Protein AF-A0A7C8J5P2-F1 (afdb_monomer)

Sequence (447 aa):
MARRIFTSLTFQLLVVLISLLCFYDTPVEAQADTDGYRSTVFDPKYIPYQELLITPKTHAGLFSFTGRWRRRRDTYTASRWPGTYLTVLVYGDTCILKLRPKPQGKIDDYSFYVSVDGSEDLLYTLPTFDSLDRDREVIFVPITIPGKGKNQKKGKQSTLDPHTIRIISIADHPFSFEGFLVANTLVRQGQLWTDGQDDRVYVEFIGEGVDAEVYGGLLGYDHDNSGGGVGDDGGAHAVRQVVKNGVSVINSTQFRAAEILGIRHAHADAGSCFLSKCDPRDPLPGLKDQYFNENPIPTQVRAEELGKLSKQFQDMLQKELQFFKEDPWLKQVGPQMLVVDVGERDFLRLEEPVDAEKFKRELMVFLGRLRESARPDAHIIVVGRDWENADPDAPKTTFRSVVPQTSEMKARRMKLFQVTKEAATKIHAEGKVPFPHLSLFSPRCPL

Structure (mmCIF, N/CA/C/O backbone):
data_AF-A0A7C8J5P2-F1
#
_entry.id   AF-A0A7C8J5P2-F1
#
loop_
_atom_site.group_PDB
_atom_site.id
_atom_site.type_symbol
_atom_site.label_atom_id
_atom_site.label_alt_id
_atom_site.label_comp_id
_atom_site.label_asym_id
_atom_site.label_entity_id
_atom_site.label_seq_id
_atom_site.pdbx_PDB_ins_code
_atom_site.Cartn_x
_atom_site.Cartn_y
_atom_site.Cartn_z
_atom_site.occupancy
_atom_site.B_iso_or_equiv
_atom_site.auth_seq_id
_atom_site.auth_comp_id
_atom_site.auth_asym_id
_atom_site.auth_atom_id
_atom_site.pdbx_PDB_model_num
ATOM 1 N N . MET A 1 1 ? 0.507 -21.505 95.811 1.00 39.16 1 MET A N 1
ATOM 2 C CA . MET A 1 1 ? 1.412 -21.012 94.748 1.00 39.16 1 MET A CA 1
ATOM 3 C C . MET A 1 1 ? 0.610 -20.836 93.468 1.00 39.16 1 MET A C 1
ATOM 5 O O . MET A 1 1 ? 0.323 -21.825 92.811 1.00 39.16 1 MET A O 1
ATOM 9 N N . ALA A 1 2 ? 0.195 -19.613 93.137 1.00 39.56 2 ALA A N 1
ATOM 10 C CA . ALA A 1 2 ? -0.482 -19.319 91.873 1.00 39.56 2 ALA A CA 1
ATOM 11 C C . ALA A 1 2 ? 0.518 -18.623 90.939 1.00 39.56 2 ALA A C 1
ATOM 13 O O . ALA A 1 2 ? 0.953 -17.506 91.217 1.00 39.56 2 ALA A O 1
ATOM 14 N N . ARG A 1 3 ? 0.934 -19.307 89.866 1.00 41.28 3 ARG A N 1
ATOM 15 C CA . ARG A 1 3 ? 1.783 -18.729 88.815 1.00 41.28 3 ARG A CA 1
ATOM 16 C C . ARG A 1 3 ? 0.954 -17.714 88.025 1.00 41.28 3 ARG A C 1
ATOM 18 O O . ARG A 1 3 ? 0.081 -18.099 87.255 1.00 41.28 3 ARG A O 1
ATOM 25 N N . ARG A 1 4 ? 1.233 -16.422 88.214 1.00 46.41 4 ARG A N 1
ATOM 26 C CA . ARG A 1 4 ? 0.773 -15.357 87.314 1.00 46.41 4 ARG A CA 1
ATOM 27 C C . ARG A 1 4 ? 1.583 -15.445 86.023 1.00 46.41 4 ARG A C 1
ATOM 29 O O . ARG A 1 4 ? 2.776 -15.158 86.023 1.00 46.41 4 ARG A O 1
ATOM 36 N N . ILE A 1 5 ? 0.937 -15.880 84.948 1.00 53.09 5 ILE A N 1
ATOM 37 C CA . ILE A 1 5 ? 1.493 -15.836 83.597 1.00 53.09 5 ILE A CA 1
ATOM 38 C C . ILE A 1 5 ? 1.316 -14.399 83.102 1.00 53.09 5 ILE A C 1
ATOM 40 O O . ILE A 1 5 ? 0.196 -13.949 82.874 1.00 53.09 5 ILE A O 1
ATOM 44 N N . PHE A 1 6 ? 2.421 -13.664 82.991 1.00 48.59 6 PHE A N 1
ATOM 45 C CA . PHE A 1 6 ? 2.461 -12.391 82.280 1.00 48.59 6 PHE A CA 1
ATOM 46 C C . PHE A 1 6 ? 2.384 -12.687 80.780 1.00 48.59 6 PHE A C 1
ATOM 48 O O . PHE A 1 6 ? 3.371 -13.095 80.173 1.00 48.59 6 PHE A O 1
ATOM 55 N N . THR A 1 7 ? 1.216 -12.498 80.171 1.00 56.31 7 THR A N 1
ATOM 56 C CA . THR A 1 7 ? 1.126 -12.381 78.713 1.00 56.31 7 THR A CA 1
ATOM 57 C C . THR A 1 7 ? 1.736 -11.037 78.331 1.00 56.31 7 THR A C 1
ATOM 59 O O . THR A 1 7 ? 1.194 -9.994 78.700 1.00 56.31 7 THR A O 1
ATOM 62 N N . SER A 1 8 ? 2.889 -11.041 77.661 1.00 72.12 8 SER A N 1
ATOM 63 C CA . SER A 1 8 ? 3.525 -9.805 77.203 1.00 72.12 8 SER A CA 1
ATOM 64 C C . SER A 1 8 ? 2.635 -9.095 76.178 1.00 72.12 8 SER A C 1
ATOM 66 O O . SER A 1 8 ? 1.876 -9.733 75.446 1.00 72.12 8 SER A O 1
ATOM 68 N N . LEU A 1 9 ? 2.758 -7.768 76.093 1.00 70.12 9 LEU A N 1
ATOM 69 C CA . LEU A 1 9 ? 2.051 -6.933 75.114 1.00 70.12 9 LEU A CA 1
ATOM 70 C C . LEU A 1 9 ? 2.223 -7.462 73.677 1.00 70.12 9 LEU A C 1
ATOM 72 O O . LEU A 1 9 ? 1.294 -7.431 72.879 1.00 70.12 9 LEU A O 1
ATOM 76 N N . THR A 1 10 ? 3.396 -8.024 73.374 1.00 70.19 10 THR A N 1
ATOM 77 C CA . THR A 1 10 ? 3.704 -8.684 72.101 1.00 70.19 10 THR A CA 1
ATOM 78 C C . THR A 1 10 ? 2.859 -9.929 71.842 1.00 70.19 10 THR A C 1
ATOM 80 O O . THR A 1 10 ? 2.451 -10.142 70.707 1.00 70.19 10 THR A O 1
ATOM 83 N N . PHE A 1 11 ? 2.534 -10.721 72.867 1.00 76.31 11 PHE A N 1
ATOM 84 C CA . PHE A 1 11 ? 1.635 -11.868 72.724 1.00 76.31 11 PHE A CA 1
ATOM 85 C C . PHE A 1 11 ? 0.192 -11.417 72.467 1.00 76.31 11 PHE A C 1
ATOM 87 O O . PHE A 1 11 ? -0.483 -11.968 71.607 1.00 76.31 11 PHE A O 1
ATOM 94 N N . GLN A 1 12 ? -0.266 -10.365 73.151 1.00 77.00 12 GLN A N 1
ATOM 95 C CA . GLN A 1 12 ? -1.598 -9.797 72.918 1.00 77.00 12 GLN A CA 1
ATOM 96 C C . GLN A 1 12 ? -1.720 -9.185 71.514 1.00 77.00 12 GLN A C 1
ATOM 98 O O . GLN A 1 12 ? -2.710 -9.426 70.830 1.00 77.00 12 GLN A O 1
ATOM 103 N N . LEU A 1 13 ? -0.690 -8.473 71.046 1.00 74.75 13 LEU A N 1
ATOM 104 C CA . LEU A 1 13 ? -0.615 -7.947 69.679 1.00 74.75 13 LEU A CA 1
ATOM 105 C C . LEU A 1 13 ? -0.594 -9.059 68.628 1.00 74.75 13 LEU A C 1
ATOM 107 O O . LEU A 1 13 ? -1.275 -8.934 67.617 1.00 74.75 13 LEU A O 1
ATOM 111 N N . LEU A 1 14 ? 0.126 -10.157 68.877 1.00 77.44 14 LEU A N 1
ATOM 112 C CA . LEU A 1 14 ? 0.149 -11.311 67.979 1.00 77.44 14 LEU A CA 1
ATOM 113 C C . LEU A 1 14 ? -1.237 -11.963 67.874 1.00 77.44 14 LEU A C 1
ATOM 115 O O . LEU A 1 14 ? -1.689 -12.266 66.777 1.00 77.44 14 LEU A O 1
ATOM 119 N N . VAL A 1 15 ? -1.942 -12.128 68.998 1.00 79.19 15 VAL A N 1
ATOM 120 C CA . VAL A 1 15 ? -3.304 -12.688 69.019 1.00 79.19 15 VAL A CA 1
ATOM 121 C C . VAL A 1 15 ? -4.293 -11.769 68.298 1.00 79.19 15 VAL A C 1
ATOM 123 O O . VAL A 1 15 ? -5.126 -12.259 67.539 1.00 79.19 15 VAL A O 1
ATOM 126 N N . VAL A 1 16 ? -4.183 -10.447 68.464 1.00 77.00 16 VAL A N 1
ATOM 127 C CA . VAL A 1 16 ? -5.018 -9.472 67.739 1.00 77.00 16 VAL A CA 1
ATOM 128 C C . VAL A 1 16 ? -4.718 -9.484 66.239 1.00 77.00 16 VAL A C 1
ATOM 130 O O . VAL A 1 16 ? -5.651 -9.466 65.441 1.00 77.00 16 VAL A O 1
ATOM 133 N N . LEU A 1 17 ? -3.446 -9.575 65.841 1.00 73.38 17 LEU A N 1
ATOM 134 C CA . LEU A 1 17 ? -3.048 -9.633 64.434 1.00 73.38 17 LEU A CA 1
ATOM 135 C C . LEU A 1 17 ? -3.509 -10.936 63.766 1.00 73.38 17 LEU A C 1
ATOM 137 O O . LEU A 1 17 ? -4.023 -10.892 62.655 1.00 73.38 17 LEU A O 1
ATOM 141 N N . ILE A 1 18 ? -3.387 -12.078 64.452 1.00 75.06 18 ILE A N 1
ATOM 142 C CA . ILE A 1 18 ? -3.901 -13.372 63.974 1.00 75.06 18 ILE A CA 1
ATOM 143 C C . ILE A 1 18 ? -5.429 -13.331 63.885 1.00 75.06 18 ILE A C 1
ATOM 145 O O . ILE A 1 18 ? -5.986 -13.792 62.898 1.00 75.06 18 ILE A O 1
ATOM 149 N N . SER A 1 19 ? -6.108 -12.717 64.858 1.00 71.00 19 SER A N 1
ATOM 150 C CA . SER A 1 19 ? -7.565 -12.550 64.807 1.00 71.00 19 SER A CA 1
ATOM 151 C C . SER A 1 19 ? -7.975 -11.692 63.607 1.00 71.00 19 SER A C 1
ATOM 153 O O . SER A 1 19 ? -8.842 -12.098 62.847 1.00 71.00 19 SER A O 1
ATOM 155 N N . LEU A 1 20 ? -7.312 -10.553 63.371 1.00 64.06 20 LEU A N 1
ATOM 156 C CA . LEU A 1 20 ? -7.554 -9.706 62.199 1.00 64.06 20 LEU A CA 1
ATOM 157 C C . LEU A 1 20 ? -7.279 -10.452 60.887 1.00 64.06 20 LEU A C 1
ATOM 159 O O . LEU A 1 20 ? -8.113 -10.410 59.992 1.00 64.06 20 LEU A O 1
ATOM 163 N N . LEU A 1 21 ? -6.167 -11.180 60.782 1.00 61.56 21 LEU A N 1
ATOM 164 C CA . LEU A 1 21 ? -5.823 -11.948 59.581 1.00 61.56 21 LEU A CA 1
ATOM 165 C C . LEU A 1 21 ? -6.806 -13.103 59.322 1.00 61.56 21 LEU A C 1
ATOM 167 O O . LEU A 1 21 ? -7.153 -13.345 58.173 1.00 61.56 21 LEU A O 1
ATOM 171 N N . CYS A 1 22 ? -7.337 -13.749 60.365 1.00 59.56 22 CYS A N 1
ATOM 172 C CA . CYS A 1 22 ? -8.380 -14.771 60.234 1.00 59.56 22 CYS A CA 1
ATOM 173 C C . CYS A 1 22 ? -9.778 -14.201 59.918 1.00 59.56 22 CYS A C 1
ATOM 175 O O . CYS A 1 22 ? -10.630 -14.950 59.450 1.00 59.56 22 CYS A O 1
ATOM 177 N N . PHE A 1 23 ? -10.023 -12.901 60.138 1.00 53.94 23 PHE A N 1
ATOM 178 C CA . PHE A 1 23 ? -11.258 -12.209 59.732 1.00 53.94 23 PHE A CA 1
ATOM 179 C C . PHE A 1 23 ? -11.164 -11.528 58.353 1.00 53.94 23 PHE A C 1
ATOM 181 O O . PHE A 1 23 ? -12.185 -11.074 57.848 1.00 53.94 23 PHE A O 1
ATOM 188 N N . TYR A 1 24 ? -9.977 -11.462 57.735 1.00 49.25 24 TYR A N 1
ATOM 189 C CA . TYR A 1 24 ? -9.786 -10.950 56.366 1.00 49.25 24 TYR A CA 1
ATOM 190 C C . TYR A 1 24 ? -9.762 -12.047 55.289 1.00 49.25 24 TYR A C 1
ATOM 192 O O . TYR A 1 24 ? -9.758 -11.723 54.105 1.00 49.25 24 TYR A O 1
ATOM 200 N N . ASP A 1 25 ? -9.781 -13.320 55.694 1.00 42.59 25 ASP A N 1
ATOM 201 C CA . ASP A 1 25 ? -9.860 -14.487 54.802 1.00 42.59 25 ASP A CA 1
ATOM 202 C C . ASP A 1 25 ? -11.288 -15.052 54.689 1.00 42.59 25 ASP A C 1
ATOM 204 O O . ASP A 1 25 ? -11.512 -16.120 54.114 1.00 42.59 25 ASP A O 1
ATOM 208 N N . THR A 1 26 ? -12.292 -14.336 55.209 1.00 41.66 26 THR A N 1
ATOM 209 C CA . THR A 1 26 ? -13.648 -14.527 54.707 1.00 41.66 26 THR A CA 1
ATOM 210 C C . THR A 1 26 ? -13.660 -13.981 53.283 1.00 41.66 26 THR A C 1
ATOM 212 O O . THR A 1 26 ? -13.407 -12.786 53.099 1.00 41.66 26 THR A O 1
ATOM 215 N N . PRO A 1 27 ? -13.930 -14.803 52.248 1.00 37.44 27 PRO A N 1
ATOM 216 C CA . PRO A 1 27 ? -14.232 -14.241 50.947 1.00 37.44 27 PRO A CA 1
ATOM 217 C C . PRO A 1 27 ? -15.347 -13.232 51.192 1.00 37.44 27 PRO A C 1
ATOM 219 O O . PRO A 1 27 ? -16.368 -13.572 51.792 1.00 37.44 27 PRO A O 1
ATOM 222 N N . VAL A 1 28 ? -15.126 -11.976 50.803 1.00 38.88 28 VAL A N 1
ATOM 223 C CA . VAL A 1 28 ? -16.237 -11.054 50.607 1.00 38.88 28 VAL A CA 1
ATOM 224 C C . VAL A 1 28 ? -17.138 -11.805 49.646 1.00 38.88 28 VAL A C 1
ATOM 226 O O . VAL A 1 28 ? -16.765 -11.989 48.485 1.00 38.88 28 VAL A O 1
ATOM 229 N N . GLU A 1 29 ? -18.239 -12.363 50.155 1.00 38.91 29 GLU A N 1
ATOM 230 C CA . GLU A 1 29 ? -19.243 -12.975 49.306 1.00 38.91 29 GLU A CA 1
ATOM 231 C C . GLU A 1 29 ? -19.547 -11.915 48.262 1.00 38.91 29 GLU A C 1
ATOM 233 O O . GLU A 1 29 ? -19.947 -10.796 48.599 1.00 38.91 29 GLU A O 1
ATOM 238 N N . ALA A 1 30 ? -19.242 -12.229 47.000 1.00 39.31 30 ALA A N 1
ATOM 239 C CA . ALA A 1 30 ? -19.718 -11.427 45.899 1.00 39.31 30 ALA A CA 1
ATOM 240 C C . ALA A 1 30 ? -21.216 -11.293 46.147 1.00 39.31 30 ALA A C 1
ATOM 242 O O . ALA A 1 30 ? -21.922 -12.303 46.199 1.00 39.31 30 ALA A O 1
ATOM 243 N N . GLN A 1 31 ? -21.636 -10.060 46.427 1.00 39.81 31 GLN A N 1
ATOM 244 C CA . GLN A 1 31 ? -23.016 -9.681 46.670 1.00 39.81 31 GLN A CA 1
ATOM 245 C C . GLN A 1 31 ? -23.870 -10.479 45.690 1.00 39.81 31 GLN A C 1
ATOM 247 O O . GLN A 1 31 ? -23.605 -10.424 44.485 1.00 39.81 31 GLN A O 1
ATOM 252 N N . ALA A 1 32 ? -24.774 -11.315 46.216 1.00 41.31 32 ALA A N 1
ATOM 253 C CA . ALA A 1 32 ? -25.561 -12.229 45.400 1.00 41.31 32 ALA A CA 1
ATOM 254 C C . ALA A 1 32 ? -26.100 -11.467 44.185 1.00 41.31 32 ALA A C 1
ATOM 256 O O . ALA A 1 32 ? -26.472 -10.300 44.319 1.00 41.31 32 ALA A O 1
ATOM 257 N N . ASP A 1 33 ? -26.143 -12.112 43.014 1.00 44.53 33 ASP A N 1
ATOM 258 C CA . ASP A 1 33 ? -26.491 -11.496 41.721 1.00 44.53 33 ASP A CA 1
ATOM 259 C C . ASP A 1 33 ? -27.758 -10.610 41.775 1.00 44.53 33 ASP A C 1
ATOM 261 O O . ASP A 1 33 ? -27.978 -9.770 40.904 1.00 44.53 33 ASP A O 1
ATOM 265 N N . THR A 1 34 ? -28.610 -10.788 42.784 1.00 46.34 34 THR A N 1
ATOM 266 C CA . THR A 1 34 ? -29.867 -10.081 43.028 1.00 46.34 34 THR A CA 1
ATOM 267 C C . THR A 1 34 ? -29.800 -8.855 43.947 1.00 46.34 34 THR A C 1
ATOM 269 O O . THR A 1 34 ? -30.743 -8.073 43.901 1.00 46.34 34 THR A O 1
ATOM 272 N N . ASP A 1 35 ? -28.730 -8.643 44.722 1.00 41.44 35 ASP A N 1
ATOM 273 C CA . ASP A 1 35 ? -28.720 -7.704 45.865 1.00 41.44 35 ASP A CA 1
ATOM 274 C C . ASP A 1 35 ? -27.908 -6.414 45.656 1.00 41.44 35 ASP A C 1
ATOM 276 O O . ASP A 1 35 ? -27.686 -5.650 46.595 1.00 41.44 35 ASP A O 1
ATOM 280 N N . GLY A 1 36 ? -27.490 -6.117 44.424 1.00 41.16 36 GLY A N 1
ATOM 281 C CA . GLY A 1 36 ? -27.029 -4.775 44.049 1.00 41.16 36 GLY A CA 1
ATOM 282 C C . GLY A 1 36 ? -28.203 -3.828 43.765 1.00 41.16 36 GLY A C 1
ATOM 283 O O . GLY A 1 36 ? -29.280 -4.278 43.376 1.00 41.16 36 GLY A O 1
ATOM 284 N N . TYR A 1 37 ? -27.999 -2.509 43.890 1.00 38.38 37 TYR A N 1
ATOM 285 C CA . TYR A 1 37 ? -28.945 -1.489 43.411 1.00 38.38 37 TYR A CA 1
ATOM 286 C C . TYR A 1 37 ? -29.189 -1.656 41.897 1.00 38.38 37 TYR A C 1
ATOM 288 O O . TYR A 1 37 ? -28.519 -1.048 41.066 1.00 38.38 37 TYR A O 1
ATOM 296 N N . ARG A 1 38 ? -30.144 -2.507 41.515 1.00 39.19 38 ARG A N 1
ATOM 297 C CA . ARG A 1 38 ? -30.580 -2.682 40.130 1.00 39.19 38 ARG A CA 1
ATOM 298 C C . ARG A 1 38 ? -31.594 -1.594 39.815 1.00 39.19 38 ARG A C 1
ATOM 300 O O . ARG A 1 38 ? -32.760 -1.700 40.186 1.00 39.19 38 ARG A O 1
ATOM 307 N N . SER A 1 39 ? -31.166 -0.556 39.104 1.00 44.41 39 SER A N 1
ATOM 308 C CA . SER A 1 39 ? -32.132 0.280 38.397 1.00 44.41 39 SER A CA 1
ATOM 309 C C . SER A 1 39 ? -32.701 -0.538 37.237 1.00 44.41 39 SER A C 1
ATOM 311 O O . SER A 1 39 ? -31.976 -0.927 36.324 1.00 44.41 39 SER A O 1
ATOM 313 N N . THR A 1 40 ? -34.007 -0.802 37.261 1.00 44.44 40 THR A N 1
ATOM 314 C CA . THR A 1 40 ? -34.767 -1.322 36.107 1.00 44.44 40 THR A CA 1
ATOM 315 C C . THR A 1 40 ? -34.938 -0.268 35.007 1.00 44.44 40 THR A C 1
ATOM 317 O O . THR A 1 40 ? -35.491 -0.555 33.949 1.00 44.44 40 THR A O 1
ATOM 320 N N . VAL A 1 41 ? -34.446 0.946 35.264 1.00 44.28 41 VAL A N 1
ATOM 321 C CA . VAL A 1 41 ? -34.512 2.133 34.420 1.00 44.28 41 VAL A CA 1
ATOM 322 C C . VAL A 1 41 ? -33.095 2.699 34.298 1.00 44.28 41 VAL A C 1
ATOM 324 O O . VAL A 1 41 ? -32.809 3.814 34.728 1.00 44.28 41 VAL A O 1
ATOM 327 N N . PHE A 1 42 ? -32.148 1.911 33.790 1.00 42.12 42 PHE A N 1
ATOM 328 C CA . PHE A 1 42 ? -30.957 2.523 33.204 1.00 42.12 42 PHE A CA 1
ATOM 329 C C . PHE A 1 42 ? -31.342 2.948 31.791 1.00 42.12 42 PHE A C 1
ATOM 331 O O . PHE A 1 42 ? -31.448 2.121 30.889 1.00 42.12 42 PHE A O 1
ATOM 338 N N . ASP A 1 43 ? -31.657 4.233 31.637 1.00 41.38 43 ASP A N 1
ATOM 339 C CA . ASP A 1 43 ? -31.959 4.818 30.335 1.00 41.38 43 ASP A CA 1
ATOM 340 C C . ASP A 1 43 ? -30.676 4.756 29.477 1.00 41.38 43 ASP A C 1
ATOM 342 O O . ASP A 1 43 ? -29.653 5.316 29.893 1.00 41.38 43 ASP A O 1
ATOM 346 N N . PRO A 1 44 ? -30.687 4.068 28.317 1.00 44.62 44 PRO A N 1
ATOM 347 C CA . PRO A 1 44 ? -29.516 3.894 27.454 1.00 44.62 44 PRO A CA 1
ATOM 348 C C . PRO A 1 44 ? -28.813 5.204 27.077 1.00 44.62 44 PRO A C 1
ATOM 350 O O . PRO A 1 44 ? -27.632 5.182 26.739 1.00 44.62 44 PRO A O 1
ATOM 353 N N . LYS A 1 45 ? -29.499 6.353 27.185 1.00 46.47 45 LYS A N 1
ATOM 354 C CA . LYS A 1 45 ? -28.911 7.684 26.967 1.00 46.47 45 LYS A CA 1
ATOM 355 C C . LYS A 1 45 ? -27.807 8.068 27.965 1.00 46.47 45 LYS A C 1
ATOM 357 O O . LYS A 1 45 ? -27.098 9.038 27.714 1.00 46.47 45 LYS A O 1
ATOM 362 N N . TYR A 1 46 ? -27.684 7.363 29.095 1.00 40.44 46 TYR A N 1
ATOM 363 C CA . TYR A 1 46 ? -26.695 7.651 30.141 1.00 40.44 46 TYR A CA 1
ATOM 364 C C . TYR A 1 46 ? -25.433 6.793 30.073 1.00 40.44 46 TYR A C 1
ATOM 366 O O . TYR A 1 46 ? -24.554 7.004 30.903 1.00 40.44 46 TYR A O 1
ATOM 374 N N . ILE A 1 47 ? -25.305 5.865 29.116 1.00 51.38 47 ILE A N 1
ATOM 375 C CA . ILE A 1 47 ? -23.995 5.268 28.833 1.00 51.38 47 ILE A CA 1
ATOM 376 C C . ILE A 1 47 ? -23.232 6.299 28.000 1.00 51.38 47 ILE A C 1
ATOM 378 O O . ILE A 1 47 ? -23.620 6.555 26.855 1.00 51.38 47 ILE A O 1
ATOM 382 N N . PRO A 1 48 ? -22.172 6.935 28.527 1.00 53.94 48 PRO A N 1
ATOM 383 C CA . PRO A 1 48 ? -21.376 7.837 27.720 1.00 53.94 48 PRO A CA 1
ATOM 384 C C . PRO A 1 48 ? -20.795 7.010 26.574 1.00 53.94 48 PRO A C 1
ATOM 386 O O . PRO A 1 48 ? -20.089 6.036 26.815 1.00 53.94 48 PRO A O 1
ATOM 389 N N . TYR A 1 49 ? -21.047 7.391 25.321 1.00 58.06 49 TYR A N 1
ATOM 390 C CA . TYR A 1 49 ? -20.487 6.701 24.148 1.00 58.06 49 TYR A CA 1
ATOM 391 C C . TYR A 1 49 ? -18.957 6.517 24.225 1.00 58.06 49 TYR A C 1
ATOM 393 O O . TYR A 1 49 ? -18.402 5.629 23.587 1.00 58.06 49 TYR A O 1
ATOM 401 N N . GLN A 1 50 ? -18.268 7.341 25.021 1.00 59.94 50 GLN A N 1
ATOM 402 C CA . GLN A 1 50 ? -16.840 7.213 25.313 1.00 59.94 50 GLN A CA 1
ATOM 403 C C . GLN A 1 50 ? -16.482 5.976 26.154 1.00 59.94 50 GLN A C 1
ATOM 405 O O . GLN A 1 50 ? -15.401 5.433 25.962 1.00 59.94 50 GLN A O 1
ATOM 410 N N . GLU A 1 51 ? -17.360 5.502 27.041 1.00 68.44 51 GLU A N 1
ATOM 411 C CA . GLU A 1 51 ? -17.120 4.307 27.870 1.00 68.44 51 GLU A CA 1
ATOM 412 C C . GLU A 1 51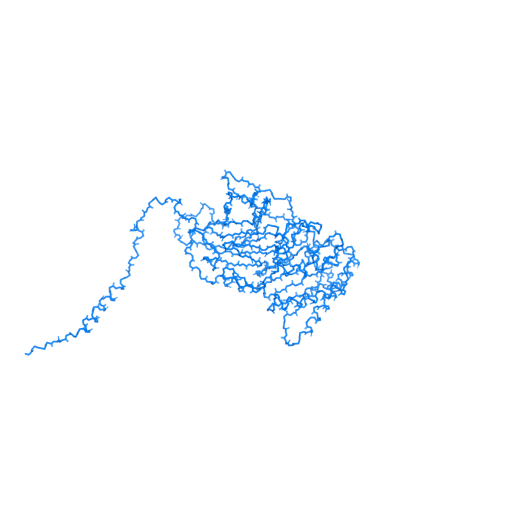 ? -17.209 3.003 27.065 1.00 68.44 51 GLU A C 1
ATOM 414 O O . GLU A 1 51 ? -16.638 1.991 27.468 1.00 68.44 51 GLU A O 1
ATOM 419 N N . LEU A 1 52 ? -17.881 3.041 25.908 1.00 81.25 52 LEU A N 1
ATOM 420 C CA . LEU A 1 52 ? -18.007 1.922 24.969 1.00 81.25 52 LEU A CA 1
ATOM 421 C C . LEU A 1 52 ? -16.955 1.944 23.848 1.00 81.25 52 LEU A C 1
ATOM 423 O O . LEU A 1 52 ? -16.930 1.044 23.010 1.00 81.25 52 LEU A O 1
ATOM 427 N N . LEU A 1 53 ? -16.100 2.969 23.803 1.00 88.38 53 LEU A N 1
ATOM 428 C CA . LEU A 1 53 ? -15.131 3.172 22.732 1.00 88.38 53 LEU A CA 1
ATOM 429 C C . LEU A 1 53 ? -13.797 2.487 23.052 1.00 88.38 53 LEU A C 1
ATOM 431 O O . LEU A 1 53 ? -13.048 2.938 23.919 1.00 88.38 53 LEU A O 1
ATOM 435 N N . ILE A 1 54 ? -13.442 1.465 22.276 1.00 90.81 54 ILE A N 1
ATOM 436 C CA . ILE A 1 54 ? -12.069 0.957 22.228 1.00 90.81 54 ILE A CA 1
ATOM 437 C C . ILE A 1 54 ? -11.264 1.733 21.186 1.00 90.81 54 ILE A C 1
ATOM 439 O O . ILE A 1 54 ? -11.700 1.948 20.053 1.00 90.81 54 ILE A O 1
ATOM 443 N N . THR A 1 55 ? -10.062 2.159 21.565 1.00 92.12 55 THR A N 1
ATOM 444 C CA . THR A 1 55 ? -9.116 2.856 20.685 1.00 92.12 55 THR A CA 1
ATOM 445 C C . THR A 1 55 ? -7.737 2.213 20.789 1.00 92.12 55 THR A C 1
ATOM 447 O O . THR A 1 55 ? -7.429 1.623 21.827 1.00 92.12 55 THR A O 1
ATOM 450 N N . PRO A 1 56 ? -6.848 2.392 19.797 1.00 91.50 56 PRO A N 1
ATOM 451 C CA . PRO A 1 56 ? -5.477 1.891 19.902 1.00 91.50 56 PRO A CA 1
ATOM 452 C C . PRO A 1 56 ? -4.704 2.483 21.093 1.00 91.50 56 PRO A C 1
ATOM 454 O O . PRO A 1 56 ? -3.762 1.879 21.589 1.00 91.50 56 PRO A O 1
ATOM 457 N N . LYS A 1 57 ? -5.120 3.652 21.597 1.00 90.69 57 LYS A N 1
ATOM 458 C CA . LYS A 1 57 ? -4.557 4.278 22.800 1.00 90.69 57 LYS A CA 1
ATOM 459 C C . LYS A 1 57 ? -5.007 3.601 24.097 1.00 90.69 57 LYS A C 1
ATOM 461 O O . LYS A 1 57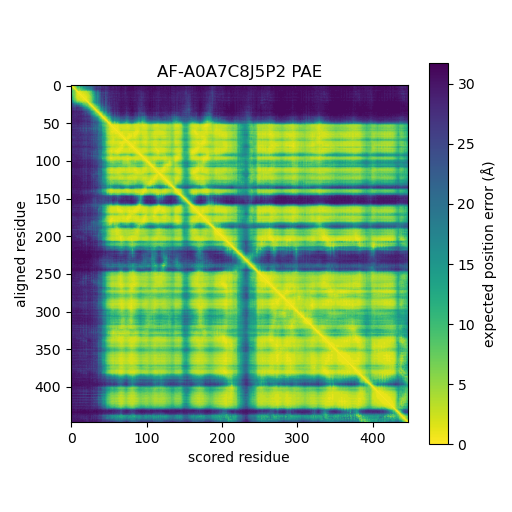 ? -4.215 3.488 25.024 1.00 90.69 57 LYS A O 1
ATOM 466 N N . THR A 1 58 ? -6.277 3.209 24.184 1.00 88.50 58 THR A N 1
ATOM 467 C CA . THR A 1 58 ? -6.880 2.638 25.404 1.00 88.50 58 THR A CA 1
ATOM 468 C C . THR A 1 58 ? -6.748 1.117 25.465 1.00 88.50 58 THR A C 1
ATOM 470 O O . THR A 1 58 ? -6.615 0.561 26.548 1.00 88.50 58 THR A O 1
ATOM 473 N N . HIS A 1 59 ? -6.736 0.458 24.305 1.00 90.44 59 HIS A N 1
ATOM 474 C CA . HIS A 1 59 ? -6.761 -0.994 24.156 1.00 90.44 59 HIS A CA 1
ATOM 475 C C . HIS A 1 59 ? -5.764 -1.443 23.080 1.00 90.44 59 HIS A C 1
ATOM 477 O O . HIS A 1 59 ? -6.127 -2.148 22.144 1.00 90.44 59 HIS A O 1
ATOM 483 N N . ALA A 1 60 ? -4.499 -1.021 23.182 1.00 88.25 60 ALA A N 1
ATOM 484 C CA . ALA A 1 60 ? -3.472 -1.289 22.166 1.00 88.25 60 ALA A CA 1
ATOM 485 C C . ALA A 1 60 ? -3.354 -2.778 21.774 1.00 88.25 60 ALA A C 1
ATOM 487 O O . ALA A 1 60 ? -3.157 -3.087 20.603 1.00 88.25 60 ALA A O 1
ATOM 488 N N . GLY A 1 61 ? -3.550 -3.693 22.732 1.00 88.62 61 GLY A N 1
ATOM 489 C CA . GLY A 1 61 ? -3.533 -5.150 22.521 1.00 88.62 61 GLY A CA 1
ATOM 490 C C . GLY A 1 61 ? -4.693 -5.716 21.688 1.00 88.62 61 GLY A C 1
ATOM 491 O O . GLY A 1 61 ? -4.768 -6.927 21.514 1.00 88.62 61 GLY A O 1
ATOM 492 N N . LEU A 1 62 ? -5.598 -4.864 21.194 1.00 91.38 62 LEU A N 1
ATOM 493 C CA . LEU A 1 62 ? -6.696 -5.237 20.298 1.00 91.38 62 LEU A CA 1
ATOM 494 C C . LEU A 1 62 ? -6.484 -4.762 18.860 1.00 91.38 62 LEU A C 1
ATOM 496 O O . LEU A 1 62 ? -7.305 -5.077 18.008 1.00 91.38 62 LEU A O 1
ATOM 500 N N . PHE A 1 63 ? -5.425 -3.998 18.569 1.00 93.12 63 PHE A N 1
ATOM 501 C CA . PHE A 1 63 ? -5.196 -3.404 17.250 1.00 93.12 63 PHE A CA 1
ATOM 502 C C . PHE A 1 63 ? -3.841 -3.835 16.688 1.00 93.12 63 PHE A C 1
ATOM 504 O O . PHE A 1 63 ? -2.814 -3.698 17.350 1.00 93.12 63 PHE A O 1
ATOM 511 N N . SER A 1 64 ? -3.832 -4.295 15.439 1.00 93.06 64 SER A N 1
ATOM 512 C CA . SER A 1 64 ? -2.615 -4.546 14.663 1.00 93.06 64 SER A CA 1
ATOM 513 C C . SER A 1 64 ? -2.672 -3.760 13.355 1.00 93.06 64 SER A C 1
ATOM 515 O O . SER A 1 64 ? -3.659 -3.819 12.621 1.00 93.06 64 SER A O 1
ATOM 517 N N . PHE A 1 65 ? -1.620 -2.994 13.068 1.00 94.25 65 PHE A N 1
ATOM 518 C CA . PHE A 1 65 ? -1.536 -2.108 11.906 1.00 94.25 65 PHE A CA 1
ATOM 519 C C . PHE A 1 65 ? -0.540 -2.653 10.889 1.00 94.25 65 PHE A C 1
ATOM 521 O O . PHE A 1 65 ? 0.608 -2.916 11.238 1.00 94.25 65 PHE A O 1
ATOM 528 N N . THR A 1 66 ? -0.946 -2.775 9.626 1.00 93.94 66 THR A N 1
ATOM 529 C CA . THR A 1 66 ? -0.069 -3.179 8.516 1.00 93.94 66 THR A CA 1
ATOM 530 C C . THR A 1 66 ? -0.034 -2.096 7.440 1.00 93.94 66 THR A C 1
ATOM 532 O O . THR A 1 66 ? -1.037 -1.434 7.167 1.00 93.94 66 THR A O 1
ATOM 535 N N . GLY A 1 67 ? 1.138 -1.881 6.844 1.00 92.44 67 GLY A N 1
ATOM 536 C CA . GLY A 1 67 ? 1.393 -0.752 5.953 1.00 92.44 67 GLY A CA 1
ATOM 537 C C . GLY A 1 67 ? 1.721 0.537 6.706 1.00 92.44 67 GLY A C 1
ATOM 538 O O . GLY A 1 67 ? 2.094 0.529 7.881 1.00 92.44 67 GLY A O 1
ATOM 539 N N . ARG A 1 68 ? 1.619 1.671 6.011 1.00 91.75 68 ARG A N 1
ATOM 540 C CA . ARG A 1 68 ? 2.063 2.969 6.536 1.00 91.75 68 ARG A CA 1
ATOM 541 C C . ARG A 1 68 ? 0.881 3.713 7.137 1.00 91.75 68 ARG A C 1
ATOM 543 O O . ARG A 1 68 ? -0.067 4.068 6.436 1.00 91.75 68 ARG A O 1
ATOM 550 N N . TRP A 1 69 ? 0.964 3.977 8.436 1.00 93.12 69 TRP A N 1
ATOM 551 C CA . TRP A 1 69 ? -0.061 4.693 9.187 1.00 93.12 69 TRP A CA 1
ATOM 552 C C . TRP A 1 69 ? 0.501 5.956 9.823 1.00 93.12 69 TRP A C 1
ATOM 554 O O . TRP A 1 69 ? 1.694 6.078 10.107 1.00 93.12 69 TRP A O 1
ATOM 564 N N . ARG A 1 70 ? -0.387 6.898 10.116 1.00 91.31 70 ARG A N 1
ATOM 565 C CA . ARG A 1 70 ? -0.057 8.079 10.901 1.00 91.31 70 ARG A CA 1
ATOM 566 C C . ARG A 1 70 ? -1.119 8.338 11.944 1.00 91.31 70 ARG A C 1
ATOM 568 O O . ARG A 1 70 ? -2.313 8.292 11.661 1.00 91.31 70 ARG A O 1
ATOM 575 N N . ARG A 1 71 ? -0.665 8.734 13.127 1.00 91.44 71 ARG A N 1
ATOM 576 C CA . ARG A 1 71 ? -1.525 9.254 14.181 1.00 91.44 71 ARG A CA 1
ATOM 577 C C . ARG A 1 71 ? -1.446 10.778 14.250 1.00 91.44 71 ARG A C 1
ATOM 579 O O . ARG A 1 71 ? -0.373 11.376 14.125 1.00 91.44 71 ARG A O 1
ATOM 586 N N . ARG A 1 72 ? -2.590 11.423 14.472 1.00 87.38 72 ARG A N 1
ATOM 587 C CA . ARG A 1 72 ? -2.694 12.834 14.867 1.00 87.38 72 ARG A CA 1
ATOM 588 C C . ARG A 1 72 ? -3.725 12.936 15.985 1.00 87.38 72 ARG A C 1
ATOM 590 O O . ARG A 1 72 ? -4.909 12.746 15.737 1.00 87.38 72 ARG A O 1
ATOM 597 N N . ARG A 1 73 ? -3.273 13.283 17.197 1.00 87.62 73 ARG A N 1
ATOM 598 C CA . ARG A 1 73 ? -4.102 13.241 18.418 1.00 87.62 73 ARG A CA 1
ATOM 599 C C . ARG A 1 73 ? -4.682 11.830 18.602 1.00 87.62 73 ARG A C 1
ATOM 601 O O . ARG A 1 73 ? -3.889 10.896 18.706 1.00 87.62 73 ARG A O 1
ATOM 608 N N . ASP A 1 74 ? -6.002 11.691 18.584 1.00 88.81 74 ASP A N 1
ATOM 609 C CA . ASP A 1 74 ? -6.719 10.423 18.754 1.00 88.81 74 ASP A CA 1
ATOM 610 C C . ASP A 1 74 ? -7.223 9.842 17.414 1.00 88.81 74 ASP A C 1
ATOM 612 O O . ASP A 1 74 ? -7.983 8.882 17.398 1.00 88.81 74 ASP A O 1
ATOM 616 N N . THR A 1 75 ? -6.802 10.409 16.276 1.00 90.88 75 THR A N 1
ATOM 617 C CA . THR A 1 75 ? -7.161 9.917 14.937 1.00 90.88 75 THR A CA 1
ATOM 618 C C . THR A 1 75 ? -5.995 9.182 14.288 1.00 90.88 75 THR A C 1
ATOM 620 O O . THR A 1 75 ? -4.866 9.686 14.244 1.00 90.88 75 THR A O 1
ATOM 623 N N . TYR A 1 76 ? -6.294 8.017 13.727 1.00 94.06 76 TYR A N 1
ATOM 624 C CA . TYR A 1 76 ? -5.376 7.121 13.038 1.00 94.06 76 TYR A CA 1
ATOM 625 C C . TYR A 1 76 ? -5.752 7.088 11.566 1.00 94.06 76 TYR A C 1
ATOM 627 O O . TYR A 1 76 ? -6.899 6.827 11.221 1.00 94.06 76 TYR A O 1
ATOM 635 N N . THR A 1 77 ? -4.806 7.414 10.693 1.00 92.94 77 THR A N 1
ATOM 636 C CA . THR A 1 77 ? -5.046 7.506 9.252 1.00 92.94 77 THR A CA 1
ATOM 637 C C . THR A 1 77 ? -4.081 6.613 8.499 1.00 92.94 77 THR A C 1
ATOM 639 O O . THR A 1 77 ? -2.869 6.697 8.717 1.00 92.94 77 THR A O 1
ATOM 642 N N . ALA A 1 78 ? -4.622 5.808 7.595 1.00 93.25 78 ALA A N 1
ATOM 643 C CA . ALA A 1 78 ? -3.855 5.106 6.588 1.00 93.25 78 ALA A CA 1
ATOM 644 C C . ALA A 1 78 ? -3.158 6.112 5.659 1.00 93.25 78 ALA A C 1
ATOM 646 O O . ALA A 1 78 ? -3.615 7.246 5.460 1.00 93.25 78 ALA A O 1
ATOM 647 N N . SER A 1 79 ? -2.025 5.707 5.105 1.00 91.44 79 SER A N 1
ATOM 648 C CA . SER A 1 79 ? -1.432 6.393 3.961 1.00 91.44 79 SER A CA 1
ATOM 649 C C . SER A 1 79 ? -2.203 6.086 2.671 1.00 91.44 79 SER A C 1
ATOM 651 O O . SER A 1 79 ? -3.081 5.224 2.648 1.00 91.44 79 SER A O 1
ATOM 653 N N . ARG A 1 80 ? -1.841 6.767 1.581 1.00 89.06 80 ARG A N 1
ATOM 654 C CA . ARG A 1 80 ? -2.313 6.435 0.227 1.00 89.06 80 ARG A CA 1
ATOM 655 C C . ARG A 1 80 ? -1.615 5.212 -0.382 1.00 89.06 80 ARG A C 1
ATOM 657 O O . ARG A 1 80 ? -1.923 4.855 -1.511 1.00 89.06 80 ARG A O 1
ATOM 664 N N . TRP A 1 81 ? -0.671 4.586 0.325 1.00 90.31 81 TRP A N 1
ATOM 665 C CA . TRP A 1 81 ? -0.021 3.381 -0.178 1.00 90.31 81 TRP A CA 1
ATOM 666 C C . TRP A 1 81 ? -1.004 2.200 -0.188 1.00 90.31 81 TRP A C 1
ATOM 668 O O . TRP A 1 81 ? -1.694 1.981 0.821 1.00 90.31 81 TRP A O 1
ATOM 678 N N . PRO A 1 82 ? -1.089 1.439 -1.291 1.00 86.44 82 PRO A N 1
ATOM 679 C CA . PRO A 1 82 ? -2.059 0.357 -1.424 1.00 86.44 82 PRO A CA 1
ATOM 680 C C . PRO A 1 82 ? -1.853 -0.761 -0.397 1.00 86.44 82 PRO A C 1
ATOM 682 O O . PRO A 1 82 ? -0.770 -0.962 0.151 1.00 86.44 82 PRO A O 1
ATOM 685 N N . GLY A 1 83 ? -2.926 -1.498 -0.103 1.00 83.12 83 GLY A N 1
ATOM 686 C CA . GLY A 1 83 ? -2.875 -2.610 0.849 1.00 83.12 83 GLY A CA 1
ATOM 687 C C . GLY A 1 83 ? -2.515 -2.190 2.278 1.00 83.12 83 GLY A C 1
ATOM 688 O O . GLY A 1 83 ? -2.088 -3.023 3.067 1.00 83.12 83 GLY A O 1
ATOM 689 N N . THR A 1 84 ? -2.683 -0.912 2.629 1.00 92.31 84 THR A N 1
ATOM 690 C CA . THR A 1 84 ? -2.627 -0.461 4.022 1.00 92.31 84 THR A CA 1
ATOM 691 C C . THR A 1 84 ? -3.905 -0.914 4.727 1.00 92.31 84 THR A C 1
ATOM 693 O O . THR A 1 84 ? -5.005 -0.534 4.323 1.00 92.31 84 THR A O 1
ATOM 696 N N . TYR A 1 85 ? -3.780 -1.716 5.782 1.00 94.00 85 TYR A N 1
ATOM 697 C CA . TYR A 1 85 ? -4.926 -2.248 6.517 1.00 94.00 85 TYR A CA 1
ATOM 698 C C . TYR A 1 85 ? -4.663 -2.315 8.018 1.00 94.00 85 TYR A C 1
ATOM 700 O O . TYR A 1 85 ? -3.526 -2.248 8.490 1.00 94.00 85 TYR A O 1
ATOM 708 N N . LEU A 1 86 ? -5.742 -2.433 8.778 1.00 94.94 86 LEU A N 1
ATOM 709 C CA . LEU A 1 86 ? -5.695 -2.701 10.206 1.00 94.94 86 LEU A CA 1
ATOM 710 C C . LEU A 1 86 ? -6.543 -3.932 10.508 1.00 94.94 86 LEU A C 1
ATOM 712 O O . LEU A 1 86 ? -7.551 -4.170 9.845 1.00 94.94 86 LEU A O 1
ATOM 716 N N . THR A 1 87 ? -6.152 -4.679 11.529 1.00 94.25 87 THR A N 1
ATOM 717 C CA . THR A 1 87 ? -6.948 -5.774 12.076 1.00 94.25 87 THR A CA 1
ATOM 718 C C . THR A 1 87 ? -7.262 -5.456 13.529 1.00 94.25 87 THR A C 1
ATOM 720 O O . THR A 1 87 ? -6.362 -5.092 14.289 1.00 94.25 87 THR A O 1
ATOM 723 N N . VAL A 1 88 ? -8.531 -5.581 13.911 1.00 93.62 88 VAL A N 1
ATOM 724 C CA . VAL A 1 88 ? -9.009 -5.379 15.283 1.00 93.62 88 VAL A CA 1
ATOM 725 C C . VAL A 1 88 ? -9.598 -6.663 15.817 1.00 93.62 88 VAL A C 1
ATOM 727 O O . VAL A 1 88 ? -10.313 -7.358 15.097 1.00 93.62 88 VAL A O 1
ATOM 730 N N . LEU A 1 89 ? -9.334 -6.946 17.085 1.00 91.75 89 LEU A N 1
ATOM 731 C CA . LEU A 1 89 ? -10.043 -7.970 17.826 1.00 91.75 89 LEU A CA 1
ATOM 732 C C . LEU A 1 89 ? -11.168 -7.342 18.647 1.00 91.75 89 LEU A C 1
ATOM 734 O O . LEU A 1 89 ? -10.943 -6.480 19.496 1.00 91.75 89 LEU A O 1
ATOM 738 N N . VAL A 1 90 ? -12.391 -7.773 18.367 1.00 89.44 90 VAL A N 1
ATOM 739 C CA . VAL A 1 90 ? -13.620 -7.278 18.984 1.00 89.44 90 VAL A CA 1
ATOM 740 C C . VAL A 1 90 ? -14.344 -8.435 19.663 1.00 89.44 90 VAL A C 1
ATOM 742 O O . VAL A 1 90 ? -14.251 -9.569 19.212 1.00 89.44 90 VAL A O 1
ATOM 745 N N . TYR A 1 91 ? -15.063 -8.158 20.750 1.00 84.88 91 TYR A N 1
ATOM 746 C CA . TYR A 1 91 ? -15.830 -9.159 21.490 1.00 84.88 91 TYR A CA 1
ATOM 747 C C . TYR A 1 91 ? -17.325 -8.834 21.439 1.00 84.88 91 TYR A C 1
ATOM 749 O O . TYR A 1 91 ? -17.737 -7.736 21.823 1.00 84.88 91 TYR A O 1
ATOM 757 N N . GLY A 1 92 ? -18.129 -9.811 21.022 1.00 79.38 92 GLY A N 1
ATOM 758 C CA . GLY A 1 92 ? -19.586 -9.723 20.928 1.00 79.38 92 GLY A CA 1
ATOM 759 C C . GLY A 1 92 ? -20.113 -9.552 19.504 1.00 79.38 92 GLY A C 1
ATOM 760 O O . GLY A 1 92 ? -19.357 -9.472 18.545 1.00 79.38 92 GLY A O 1
ATOM 761 N N . ASP A 1 93 ? -21.439 -9.463 19.388 1.00 75.38 93 ASP A N 1
ATOM 762 C CA . ASP A 1 93 ? -22.149 -9.618 18.108 1.00 75.38 93 ASP A CA 1
ATOM 763 C C . ASP A 1 93 ? -22.276 -8.316 17.292 1.00 75.38 93 ASP A C 1
ATOM 765 O O . ASP A 1 93 ? -22.752 -8.321 16.155 1.00 75.38 93 ASP A O 1
ATOM 769 N N . THR A 1 94 ? -21.904 -7.173 17.875 1.00 75.19 94 THR A N 1
ATOM 770 C CA . THR A 1 94 ? -22.076 -5.853 17.255 1.00 75.19 94 THR A CA 1
ATOM 771 C C . THR A 1 94 ? -20.886 -4.949 17.522 1.00 75.19 94 THR A C 1
ATOM 773 O O . THR A 1 94 ? -20.463 -4.800 18.671 1.00 75.19 94 THR A O 1
ATOM 776 N N . CYS A 1 95 ? -20.434 -4.241 16.489 1.00 85.81 95 CYS A N 1
ATOM 777 C CA . CYS A 1 95 ? -19.503 -3.133 16.646 1.00 85.81 95 CYS A CA 1
ATOM 778 C C . CYS A 1 95 ? -19.791 -2.005 15.659 1.00 85.81 95 CYS A C 1
ATOM 780 O O . CYS A 1 95 ? -20.240 -2.234 14.533 1.00 85.81 95 CYS A O 1
ATOM 782 N N . ILE A 1 96 ? -19.507 -0.779 16.085 1.00 87.81 96 ILE A N 1
ATOM 783 C CA . ILE A 1 96 ? -19.713 0.423 15.282 1.00 87.81 96 ILE A CA 1
ATOM 784 C C . ILE A 1 96 ? -18.373 1.124 15.129 1.00 87.81 96 ILE A C 1
ATOM 786 O O . ILE A 1 96 ? -17.755 1.552 16.101 1.00 87.81 96 ILE A O 1
ATOM 790 N N . LEU A 1 97 ? -17.921 1.257 13.894 1.00 90.25 97 LEU A N 1
ATOM 791 C CA . LEU A 1 97 ? -16.705 1.966 13.556 1.00 90.25 97 LEU A CA 1
ATOM 792 C C . LEU A 1 97 ? -16.921 3.479 13.656 1.00 90.25 97 LEU A C 1
ATOM 794 O O . LEU A 1 97 ? -17.851 4.025 13.063 1.00 90.25 97 LEU A O 1
ATOM 798 N N . LYS A 1 98 ? -16.024 4.160 14.371 1.00 90.62 98 LYS A N 1
ATOM 799 C CA . LYS A 1 98 ? -16.010 5.615 14.526 1.00 90.62 98 LYS A CA 1
ATOM 800 C C . LYS A 1 98 ? -15.017 6.243 13.546 1.00 90.62 98 LYS A C 1
ATOM 802 O O . LYS A 1 98 ? -13.816 6.308 13.822 1.00 90.62 98 LYS A O 1
ATOM 807 N N . LEU A 1 99 ? -15.516 6.711 12.407 1.00 89.00 99 LEU A N 1
ATOM 808 C CA . LEU A 1 99 ? -14.724 7.336 11.350 1.00 89.00 99 LEU A CA 1
ATOM 809 C C . LEU A 1 99 ? -14.482 8.824 11.611 1.00 89.00 99 LEU A C 1
ATOM 811 O O . LEU A 1 99 ? -15.357 9.549 12.091 1.00 89.00 99 LEU A O 1
ATOM 815 N N . ARG A 1 100 ? -13.297 9.287 11.206 1.00 86.69 100 ARG A N 1
ATOM 816 C CA . ARG A 1 100 ? -12.920 10.705 11.156 1.00 86.69 100 ARG A CA 1
ATOM 817 C C . ARG A 1 100 ? -12.176 11.017 9.855 1.00 86.69 100 ARG A C 1
ATOM 819 O O . ARG A 1 100 ? -10.956 11.174 9.887 1.00 86.69 100 ARG A O 1
ATOM 826 N N . PRO A 1 101 ? -12.881 11.098 8.712 1.00 80.56 101 PRO A N 1
ATOM 827 C CA . PRO A 1 101 ? -12.260 11.407 7.428 1.00 80.56 101 PRO A CA 1
ATOM 828 C C . PRO A 1 101 ? -11.421 12.688 7.493 1.00 80.56 101 PRO A C 1
ATOM 830 O O . PRO A 1 101 ? -11.749 13.633 8.214 1.00 80.56 101 PRO A O 1
ATOM 833 N N . LYS A 1 102 ? -10.320 12.732 6.734 1.00 77.69 102 LYS A N 1
ATOM 834 C CA . LYS A 1 102 ? -9.495 13.944 6.656 1.00 77.69 102 LYS A CA 1
ATOM 835 C C . LYS A 1 102 ? -10.307 15.092 6.031 1.00 77.69 102 LYS A C 1
ATOM 837 O O . LYS A 1 102 ? -11.017 14.843 5.061 1.00 77.69 102 LYS A O 1
ATOM 842 N N . PRO A 1 103 ? -10.141 16.343 6.501 1.00 72.94 103 PRO A N 1
ATOM 843 C CA . PRO A 1 103 ? -10.790 17.493 5.880 1.00 72.94 103 PRO A CA 1
ATOM 844 C C . PRO A 1 103 ? -10.220 17.724 4.471 1.00 72.94 103 PRO A C 1
ATOM 846 O O . PRO A 1 103 ? -9.031 18.018 4.324 1.00 72.94 103 PRO A O 1
ATOM 849 N N . GLN A 1 104 ? -11.050 17.537 3.449 1.00 71.06 104 GLN A N 1
ATOM 850 C CA . GLN A 1 104 ? -10.712 17.599 2.018 1.00 71.06 104 GLN A CA 1
ATOM 851 C C . GLN A 1 104 ? -11.776 18.324 1.168 1.00 71.06 104 GLN A C 1
ATOM 853 O O . GLN A 1 104 ? -11.575 18.502 -0.027 1.00 71.06 104 GLN A O 1
ATOM 858 N N . GLY A 1 105 ? -12.874 18.782 1.772 1.00 76.12 105 GLY A N 1
ATOM 859 C CA . GLY A 1 105 ? -14.040 19.329 1.075 1.00 76.12 105 GLY A CA 1
ATOM 860 C C . GLY A 1 105 ? -15.060 18.242 0.770 1.00 76.12 105 GLY A C 1
ATOM 861 O O . GLY A 1 105 ? -15.183 17.273 1.527 1.00 76.12 105 GLY A O 1
ATOM 862 N N . LYS A 1 106 ? -15.774 18.392 -0.343 1.00 79.94 106 LYS A N 1
ATOM 863 C CA . LYS A 1 106 ? -16.719 17.388 -0.824 1.00 79.94 106 LYS A CA 1
ATOM 864 C C . LYS A 1 106 ? -15.981 16.095 -1.191 1.00 79.94 106 LYS A C 1
ATOM 866 O O . LYS A 1 106 ? -15.056 16.117 -1.997 1.00 79.94 106 LYS A O 1
ATOM 871 N N . ILE A 1 107 ? -16.388 14.995 -0.572 1.00 74.56 107 ILE A N 1
ATOM 872 C CA . ILE A 1 107 ? -15.924 13.638 -0.830 1.00 74.56 107 ILE A CA 1
ATOM 873 C C . ILE A 1 107 ? -17.104 12.865 -1.399 1.00 74.56 107 ILE A C 1
ATOM 875 O O . ILE A 1 107 ? -18.138 12.723 -0.741 1.00 74.56 107 ILE A O 1
ATOM 879 N N . ASP A 1 108 ? -16.925 12.377 -2.615 1.00 73.00 108 ASP A N 1
ATOM 880 C CA . ASP A 1 108 ? -17.814 11.416 -3.247 1.00 73.00 108 ASP A CA 1
ATOM 881 C C . ASP A 1 108 ? -17.260 10.005 -2.958 1.00 73.00 108 ASP A C 1
ATOM 883 O O . ASP A 1 108 ? -16.046 9.812 -2.910 1.00 73.00 108 ASP A O 1
ATOM 887 N N . ASP A 1 109 ? -18.137 9.047 -2.655 1.00 72.75 109 ASP A N 1
ATOM 888 C CA . ASP A 1 109 ? -17.819 7.616 -2.514 1.00 72.75 109 ASP A CA 1
ATOM 889 C C . ASP A 1 109 ? -16.664 7.241 -1.560 1.00 72.75 109 ASP A C 1
ATOM 891 O O . ASP A 1 109 ? -15.809 6.403 -1.872 1.00 72.75 109 ASP A O 1
ATOM 895 N N . TYR A 1 110 ? -16.647 7.797 -0.339 1.00 79.75 110 TYR A N 1
ATOM 896 C CA . TYR A 1 110 ? -15.664 7.401 0.682 1.00 79.75 110 TYR A CA 1
ATOM 897 C C . TYR A 1 110 ? -15.798 5.912 1.012 1.00 79.75 110 TYR A C 1
ATOM 899 O O . TYR A 1 110 ? -16.767 5.497 1.657 1.00 79.75 110 TYR A O 1
ATOM 907 N N . SER A 1 111 ? -14.811 5.123 0.589 1.00 84.62 111 SER A N 1
ATOM 908 C CA . SER A 1 111 ? -14.917 3.668 0.585 1.00 84.62 111 SER A CA 1
ATOM 909 C C . SER A 1 111 ? -13.744 2.973 1.278 1.00 84.62 111 SER A C 1
ATOM 911 O O . SER A 1 111 ? -12.622 3.481 1.313 1.00 84.62 111 SER A O 1
ATOM 913 N N . PHE A 1 112 ? -13.996 1.781 1.814 1.00 88.31 112 PHE A N 1
ATOM 914 C CA . PHE A 1 112 ? -12.990 0.878 2.386 1.00 88.31 112 PHE A CA 1
ATOM 915 C C . PHE A 1 112 ? -13.509 -0.564 2.374 1.00 88.31 112 PHE A C 1
ATOM 917 O O . PHE A 1 112 ? -14.717 -0.782 2.316 1.00 88.31 112 PHE A O 1
ATOM 924 N N . TYR A 1 113 ? -12.617 -1.554 2.438 1.00 87.50 113 TYR A N 1
ATOM 925 C CA . TYR A 1 113 ? -13.038 -2.956 2.530 1.00 87.50 113 TYR A CA 1
ATOM 926 C C . TYR A 1 113 ? -13.073 -3.425 3.978 1.00 87.50 113 TYR A C 1
ATOM 928 O O . TYR A 1 113 ? -12.205 -3.053 4.768 1.00 87.50 113 TYR A O 1
ATOM 936 N N . VAL A 1 114 ? -14.044 -4.272 4.306 1.00 89.06 114 VAL A N 1
ATOM 937 C CA . VAL A 1 114 ? -14.175 -4.922 5.611 1.00 89.06 114 VAL A CA 1
ATOM 938 C C . VAL A 1 114 ? -14.278 -6.431 5.422 1.00 89.06 114 VAL A C 1
ATOM 940 O O . VAL A 1 114 ? -15.124 -6.904 4.667 1.00 89.06 114 VAL A O 1
ATOM 943 N N . SER A 1 115 ? -13.456 -7.179 6.150 1.00 88.62 115 SER A N 1
ATOM 944 C CA . SER A 1 115 ? -13.566 -8.632 6.300 1.00 88.62 115 SER A CA 1
ATOM 945 C C . SER A 1 115 ? -13.715 -8.974 7.780 1.00 88.62 115 SER A C 1
ATOM 947 O O . SER A 1 115 ? -13.042 -8.390 8.632 1.00 88.62 115 SER A O 1
ATOM 949 N N . VAL A 1 116 ? -14.620 -9.902 8.088 1.00 89.31 116 VAL A N 1
ATOM 950 C CA . VAL A 1 116 ? -14.849 -10.407 9.450 1.00 89.31 116 VAL A CA 1
ATOM 951 C C . VAL A 1 116 ? -14.489 -11.886 9.489 1.00 89.31 116 VAL A C 1
ATOM 953 O O . VAL A 1 116 ? -14.964 -12.645 8.646 1.00 89.31 116 VAL A O 1
ATOM 956 N N . ASP A 1 117 ? -13.642 -12.294 10.431 1.00 87.81 117 ASP A N 1
ATOM 957 C CA . ASP A 1 117 ? -13.192 -13.681 10.627 1.00 87.81 117 ASP A CA 1
ATOM 958 C C . ASP A 1 117 ? -12.633 -14.352 9.362 1.00 87.81 117 ASP A C 1
ATOM 960 O O . ASP A 1 117 ? -12.826 -15.543 9.125 1.00 87.81 117 ASP A O 1
ATOM 964 N N . GLY A 1 118 ? -11.942 -13.571 8.525 1.00 81.56 118 GLY A N 1
ATOM 965 C CA . GLY A 1 118 ? -11.353 -14.054 7.273 1.00 81.56 118 GLY A CA 1
ATOM 966 C C . GLY A 1 118 ? -12.372 -14.349 6.168 1.00 81.56 118 GLY A C 1
ATOM 967 O O . GLY A 1 118 ? -12.043 -15.037 5.204 1.00 81.56 118 GLY A O 1
ATOM 968 N N . SER A 1 119 ? -13.608 -13.854 6.293 1.00 83.88 119 SER A N 1
ATOM 969 C CA . SER A 1 119 ? -14.590 -13.880 5.202 1.00 83.88 119 SER A CA 1
ATOM 970 C C . SER A 1 119 ? -14.171 -12.994 4.020 1.00 83.88 119 SER A C 1
ATOM 972 O O . SER A 1 119 ? -13.194 -12.248 4.099 1.00 83.88 119 SER A O 1
ATOM 974 N N . GLU A 1 120 ? -14.911 -13.082 2.911 1.00 79.94 120 GLU A N 1
ATOM 975 C CA . GLU A 1 120 ? -14.682 -12.245 1.726 1.00 79.94 120 GLU A CA 1
ATOM 976 C C . GLU A 1 120 ? -14.635 -10.751 2.082 1.00 79.94 120 GLU A C 1
ATOM 978 O O . GLU A 1 120 ? -15.438 -10.270 2.884 1.00 79.94 120 GLU A O 1
ATOM 983 N N . ASP A 1 121 ? -13.715 -10.013 1.455 1.00 81.69 121 ASP A N 1
ATOM 984 C CA . ASP A 1 121 ? -13.601 -8.568 1.631 1.00 81.69 121 ASP A CA 1
ATOM 985 C C . ASP A 1 121 ? -14.821 -7.865 1.007 1.00 81.69 121 ASP A C 1
ATOM 987 O O . ASP A 1 121 ? -15.069 -7.930 -0.200 1.00 81.69 121 ASP A O 1
ATOM 991 N N . LEU A 1 122 ? -15.599 -7.176 1.839 1.00 80.88 122 LEU A N 1
ATOM 992 C CA . LEU A 1 122 ? -16.805 -6.457 1.438 1.00 80.88 122 LEU A CA 1
ATOM 993 C C . LEU A 1 122 ? -16.499 -4.975 1.289 1.00 80.88 122 LEU A C 1
ATOM 995 O O . LEU A 1 122 ? -15.944 -4.377 2.209 1.00 80.88 122 LEU A O 1
ATOM 999 N N . LEU A 1 123 ? -16.900 -4.362 0.177 1.00 81.56 123 LEU A N 1
ATOM 1000 C CA . LEU A 1 123 ? -16.769 -2.919 0.003 1.00 81.56 123 LEU A CA 1
ATOM 1001 C C . LEU A 1 123 ? -17.853 -2.201 0.811 1.00 81.56 123 LEU A C 1
ATOM 1003 O O . LEU A 1 123 ? -19.035 -2.530 0.701 1.00 81.56 123 LEU A O 1
ATOM 1007 N N . TYR A 1 124 ? -17.426 -1.239 1.622 1.00 83.50 124 TYR A N 1
ATOM 1008 C CA . TYR A 1 124 ? -18.264 -0.312 2.368 1.00 83.50 124 TYR A CA 1
ATOM 1009 C C . TYR A 1 124 ? -18.092 1.073 1.747 1.00 83.50 124 TYR A C 1
ATOM 1011 O O . TYR A 1 124 ? -17.000 1.629 1.831 1.00 83.50 124 TYR A O 1
ATOM 1019 N N . THR A 1 125 ? -19.154 1.630 1.161 1.00 81.19 125 THR A N 1
ATOM 1020 C CA . THR A 1 125 ? -19.149 2.967 0.538 1.00 81.19 125 THR A CA 1
ATOM 1021 C C . THR A 1 125 ? -20.120 3.891 1.257 1.00 81.19 125 THR A C 1
ATOM 1023 O O . THR A 1 125 ? -21.299 3.565 1.399 1.00 81.19 125 THR A O 1
ATOM 1026 N N . LEU A 1 126 ? -19.625 5.037 1.722 1.00 78.94 126 LEU A N 1
ATOM 1027 C CA . LEU A 1 126 ? -20.450 6.080 2.326 1.00 78.94 126 LEU A CA 1
ATOM 1028 C C . LEU A 1 126 ? -21.079 6.978 1.251 1.00 78.94 126 LEU A C 1
ATOM 1030 O O . LEU A 1 126 ? -20.431 7.239 0.238 1.00 78.94 126 LEU A O 1
ATOM 1034 N N . PRO A 1 127 ? -22.289 7.518 1.492 1.00 77.62 127 PRO A N 1
ATOM 1035 C CA . PRO A 1 127 ? -22.878 8.525 0.615 1.00 77.62 127 PRO A CA 1
ATOM 1036 C C . PRO A 1 127 ? -22.011 9.788 0.575 1.00 77.62 127 PRO A C 1
ATOM 1038 O O . PRO A 1 127 ? -21.326 10.092 1.552 1.00 77.62 127 PRO A O 1
ATOM 1041 N N . THR A 1 128 ? -22.088 10.550 -0.519 1.00 80.81 128 THR A N 1
ATOM 1042 C CA . THR A 1 128 ? -21.399 11.838 -0.684 1.00 80.81 128 THR A CA 1
ATOM 1043 C C . THR A 1 128 ? -21.548 12.742 0.534 1.00 80.81 128 THR A C 1
ATOM 1045 O O . THR A 1 128 ? -22.638 12.903 1.092 1.00 80.81 128 THR A O 1
ATOM 1048 N N . PHE A 1 129 ? -20.457 13.408 0.908 1.00 79.88 129 PHE A N 1
ATOM 1049 C CA . PHE A 1 129 ? -20.476 14.363 2.000 1.00 79.88 129 PHE A CA 1
ATOM 1050 C C . PHE A 1 129 ? -19.420 15.455 1.921 1.00 79.88 129 PHE A C 1
ATOM 1052 O O . PHE A 1 129 ? -18.376 15.269 1.313 1.00 79.88 129 PHE A O 1
ATOM 1059 N N . ASP A 1 130 ? -19.634 16.567 2.627 1.00 79.12 130 ASP A N 1
ATOM 1060 C CA . ASP A 1 130 ? -18.589 17.566 2.846 1.00 79.12 130 ASP A CA 1
ATOM 1061 C C . ASP A 1 130 ? -17.825 17.282 4.150 1.00 79.12 130 ASP A C 1
ATOM 1063 O O . ASP A 1 130 ? -18.394 17.182 5.236 1.00 79.12 130 ASP A O 1
ATOM 1067 N N . SER A 1 131 ? -16.513 17.093 4.037 1.00 74.75 131 SER A N 1
ATOM 1068 C CA . SER A 1 131 ? -15.595 16.879 5.162 1.00 74.75 131 SER A CA 1
ATOM 1069 C C . SER A 1 131 ? -15.115 18.180 5.821 1.00 74.75 131 SER A C 1
ATOM 1071 O O . SER A 1 131 ? -14.400 18.119 6.822 1.00 74.75 131 SER A O 1
ATOM 1073 N N . LEU A 1 132 ? -15.468 19.347 5.266 1.00 76.38 132 LEU A N 1
ATOM 1074 C CA . LEU A 1 132 ? -15.208 20.672 5.847 1.00 76.38 132 L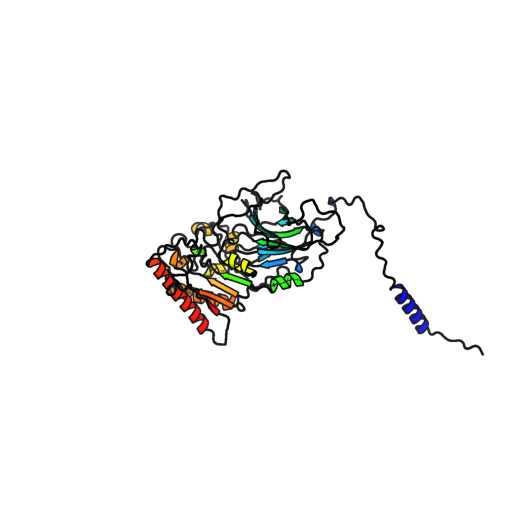EU A CA 1
ATOM 1075 C C . LEU A 1 132 ? -16.413 21.252 6.592 1.00 76.38 132 LEU A C 1
ATOM 1077 O O . LEU A 1 132 ? -16.280 22.308 7.216 1.00 76.38 132 LEU A O 1
ATOM 1081 N N . ASP A 1 133 ? -17.560 20.578 6.534 1.00 77.69 133 ASP A N 1
ATOM 1082 C CA . ASP A 1 133 ? -18.752 20.990 7.261 1.00 77.69 133 ASP A CA 1
ATOM 1083 C C . ASP A 1 133 ? -18.481 20.989 8.776 1.00 77.69 133 ASP A C 1
ATOM 1085 O O . ASP A 1 133 ? -18.027 19.995 9.353 1.00 77.69 133 ASP A O 1
ATOM 1089 N N . ARG A 1 134 ? -18.717 22.140 9.416 1.00 60.56 134 ARG A N 1
ATOM 1090 C CA . ARG A 1 134 ? -18.420 22.373 10.838 1.00 60.56 134 ARG A CA 1
ATOM 1091 C C . ARG A 1 134 ? -19.363 21.611 11.761 1.00 60.56 134 ARG A C 1
ATOM 1093 O O . ARG A 1 134 ? -18.970 21.338 12.892 1.00 60.56 134 ARG A O 1
ATOM 1100 N N . ASP A 1 135 ? -20.543 21.243 11.270 1.00 59.91 135 ASP A N 1
ATOM 1101 C CA . ASP A 1 135 ? -21.553 20.512 12.037 1.00 59.91 135 ASP A CA 1
ATOM 1102 C C . ASP A 1 135 ? -21.323 18.988 11.996 1.00 59.91 135 ASP A C 1
ATOM 1104 O O . ASP A 1 135 ? -22.043 18.205 12.620 1.00 59.91 135 ASP A O 1
ATOM 1108 N N . ARG A 1 136 ? -20.277 18.533 11.293 1.00 60.88 136 ARG A N 1
ATOM 1109 C CA . ARG A 1 136 ? -19.960 17.116 11.111 1.00 60.88 136 ARG A CA 1
ATOM 1110 C C . ARG A 1 136 ? -18.969 16.621 12.156 1.00 60.88 136 ARG A C 1
ATOM 1112 O O . ARG A 1 136 ? -17.759 16.580 11.939 1.00 60.88 136 ARG A O 1
ATOM 1119 N N . GLU A 1 137 ? -19.484 16.221 13.316 1.00 56.44 137 GLU A N 1
ATOM 1120 C CA . GLU A 1 137 ? -18.609 15.831 14.425 1.00 56.44 137 GLU A CA 1
ATOM 1121 C C . GLU A 1 137 ? -17.956 14.447 14.253 1.00 56.44 137 GLU A C 1
ATOM 1123 O O . GLU A 1 137 ? -16.775 14.310 14.586 1.00 56.44 137 GLU A O 1
ATOM 1128 N N . VAL A 1 138 ? -18.649 13.426 13.729 1.00 71.38 138 VAL A N 1
ATOM 1129 C CA . VAL A 1 138 ? -18.156 12.032 13.620 1.00 71.38 138 VAL A CA 1
ATOM 1130 C C . VAL A 1 138 ? -19.069 11.218 12.685 1.00 71.38 138 VAL A C 1
ATOM 1132 O O . VAL A 1 138 ? -20.283 11.394 12.742 1.00 71.38 138 VAL A O 1
ATOM 1135 N N . ILE A 1 139 ? -18.533 10.288 11.877 1.00 80.69 139 ILE A N 1
ATOM 1136 C CA . ILE A 1 139 ? -19.356 9.306 11.135 1.00 80.69 139 ILE A CA 1
ATOM 1137 C C . ILE A 1 139 ? -19.299 7.949 11.847 1.00 80.69 139 ILE A C 1
ATOM 1139 O O . ILE A 1 139 ? -18.215 7.454 12.159 1.00 80.69 139 ILE A O 1
ATOM 1143 N N . PHE A 1 140 ? -20.457 7.335 12.079 1.00 83.31 140 PHE A N 1
ATOM 1144 C CA . PHE A 1 140 ? -20.581 6.020 12.706 1.00 83.31 140 PHE A CA 1
ATOM 1145 C C . PHE A 1 140 ? -21.043 4.987 11.682 1.00 83.31 140 PHE A C 1
ATOM 1147 O O . PHE A 1 140 ? -22.067 5.185 11.035 1.00 83.31 140 PHE A O 1
ATOM 1154 N N . VAL A 1 141 ? -20.292 3.894 11.540 1.00 82.81 141 VAL A N 1
ATOM 1155 C CA . VAL A 1 141 ? -20.577 2.840 10.558 1.00 82.81 141 VAL A CA 1
ATOM 1156 C C . VAL A 1 141 ? -20.764 1.504 11.275 1.00 82.81 141 VAL A C 1
ATOM 1158 O O . VAL A 1 141 ? -19.798 0.987 11.841 1.00 82.81 141 VAL A O 1
ATOM 1161 N N . PRO A 1 142 ? -21.973 0.920 11.283 1.00 83.44 142 PRO A N 1
ATOM 1162 C CA . PRO A 1 142 ? -22.183 -0.400 11.863 1.00 83.44 142 PRO A CA 1
ATOM 1163 C C . PRO A 1 142 ? -21.506 -1.475 11.002 1.00 83.44 142 PRO A C 1
ATOM 1165 O O . PRO A 1 142 ? -21.706 -1.541 9.789 1.00 83.44 142 PRO A O 1
ATOM 1168 N N . ILE A 1 143 ? -20.718 -2.347 11.631 1.00 82.06 143 ILE A N 1
ATOM 1169 C CA . ILE A 1 143 ? -20.126 -3.517 10.974 1.00 82.06 143 ILE A CA 1
ATOM 1170 C C . ILE A 1 143 ? -20.933 -4.746 11.382 1.00 82.06 143 ILE A C 1
ATOM 1172 O O . ILE A 1 143 ? -21.184 -4.982 12.563 1.00 82.06 143 ILE A O 1
ATOM 1176 N N . THR A 1 144 ? -21.361 -5.521 10.386 1.00 72.50 144 THR A N 1
ATOM 1177 C CA . THR A 1 144 ? -22.156 -6.731 10.613 1.00 72.50 144 THR A CA 1
ATOM 1178 C C . THR A 1 144 ? -21.227 -7.915 10.839 1.00 72.50 144 THR A C 1
ATOM 1180 O O . THR A 1 144 ? -20.465 -8.270 9.943 1.00 72.50 144 THR A O 1
ATOM 1183 N N . ILE A 1 145 ? -21.324 -8.548 12.007 1.00 75.44 145 ILE A N 1
ATOM 1184 C CA . ILE A 1 145 ? -20.580 -9.767 12.330 1.00 75.44 145 ILE A CA 1
ATOM 1185 C C . ILE A 1 145 ? -21.408 -10.991 11.878 1.00 75.44 145 ILE A C 1
ATOM 1187 O O . ILE A 1 145 ? -22.588 -11.095 12.232 1.00 75.44 145 ILE A O 1
ATOM 1191 N N . PRO A 1 146 ? -20.865 -11.897 11.039 1.00 65.88 146 PRO A N 1
ATOM 1192 C CA . PRO A 1 146 ? -21.611 -13.052 10.541 1.00 65.88 146 PRO A CA 1
ATOM 1193 C C . PRO A 1 146 ? -21.915 -14.086 11.645 1.00 65.88 146 PRO A C 1
ATOM 1195 O O . PRO A 1 146 ? -21.013 -14.715 12.183 1.00 65.88 146 PRO A O 1
ATOM 1198 N N . GLY A 1 147 ? -23.207 -14.329 11.909 1.00 57.28 147 GLY A N 1
ATOM 1199 C CA . GLY A 1 147 ? -23.710 -15.333 12.867 1.00 57.28 147 GLY A CA 1
ATOM 1200 C C . GLY A 1 147 ? -24.173 -14.684 14.179 1.00 57.28 147 GLY A C 1
ATOM 1201 O O . GLY A 1 147 ? -23.400 -14.031 14.846 1.00 57.28 147 GLY A O 1
ATOM 1202 N N . LYS A 1 148 ? -25.426 -14.769 14.636 1.00 48.94 148 LYS A N 1
ATOM 1203 C CA . LYS A 1 148 ? -26.502 -15.742 14.408 1.00 48.94 148 LYS A CA 1
ATOM 1204 C C . LYS A 1 148 ? -27.808 -15.050 14.009 1.00 48.94 148 LYS A C 1
ATOM 1206 O O . LYS A 1 148 ? -28.331 -14.199 14.724 1.00 48.94 148 LYS A O 1
ATOM 1211 N N . GLY A 1 149 ? -28.422 -15.509 12.921 1.00 41.81 149 GLY A N 1
ATOM 1212 C CA . GLY A 1 149 ? -29.824 -15.207 12.647 1.00 41.81 149 GLY A CA 1
ATOM 1213 C C . GLY A 1 149 ? -30.729 -15.847 13.701 1.00 41.81 149 GLY A C 1
ATOM 1214 O O . GLY A 1 149 ? -30.705 -17.062 13.844 1.00 41.81 149 GLY A O 1
ATOM 1215 N N . LYS A 1 150 ? -31.497 -15.025 14.430 1.00 43.19 150 LYS A N 1
ATOM 1216 C CA . LYS A 1 150 ? -32.834 -15.230 15.049 1.00 43.19 150 LYS A CA 1
ATOM 1217 C C . LYS A 1 150 ? -33.231 -16.564 15.737 1.00 43.19 150 LYS A C 1
ATOM 1219 O O . LYS A 1 150 ? -34.331 -16.618 16.269 1.00 43.19 150 LYS A O 1
ATOM 1224 N N . ASN A 1 151 ? -32.391 -17.596 15.821 1.00 38.62 151 ASN A N 1
ATOM 1225 C CA . ASN A 1 151 ? -32.775 -18.957 16.227 1.00 38.62 151 ASN A CA 1
ATOM 1226 C C . ASN A 1 151 ? -31.779 -19.639 17.186 1.00 38.62 151 ASN A C 1
ATOM 1228 O O . ASN A 1 151 ? -31.653 -20.863 17.181 1.00 38.62 151 ASN A O 1
ATOM 1232 N N . GLN A 1 152 ? -31.098 -18.893 18.061 1.00 43.97 152 GLN A N 1
ATOM 1233 C CA . GLN A 1 152 ? -30.505 -19.516 19.246 1.00 43.97 152 GLN A CA 1
ATOM 1234 C C . GLN A 1 152 ? -31.439 -19.386 20.444 1.00 43.97 152 GLN A C 1
ATOM 1236 O O . GLN A 1 152 ? -31.742 -18.294 20.923 1.00 43.97 152 GLN A O 1
ATOM 1241 N N . LYS A 1 153 ? -31.902 -20.548 20.925 1.00 42.25 153 LYS A N 1
ATOM 1242 C CA . LYS A 1 153 ? -32.494 -20.703 22.254 1.00 42.25 153 LYS A CA 1
ATOM 1243 C C . LYS A 1 153 ? -31.576 -20.006 23.256 1.00 42.25 153 LYS A C 1
ATOM 1245 O O . LYS A 1 153 ? -30.388 -20.312 23.295 1.00 42.25 153 LYS A O 1
ATOM 1250 N N . LYS A 1 154 ? -32.147 -19.099 24.055 1.00 42.03 154 LYS A N 1
ATOM 1251 C CA . LYS A 1 154 ? -31.523 -18.443 25.213 1.00 42.03 154 LYS A CA 1
ATOM 1252 C C . LYS A 1 154 ? -31.062 -19.491 26.240 1.00 42.03 154 LYS A C 1
ATOM 1254 O O . LYS A 1 154 ? -31.706 -19.691 27.264 1.00 42.03 154 LYS A O 1
ATOM 1259 N N . GLY A 1 155 ? -29.970 -20.187 25.958 1.00 43.72 155 GLY A N 1
ATOM 1260 C CA . GLY A 1 155 ? -29.115 -20.790 26.966 1.00 43.72 155 GLY A CA 1
ATOM 1261 C C . GLY A 1 155 ? -28.122 -19.720 27.392 1.00 43.72 155 GLY A C 1
ATOM 1262 O O . GLY A 1 155 ? -27.474 -19.125 26.537 1.00 43.72 155 GLY A O 1
ATOM 1263 N N . LYS A 1 156 ? -28.055 -19.416 28.690 1.00 44.50 156 LYS A N 1
ATOM 1264 C CA . LYS A 1 156 ? -27.085 -18.476 29.263 1.00 44.50 156 LYS A CA 1
ATOM 1265 C C . LYS A 1 156 ? -25.659 -18.948 28.945 1.00 44.50 156 LYS A C 1
ATOM 1267 O O . LYS A 1 156 ? -25.107 -19.757 29.680 1.00 44.50 156 LYS A O 1
ATOM 1272 N N . GLN A 1 157 ? -25.058 -18.416 27.891 1.00 44.66 157 GLN A N 1
ATOM 1273 C CA . GLN A 1 157 ? -23.609 -18.300 27.784 1.00 44.66 157 GLN A CA 1
ATOM 1274 C C . GLN A 1 157 ? -23.307 -16.808 27.912 1.00 44.66 157 GLN A C 1
ATOM 1276 O O . GLN A 1 157 ? -23.718 -16.017 27.072 1.00 44.66 157 GLN A O 1
ATOM 1281 N N . SER A 1 158 ? -22.691 -16.410 29.031 1.00 53.59 158 SER A N 1
ATOM 1282 C CA . SER A 1 158 ? -22.332 -15.012 29.322 1.00 53.59 158 SER A CA 1
ATOM 1283 C C . SER A 1 158 ? -20.996 -14.602 28.692 1.00 53.59 158 SER A C 1
ATOM 1285 O O . SER A 1 158 ? -20.399 -13.606 29.096 1.00 53.59 158 SER A O 1
ATOM 1287 N N . THR A 1 159 ? -20.475 -15.411 27.774 1.00 61.97 159 THR A N 1
ATOM 1288 C CA . THR A 1 159 ? -19.193 -15.199 27.108 1.00 61.97 159 THR A CA 1
ATOM 1289 C C . THR A 1 159 ? -19.443 -14.485 25.790 1.00 61.97 159 THR A C 1
ATOM 1291 O O . THR A 1 159 ? -20.209 -14.975 24.966 1.00 61.97 159 THR A O 1
ATOM 1294 N N . LEU A 1 160 ? -18.820 -13.319 25.616 1.00 73.19 160 LEU A N 1
ATOM 1295 C CA . LEU A 1 160 ? -18.791 -12.620 24.335 1.00 73.19 160 LEU A CA 1
ATOM 1296 C C . LEU A 1 160 ? -17.800 -13.336 23.417 1.00 73.19 160 LEU A C 1
ATOM 1298 O O . LEU A 1 160 ? -16.642 -13.522 23.801 1.00 73.19 160 LEU A O 1
ATOM 1302 N N . ASP A 1 161 ? -18.255 -13.728 22.232 1.00 82.31 161 ASP A N 1
ATOM 1303 C CA . ASP A 1 161 ? -17.415 -14.411 21.253 1.00 82.31 161 ASP A CA 1
ATOM 1304 C C . ASP A 1 161 ? -16.406 -13.412 20.635 1.00 82.31 161 ASP A C 1
ATOM 1306 O O . ASP A 1 161 ? -16.770 -12.264 20.355 1.00 82.31 161 ASP A O 1
ATOM 1310 N N . PRO A 1 162 ? -15.121 -13.789 20.487 1.00 87.00 162 PRO A N 1
ATOM 1311 C CA . PRO A 1 162 ? -14.116 -12.955 19.839 1.00 87.00 162 PRO A CA 1
ATOM 1312 C C . PRO A 1 162 ? -14.240 -13.017 18.313 1.00 87.00 162 PRO A C 1
ATOM 1314 O O . PRO A 1 162 ? -14.319 -14.101 17.739 1.00 87.00 162 PRO A O 1
ATOM 1317 N N . HIS A 1 163 ? -14.146 -11.859 17.667 1.00 88.88 163 HIS A N 1
ATOM 1318 C CA . HIS A 1 163 ? -14.196 -11.682 16.221 1.00 88.88 163 HIS A CA 1
ATOM 1319 C C . HIS A 1 163 ? -13.038 -10.815 15.738 1.00 88.88 163 HIS A C 1
ATOM 1321 O O . HIS A 1 163 ? -12.713 -9.781 16.328 1.00 88.88 163 HIS A O 1
ATOM 1327 N N . THR A 1 164 ? -12.429 -11.213 14.629 1.00 91.81 164 THR A N 1
ATOM 1328 C CA . THR A 1 164 ? -11.391 -10.423 13.963 1.00 91.81 164 THR A CA 1
ATOM 1329 C C . THR A 1 164 ? -12.010 -9.596 12.850 1.00 91.81 164 THR A C 1
ATOM 1331 O O . THR A 1 164 ? -12.703 -10.119 11.985 1.00 91.81 164 THR A O 1
ATOM 1334 N N . ILE A 1 165 ? -11.757 -8.291 12.858 1.00 93.44 165 ILE A N 1
ATOM 1335 C CA . ILE A 1 165 ? -12.256 -7.361 11.847 1.00 93.44 165 ILE A CA 1
ATOM 1336 C C . ILE A 1 165 ? -11.058 -6.747 11.152 1.00 93.44 165 ILE A C 1
ATOM 1338 O O . ILE A 1 165 ? -10.284 -6.014 11.768 1.00 93.44 165 ILE A O 1
ATOM 1342 N N . ARG A 1 166 ? -10.904 -7.032 9.864 1.00 93.56 166 ARG A N 1
ATOM 1343 C CA . ARG A 1 166 ? -9.890 -6.418 9.015 1.00 93.56 166 ARG A CA 1
ATOM 1344 C C . ARG A 1 166 ? -10.518 -5.293 8.208 1.00 93.56 166 ARG A C 1
ATOM 1346 O O . ARG A 1 166 ? -11.518 -5.512 7.533 1.00 93.56 166 ARG A O 1
ATOM 1353 N N . ILE A 1 167 ? -9.905 -4.112 8.250 1.00 94.12 167 ILE A N 1
ATOM 1354 C CA . ILE A 1 167 ? -10.283 -2.969 7.417 1.00 94.12 167 ILE A CA 1
ATOM 1355 C C . ILE A 1 167 ? -9.129 -2.610 6.490 1.00 94.12 167 ILE A C 1
ATOM 1357 O O . ILE A 1 167 ? -8.055 -2.239 6.966 1.00 94.12 167 ILE A O 1
ATOM 1361 N N . ILE A 1 168 ? -9.363 -2.681 5.180 1.00 92.31 168 ILE A N 1
ATOM 1362 C CA . ILE A 1 168 ? -8.382 -2.342 4.143 1.00 92.31 168 ILE A CA 1
ATOM 1363 C C . ILE A 1 168 ? -8.720 -0.965 3.570 1.00 92.31 168 ILE A C 1
ATOM 1365 O O . ILE A 1 168 ? -9.833 -0.720 3.099 1.00 92.31 168 ILE A O 1
ATOM 1369 N N . SER A 1 169 ? -7.742 -0.063 3.614 1.00 91.31 169 SER A N 1
ATOM 1370 C CA . SER A 1 169 ? -7.861 1.296 3.092 1.00 91.31 169 SER A CA 1
ATOM 1371 C C . SER A 1 169 ? -7.826 1.321 1.567 1.00 91.31 169 SER A C 1
ATOM 1373 O O . SER A 1 169 ? -7.050 0.601 0.940 1.00 91.31 169 SER A O 1
ATOM 1375 N N . ILE A 1 170 ? -8.587 2.244 0.981 1.00 85.62 170 ILE A N 1
ATOM 1376 C CA . ILE A 1 170 ? -8.476 2.624 -0.431 1.00 85.62 170 ILE A CA 1
ATOM 1377 C C . ILE A 1 170 ? -7.542 3.839 -0.547 1.00 85.62 170 ILE A C 1
ATOM 1379 O O . ILE A 1 170 ? -7.516 4.696 0.337 1.00 85.62 170 ILE A O 1
ATOM 1383 N N . ALA A 1 171 ? -6.722 3.883 -1.601 1.00 80.88 171 ALA A N 1
ATOM 1384 C CA . ALA A 1 171 ? -5.646 4.866 -1.759 1.00 80.88 171 ALA A CA 1
ATOM 1385 C C . ALA A 1 171 ? -6.153 6.305 -1.966 1.00 80.88 171 ALA A C 1
ATOM 1387 O O . ALA A 1 171 ? -5.614 7.237 -1.368 1.00 80.88 171 ALA A O 1
ATOM 1388 N N . ASP A 1 172 ? -7.200 6.498 -2.771 1.00 74.88 172 ASP A N 1
ATOM 1389 C CA . ASP A 1 172 ? -7.712 7.834 -3.117 1.00 74.88 172 ASP A CA 1
ATOM 1390 C C . ASP A 1 172 ? -8.314 8.554 -1.903 1.00 74.88 172 ASP A C 1
ATOM 1392 O O . ASP A 1 172 ? -8.026 9.733 -1.646 1.00 74.88 172 ASP A O 1
ATOM 1396 N N . HIS A 1 173 ? -9.041 7.794 -1.081 1.00 77.50 173 HIS A N 1
ATOM 1397 C CA . HIS A 1 173 ? -9.654 8.243 0.163 1.00 77.50 173 HIS A CA 1
ATOM 1398 C C . HIS A 1 173 ? -9.125 7.436 1.356 1.00 77.50 173 HIS A C 1
ATOM 1400 O O . HIS A 1 173 ? -9.811 6.537 1.843 1.00 77.50 173 HIS A O 1
ATOM 1406 N N . PRO A 1 174 ? -7.915 7.750 1.866 1.00 86.19 174 PRO A N 1
ATOM 1407 C CA . PRO A 1 174 ? -7.314 6.971 2.935 1.00 86.19 174 PRO A CA 1
ATOM 1408 C C . PRO A 1 174 ? -8.214 6.855 4.155 1.00 86.19 174 PRO A C 1
ATOM 1410 O O . PRO A 1 174 ? -8.771 7.843 4.658 1.00 86.19 174 PRO A O 1
ATOM 1413 N N . PHE A 1 175 ? -8.304 5.629 4.650 1.00 91.75 175 PHE A N 1
ATOM 1414 C CA . PHE A 1 175 ? -9.086 5.279 5.812 1.00 91.75 175 PHE A CA 1
ATOM 1415 C C . PHE A 1 175 ? -8.626 6.069 7.038 1.00 91.75 175 PHE A C 1
ATOM 1417 O O . PHE A 1 175 ? -7.431 6.121 7.344 1.00 91.75 175 PHE A O 1
ATOM 1424 N N . SER A 1 176 ? -9.562 6.690 7.753 1.00 92.25 176 SER A N 1
ATOM 1425 C CA . SER A 1 176 ? -9.260 7.481 8.942 1.00 92.25 176 SER A CA 1
ATOM 1426 C C . SER A 1 176 ? -10.320 7.293 10.020 1.00 92.25 176 SER A C 1
ATOM 1428 O O . SER A 1 176 ? -11.512 7.502 9.787 1.00 92.25 176 SER A O 1
ATOM 1430 N N . PHE A 1 177 ? -9.882 6.889 11.211 1.00 94.06 177 PHE A N 1
ATOM 1431 C CA . PHE A 1 177 ? -10.764 6.476 12.298 1.00 94.06 177 PHE A CA 1
ATOM 1432 C C . PHE A 1 177 ? -10.215 6.864 13.673 1.00 94.06 177 PHE A C 1
ATOM 1434 O O . PHE A 1 177 ? -9.041 7.206 13.832 1.00 94.06 177 PHE A O 1
ATOM 1441 N N . GLU A 1 178 ? -11.091 6.818 14.671 1.00 92.75 178 GLU A N 1
ATOM 1442 C CA . GLU A 1 178 ? -10.755 7.031 16.082 1.00 92.75 178 GLU A CA 1
ATOM 1443 C C . GLU A 1 178 ? -10.755 5.712 16.870 1.00 92.75 178 GLU A C 1
ATOM 1445 O O . GLU A 1 178 ? -9.872 5.473 17.693 1.00 92.75 178 GLU A O 1
ATOM 1450 N N . GLY A 1 179 ? -11.728 4.838 16.605 1.00 93.31 179 GLY A N 1
ATOM 1451 C CA . GLY A 1 179 ? -11.887 3.575 17.318 1.00 93.31 179 GLY A CA 1
ATOM 1452 C C . GLY A 1 179 ? -13.175 2.846 16.951 1.00 93.31 179 GLY A C 1
ATOM 1453 O O . GLY A 1 179 ? -13.808 3.157 15.940 1.00 93.31 179 GLY A O 1
ATOM 1454 N N . PHE A 1 180 ? -13.561 1.891 17.792 1.00 92.19 180 PHE A N 1
ATOM 1455 C CA . PHE A 1 180 ? -14.772 1.087 17.637 1.00 92.19 180 PHE A CA 1
ATOM 1456 C C . PHE A 1 180 ? -15.619 1.196 18.899 1.00 92.19 180 PHE A C 1
ATOM 1458 O O . PHE A 1 180 ? -15.105 1.041 20.004 1.00 92.19 180 PHE A O 1
ATOM 1465 N N . LEU A 1 181 ? -16.912 1.458 18.741 1.00 88.75 181 LEU A N 1
ATOM 1466 C CA . LEU A 1 181 ? -17.881 1.273 19.811 1.00 88.75 181 LEU A CA 1
ATOM 1467 C C . LEU A 1 181 ? -18.240 -0.209 19.878 1.00 88.75 181 LEU A C 1
ATOM 1469 O O . LEU A 1 181 ? -18.612 -0.806 18.864 1.00 88.75 181 LEU A O 1
ATOM 1473 N N . VAL A 1 182 ? -18.127 -0.786 21.067 1.00 85.19 182 VAL A N 1
ATOM 1474 C CA . VAL A 1 182 ? -18.367 -2.207 21.334 1.00 85.19 182 VAL A CA 1
ATOM 1475 C C . VAL A 1 182 ? -19.317 -2.366 22.514 1.00 85.19 182 VAL A C 1
ATOM 1477 O O . VAL A 1 182 ? -19.468 -1.460 23.330 1.00 85.19 182 VAL A O 1
ATOM 1480 N N . ALA A 1 183 ? -19.959 -3.528 22.624 1.00 74.62 183 ALA A N 1
ATOM 1481 C CA . ALA A 1 183 ? -20.893 -3.797 23.718 1.00 74.62 183 ALA A CA 1
ATOM 1482 C C . ALA A 1 183 ? -20.206 -3.871 25.096 1.00 74.62 183 ALA A C 1
ATOM 1484 O O . ALA A 1 183 ? -20.850 -3.639 26.116 1.00 74.62 183 ALA A O 1
ATOM 1485 N N . ASN A 1 184 ? -18.912 -4.204 25.137 1.00 72.81 184 ASN A N 1
ATOM 1486 C CA . ASN A 1 184 ? -18.144 -4.313 26.371 1.00 72.81 184 ASN A CA 1
ATOM 1487 C C . ASN A 1 184 ? -16.680 -3.913 26.152 1.00 72.81 184 ASN A C 1
ATOM 1489 O O . ASN A 1 184 ? -15.999 -4.477 25.298 1.00 72.81 184 ASN A O 1
ATOM 1493 N N . THR A 1 185 ? -16.197 -2.969 26.957 1.00 71.38 185 THR A N 1
ATOM 1494 C CA . THR A 1 185 ? -14.812 -2.475 26.951 1.00 71.38 185 THR A CA 1
ATOM 1495 C C . THR A 1 185 ? -13.947 -3.095 28.045 1.00 71.38 185 THR A C 1
ATOM 1497 O O . THR A 1 185 ? -12.732 -2.936 28.024 1.00 71.38 185 THR A O 1
ATOM 1500 N N . LEU A 1 186 ? -14.519 -3.880 28.969 1.00 66.50 186 LEU A N 1
ATOM 1501 C CA . LEU A 1 186 ? -13.779 -4.638 29.988 1.00 66.50 186 LEU A CA 1
ATOM 1502 C C . LEU A 1 186 ? -13.113 -5.890 29.391 1.00 66.50 186 LEU A C 1
ATOM 1504 O O . LEU A 1 186 ? -13.217 -6.998 29.916 1.00 66.50 186 LEU A O 1
ATOM 1508 N N . VAL A 1 187 ? -12.412 -5.715 28.278 1.00 65.12 187 VAL A N 1
ATOM 1509 C CA . VAL A 1 187 ? -11.633 -6.755 27.619 1.00 65.12 187 VAL A CA 1
ATOM 1510 C C . VAL A 1 187 ? -10.217 -6.691 28.182 1.00 65.12 187 VAL A C 1
ATOM 1512 O O . VAL A 1 187 ? -9.391 -5.885 27.761 1.00 65.12 187 VAL A O 1
ATOM 1515 N N . ARG A 1 188 ? -9.910 -7.550 29.160 1.00 61.84 188 ARG A N 1
ATOM 1516 C CA . ARG A 1 188 ? -8.542 -7.720 29.686 1.00 61.84 188 ARG A CA 1
ATOM 1517 C C . ARG A 1 188 ? -7.721 -8.643 28.789 1.00 61.84 188 ARG A C 1
ATOM 1519 O O . ARG A 1 188 ? -7.191 -9.655 29.246 1.00 61.84 188 ARG A O 1
ATOM 1526 N N . GLN A 1 189 ? -7.636 -8.316 27.507 1.00 64.31 189 GLN A N 1
ATOM 1527 C CA . GLN A 1 189 ? -6.727 -9.021 26.622 1.00 64.31 189 GLN A CA 1
ATOM 1528 C C . GLN A 1 189 ? -5.330 -8.422 26.786 1.00 64.31 189 GLN A C 1
ATOM 1530 O O . GLN A 1 189 ? -5.126 -7.223 26.602 1.00 64.31 189 GLN A O 1
ATOM 1535 N N . GLY A 1 190 ? -4.374 -9.253 27.209 1.00 68.19 190 GLY A N 1
ATOM 1536 C CA . GLY A 1 190 ? -2.958 -8.891 27.179 1.00 68.19 190 GLY A CA 1
ATOM 1537 C C . GLY A 1 190 ? -2.461 -8.703 25.741 1.00 68.19 190 GLY A C 1
ATOM 1538 O O . GLY A 1 190 ? -3.232 -8.730 24.788 1.00 68.19 190 GLY A O 1
ATOM 1539 N N . GLN A 1 191 ? -1.152 -8.562 25.559 1.00 80.31 191 GLN A N 1
ATOM 1540 C CA . GLN A 1 191 ? -0.576 -8.329 24.227 1.00 80.31 191 GLN A CA 1
ATOM 1541 C C . GLN A 1 191 ? -0.517 -9.587 23.345 1.00 80.31 191 GLN A C 1
ATOM 1543 O O . GLN A 1 191 ? -0.320 -9.458 22.145 1.00 80.31 191 GLN A O 1
ATOM 1548 N N . LEU A 1 192 ? -0.801 -10.776 23.896 1.00 86.12 192 LEU A N 1
ATOM 1549 C CA . LEU A 1 192 ? -0.627 -12.076 23.233 1.00 86.12 192 LEU A CA 1
ATOM 1550 C C . LEU A 1 192 ? -1.213 -12.159 21.814 1.00 86.12 192 LEU A C 1
ATOM 1552 O O . LEU A 1 192 ? -0.586 -12.730 20.928 1.00 86.12 192 LEU A O 1
ATOM 1556 N N . TRP A 1 193 ? -2.416 -11.623 21.585 1.00 88.69 193 TRP A N 1
ATOM 1557 C CA . TRP A 1 193 ? -3.020 -11.663 20.249 1.00 88.69 193 TRP A CA 1
ATOM 1558 C C . TRP A 1 193 ? -2.331 -10.708 19.275 1.00 88.69 193 TRP A C 1
ATOM 1560 O O . TRP A 1 193 ? -2.010 -11.122 18.163 1.00 88.69 193 TRP A O 1
ATOM 1570 N N . THR A 1 194 ? -2.075 -9.460 19.685 1.00 87.44 194 THR A N 1
ATOM 1571 C CA . THR A 1 194 ? -1.343 -8.496 18.853 1.00 87.44 194 THR A CA 1
ATOM 1572 C C . THR A 1 194 ? 0.073 -8.985 18.575 1.00 87.44 194 THR A C 1
ATOM 1574 O O . THR A 1 194 ? 0.508 -8.908 17.434 1.00 87.44 194 THR A O 1
ATOM 1577 N N . ASP A 1 195 ? 0.758 -9.554 19.567 1.00 87.62 195 ASP A N 1
ATOM 1578 C CA . ASP A 1 195 ? 2.087 -10.143 19.400 1.00 87.62 195 ASP A CA 1
ATOM 1579 C C . ASP A 1 195 ? 2.038 -11.315 18.411 1.00 87.62 195 ASP A C 1
ATOM 1581 O O . ASP A 1 195 ? 2.824 -11.356 17.474 1.00 87.62 195 ASP A O 1
ATOM 1585 N N . GLY A 1 196 ? 1.022 -12.181 18.497 1.00 88.88 196 GLY A N 1
ATOM 1586 C CA . GLY A 1 196 ? 0.798 -13.229 17.498 1.00 88.88 196 GLY A CA 1
ATOM 1587 C C . GLY A 1 196 ? 0.512 -12.700 16.083 1.00 88.88 196 GLY A C 1
ATOM 1588 O O . GLY A 1 196 ? 0.873 -13.352 15.105 1.00 88.88 196 GLY A O 1
ATOM 1589 N N . GLN A 1 197 ? -0.112 -11.523 15.933 1.00 88.25 197 GLN A N 1
ATOM 1590 C CA . GLN A 1 197 ? -0.216 -10.851 14.628 1.00 88.25 197 GLN A CA 1
ATOM 1591 C C . GLN A 1 197 ? 1.127 -10.253 14.189 1.00 88.25 197 GLN A C 1
ATOM 1593 O O . GLN A 1 197 ? 1.433 -10.241 12.998 1.00 88.25 197 GLN A O 1
ATOM 1598 N N . ASP A 1 198 ? 1.924 -9.749 15.123 1.00 86.25 198 ASP A N 1
ATOM 1599 C CA . ASP A 1 198 ? 3.240 -9.152 14.886 1.00 86.25 198 ASP A CA 1
ATOM 1600 C C . ASP A 1 198 ? 4.318 -10.175 14.517 1.00 86.25 198 ASP A C 1
ATOM 1602 O O . ASP A 1 198 ? 5.184 -9.862 13.700 1.00 86.25 198 ASP A O 1
ATOM 1606 N N . ASP A 1 199 ? 4.186 -11.410 14.996 1.00 88.62 199 ASP A N 1
ATOM 1607 C CA . ASP A 1 199 ? 5.073 -12.533 14.681 1.00 88.62 199 ASP A CA 1
ATOM 1608 C C . ASP A 1 199 ? 4.816 -13.148 13.293 1.00 88.62 199 ASP A C 1
ATOM 1610 O O . ASP A 1 199 ? 5.621 -13.941 12.794 1.00 88.62 199 ASP A O 1
ATOM 1614 N N . ARG A 1 200 ? 3.702 -12.801 12.631 1.00 90.12 200 ARG A N 1
ATOM 1615 C CA . ARG A 1 200 ? 3.439 -13.244 11.252 1.00 90.12 200 ARG A CA 1
ATOM 1616 C C . ARG A 1 200 ? 4.481 -12.644 10.313 1.00 90.12 200 ARG A C 1
ATOM 1618 O O . ARG A 1 200 ? 4.780 -11.453 10.384 1.00 90.12 200 ARG A O 1
ATOM 1625 N N . VAL A 1 201 ? 4.953 -13.453 9.362 1.00 92.25 201 VAL A N 1
ATOM 1626 C CA . VAL A 1 201 ? 5.829 -12.980 8.279 1.00 92.25 201 VAL A CA 1
ATOM 1627 C C . VAL A 1 201 ? 5.165 -11.794 7.584 1.00 92.25 201 VAL A C 1
ATOM 1629 O O . VAL A 1 201 ? 4.013 -11.889 7.164 1.00 92.25 201 VAL A O 1
ATOM 1632 N N . TYR A 1 202 ? 5.894 -10.690 7.477 1.00 93.62 202 TYR A N 1
ATOM 1633 C CA . TYR A 1 202 ? 5.465 -9.435 6.886 1.00 93.62 202 TYR A CA 1
ATOM 1634 C C . TYR A 1 202 ? 6.358 -9.070 5.697 1.00 93.62 202 TYR A C 1
ATOM 1636 O O . TYR A 1 202 ? 7.570 -8.871 5.824 1.00 93.62 202 TYR A O 1
ATOM 1644 N N . VAL A 1 203 ? 5.723 -8.969 4.530 1.00 94.38 203 VAL A N 1
ATOM 1645 C CA . VAL A 1 203 ? 6.356 -8.643 3.252 1.00 94.38 203 VAL A CA 1
ATOM 1646 C C . VAL A 1 203 ? 5.868 -7.283 2.739 1.00 94.38 203 VAL A C 1
ATOM 1648 O O . VAL A 1 203 ? 4.667 -7.042 2.659 1.00 94.38 203 VAL A O 1
ATOM 1651 N N . GLU A 1 204 ? 6.771 -6.387 2.350 1.00 94.50 204 GLU A N 1
ATOM 1652 C CA . GLU A 1 204 ? 6.417 -5.182 1.579 1.00 94.50 204 GLU A CA 1
ATOM 1653 C C . GLU A 1 204 ? 6.741 -5.437 0.099 1.00 94.50 204 GLU A C 1
ATOM 1655 O O . GLU A 1 204 ? 7.901 -5.625 -0.272 1.00 94.50 204 GLU A O 1
ATOM 1660 N N . PHE A 1 205 ? 5.710 -5.485 -0.743 1.00 93.69 205 PHE A N 1
ATOM 1661 C CA . PHE A 1 205 ? 5.852 -5.558 -2.196 1.00 93.69 205 PHE A CA 1
ATOM 1662 C C . PHE A 1 205 ? 6.084 -4.150 -2.742 1.00 93.69 205 PHE A C 1
ATOM 1664 O O . PHE A 1 205 ? 5.355 -3.226 -2.395 1.00 93.69 205 PHE A O 1
ATOM 1671 N N . ILE A 1 206 ? 7.109 -3.965 -3.567 1.00 94.56 206 ILE A N 1
ATOM 1672 C CA . ILE A 1 206 ? 7.517 -2.675 -4.123 1.00 94.56 206 ILE A CA 1
ATOM 1673 C C . ILE A 1 206 ? 7.426 -2.763 -5.643 1.00 94.56 206 ILE A C 1
ATOM 1675 O O . ILE A 1 206 ? 8.222 -3.467 -6.267 1.00 94.56 206 ILE A O 1
ATOM 1679 N N . GLY A 1 207 ? 6.498 -1.994 -6.213 1.00 89.44 207 GLY A N 1
ATOM 1680 C CA . GLY A 1 207 ? 6.166 -2.009 -7.636 1.00 89.44 207 GLY A CA 1
ATOM 1681 C C . GLY A 1 207 ? 4.993 -2.922 -7.992 1.00 89.44 207 GLY A C 1
ATOM 1682 O O . GLY A 1 207 ? 4.605 -3.806 -7.234 1.00 89.44 207 GLY A O 1
ATOM 1683 N N . GLU A 1 208 ? 4.415 -2.674 -9.168 1.00 75.50 208 GLU A N 1
ATOM 1684 C CA . GLU A 1 208 ? 3.233 -3.381 -9.686 1.00 75.50 208 GLU A CA 1
ATOM 1685 C C . GLU A 1 208 ? 3.529 -4.824 -10.109 1.00 75.50 208 GLU A C 1
ATOM 1687 O O . GLU A 1 208 ? 2.613 -5.640 -10.222 1.00 75.50 208 GLU A O 1
ATOM 1692 N N . GLY A 1 209 ? 4.799 -5.144 -10.373 1.00 78.75 209 GLY A N 1
ATOM 1693 C CA . GLY A 1 209 ? 5.218 -6.448 -10.856 1.00 78.75 209 GLY A CA 1
ATOM 1694 C C . GLY A 1 209 ? 4.396 -6.938 -12.046 1.00 78.75 209 GLY A C 1
ATOM 1695 O O . GLY A 1 209 ? 4.227 -6.234 -13.039 1.00 78.75 209 GLY A O 1
ATOM 1696 N N . VAL A 1 210 ? 3.859 -8.158 -11.949 1.00 73.69 210 VAL A N 1
ATOM 1697 C CA . VAL A 1 210 ? 3.043 -8.744 -13.024 1.00 73.69 210 VAL A CA 1
ATOM 1698 C C . VAL A 1 210 ? 1.773 -7.933 -13.266 1.00 73.69 210 VAL A C 1
ATOM 1700 O O . VAL A 1 210 ? 1.345 -7.786 -14.404 1.00 73.69 210 VAL A O 1
ATOM 1703 N N . ASP A 1 211 ? 1.186 -7.338 -12.231 1.00 74.94 211 ASP A N 1
ATOM 1704 C CA . ASP A 1 211 ? -0.067 -6.604 -12.377 1.00 74.94 211 ASP A CA 1
ATOM 1705 C C . ASP A 1 211 ? 0.115 -5.334 -13.240 1.00 74.94 211 ASP A C 1
ATOM 1707 O O . ASP A 1 211 ? -0.855 -4.860 -13.827 1.00 74.94 211 ASP A O 1
ATOM 1711 N N . ALA A 1 212 ? 1.357 -4.867 -13.458 1.00 75.44 212 ALA A N 1
ATOM 1712 C CA . ALA A 1 212 ? 1.702 -3.769 -14.373 1.00 75.44 212 ALA A CA 1
ATOM 1713 C C . ALA A 1 212 ? 1.303 -4.014 -15.835 1.00 75.44 212 ALA A C 1
ATOM 1715 O O . ALA A 1 212 ? 1.173 -3.075 -16.629 1.00 75.44 212 ALA A O 1
ATOM 1716 N N . GLU A 1 213 ? 1.157 -5.281 -16.221 1.00 72.50 213 GLU A N 1
ATOM 1717 C CA . GLU A 1 213 ? 0.773 -5.656 -17.575 1.00 72.50 213 GLU A CA 1
ATOM 1718 C C . GLU A 1 213 ? -0.724 -5.925 -17.716 1.00 72.50 213 GLU A C 1
ATOM 1720 O O . GLU A 1 213 ? -1.156 -6.333 -18.787 1.00 72.50 213 GLU A O 1
ATOM 1725 N N . VAL A 1 214 ? -1.532 -5.710 -16.681 1.00 70.56 214 VAL A N 1
ATOM 1726 C CA . VAL A 1 214 ? -2.990 -5.869 -16.741 1.00 70.56 214 VAL A CA 1
ATOM 1727 C C . VAL A 1 214 ? -3.646 -4.504 -16.987 1.00 70.56 214 VAL A C 1
ATOM 1729 O O . VAL A 1 214 ? -3.112 -3.460 -16.605 1.00 70.56 214 VAL A O 1
ATOM 1732 N N . TYR A 1 215 ? -4.809 -4.471 -17.652 1.00 57.59 215 TYR A N 1
ATOM 1733 C CA . TYR A 1 215 ? -5.579 -3.229 -17.804 1.00 57.59 215 TYR A CA 1
ATOM 1734 C C . TYR A 1 215 ? -5.896 -2.650 -16.419 1.00 57.59 215 TYR A C 1
ATOM 1736 O O . TYR A 1 215 ? -6.516 -3.316 -15.597 1.00 57.59 215 TYR A O 1
ATOM 1744 N N . GLY A 1 216 ? -5.465 -1.408 -16.181 1.00 53.59 216 GLY A N 1
ATOM 1745 C CA . GLY A 1 216 ? -5.634 -0.709 -14.906 1.00 53.59 216 GLY A CA 1
ATOM 1746 C C . GLY A 1 216 ? -4.477 -0.876 -13.910 1.00 53.59 216 GLY A C 1
ATOM 1747 O O . GLY A 1 216 ? -4.381 -0.071 -12.992 1.00 53.59 216 GLY A O 1
ATOM 1748 N N . GLY A 1 217 ? -3.549 -1.819 -14.095 1.00 59.16 217 GLY A N 1
ATOM 1749 C CA . GLY A 1 217 ? -2.470 -2.050 -13.123 1.00 59.16 217 GLY A CA 1
ATOM 1750 C C . GLY A 1 217 ? -2.974 -2.574 -11.766 1.00 59.16 217 GLY A C 1
ATOM 1751 O O . GLY A 1 217 ? -4.110 -3.034 -11.649 1.00 59.16 217 GLY A O 1
ATOM 1752 N N . LEU A 1 218 ? -2.153 -2.437 -10.716 1.00 53.66 218 LEU A N 1
ATOM 1753 C CA . LEU A 1 218 ? -2.534 -2.727 -9.319 1.00 53.66 218 LEU A CA 1
ATOM 1754 C C . LEU A 1 218 ? -3.655 -1.797 -8.798 1.00 53.66 218 LEU A C 1
ATOM 1756 O O . LEU A 1 218 ? -4.396 -2.152 -7.880 1.00 53.66 218 LEU A O 1
ATOM 1760 N N . LEU A 1 219 ? -3.749 -0.588 -9.366 1.00 56.75 219 LEU A N 1
ATOM 1761 C CA . LEU A 1 219 ? -4.505 0.541 -8.812 1.00 56.75 219 LEU A CA 1
ATOM 1762 C C . LEU A 1 219 ? -5.708 1.000 -9.631 1.00 56.75 219 LEU A C 1
ATOM 1764 O O . LEU A 1 219 ? -6.388 1.935 -9.210 1.00 56.75 219 LEU A O 1
ATOM 1768 N N . GLY A 1 220 ? -5.964 0.394 -10.789 1.00 50.09 220 GLY A N 1
ATOM 1769 C CA . GLY A 1 220 ? -7.106 0.762 -11.619 1.00 50.09 220 GLY A CA 1
ATOM 1770 C C . GLY A 1 220 ? -8.375 0.668 -10.787 1.00 50.09 220 GLY A C 1
ATOM 1771 O O . GLY A 1 220 ? -8.491 -0.237 -9.977 1.00 50.09 220 GLY A O 1
ATOM 1772 N N . TYR A 1 221 ? -9.286 1.618 -10.942 1.00 46.94 221 TYR A N 1
ATOM 1773 C CA . TYR A 1 221 ? -10.587 1.599 -10.286 1.00 46.94 221 TYR A CA 1
ATOM 1774 C C . TYR A 1 221 ? -11.674 1.637 -11.350 1.00 46.94 221 TYR A C 1
ATOM 1776 O O . TYR A 1 221 ? -11.540 2.317 -12.368 1.00 46.94 221 TYR A O 1
ATOM 1784 N N . ASP A 1 222 ? -12.736 0.887 -11.083 1.00 39.47 222 ASP A N 1
ATOM 1785 C CA . ASP A 1 222 ? -13.987 0.897 -11.827 1.00 39.47 222 ASP A CA 1
ATOM 1786 C C . ASP A 1 222 ? -14.920 1.900 -11.127 1.00 39.47 222 ASP A C 1
ATOM 1788 O O . ASP A 1 222 ? -15.489 1.595 -10.079 1.00 39.47 222 ASP A O 1
ATOM 1792 N N . HIS A 1 223 ? -14.999 3.132 -11.642 1.00 37.47 223 HIS A N 1
ATOM 1793 C CA . HIS A 1 223 ? -15.878 4.190 -11.105 1.00 37.47 223 HIS A CA 1
ATOM 1794 C C . HIS A 1 223 ? -17.369 3.910 -11.361 1.00 37.47 223 HIS A C 1
ATOM 1796 O O . HIS A 1 223 ? -18.227 4.568 -10.783 1.00 37.47 223 HIS A O 1
ATOM 1802 N N . ASP A 1 224 ? -17.705 2.915 -12.184 1.00 35.09 224 ASP A N 1
ATOM 1803 C CA . ASP A 1 224 ? -19.069 2.748 -12.694 1.00 35.09 224 ASP A CA 1
ATOM 1804 C C . ASP A 1 224 ? -20.000 1.924 -11.776 1.00 35.09 224 ASP A C 1
ATOM 1806 O O . ASP A 1 224 ? -21.166 1.718 -12.113 1.00 35.09 224 ASP A O 1
ATOM 1810 N N . ASN A 1 225 ? -19.538 1.478 -10.595 1.00 34.78 225 ASN A N 1
ATOM 1811 C CA . ASN A 1 225 ? -20.330 0.642 -9.671 1.00 34.78 225 ASN A CA 1
ATOM 1812 C C . ASN A 1 225 ? -20.595 1.250 -8.271 1.00 34.78 225 ASN A C 1
ATOM 1814 O O . ASN A 1 225 ? -21.269 0.618 -7.450 1.00 34.78 225 ASN A O 1
ATOM 1818 N N . SER A 1 226 ? -20.153 2.477 -7.973 1.00 39.59 226 SER A N 1
ATOM 1819 C CA . SER A 1 226 ? -20.246 3.101 -6.636 1.00 39.59 226 SER A CA 1
ATOM 1820 C C . SER A 1 226 ? -21.603 3.757 -6.312 1.00 39.59 226 SER A C 1
ATOM 1822 O O . SER A 1 226 ? -21.686 4.847 -5.758 1.00 39.59 226 SER A O 1
ATOM 1824 N N . GLY A 1 227 ? -22.718 3.080 -6.595 1.00 34.19 227 GLY A N 1
ATOM 1825 C CA . GLY A 1 227 ? -24.035 3.533 -6.133 1.00 34.19 227 GLY A CA 1
ATOM 1826 C C . GLY A 1 227 ? -24.202 3.384 -4.612 1.00 34.19 227 GLY A C 1
ATOM 1827 O O . GLY A 1 227 ? -24.619 2.324 -4.142 1.00 34.19 227 GLY A O 1
ATOM 1828 N N . GLY A 1 228 ? -23.891 4.429 -3.837 1.00 37.94 228 GLY A N 1
ATOM 1829 C CA . GLY A 1 228 ? -24.220 4.533 -2.409 1.00 37.94 228 GLY A CA 1
ATOM 1830 C C . GLY A 1 228 ? -25.696 4.895 -2.176 1.00 37.94 228 GLY A C 1
ATOM 1831 O O . GLY A 1 228 ? -26.249 5.747 -2.867 1.00 37.94 228 GLY A O 1
ATOM 1832 N N . GLY A 1 229 ? -26.351 4.261 -1.198 1.00 36.72 229 GLY A N 1
ATOM 1833 C CA . GLY A 1 229 ? -27.741 4.533 -0.810 1.00 36.72 229 GLY A CA 1
ATOM 1834 C C . GLY A 1 229 ? -27.848 4.989 0.646 1.00 36.72 229 GLY A C 1
ATOM 1835 O O . GLY A 1 229 ? -27.140 4.479 1.510 1.00 36.72 229 GLY A O 1
ATOM 1836 N N . VAL A 1 230 ? -28.738 5.945 0.922 1.00 34.25 230 VAL A N 1
ATOM 1837 C CA . VAL A 1 230 ? -29.103 6.371 2.285 1.00 34.25 230 VAL A CA 1
ATOM 1838 C C . VAL A 1 230 ? -30.247 5.475 2.762 1.00 34.25 230 VAL A C 1
ATOM 1840 O O . VAL A 1 230 ? -31.239 5.333 2.052 1.00 34.25 230 VAL A O 1
ATOM 1843 N N . GLY A 1 231 ? -30.104 4.842 3.927 1.00 36.62 231 GLY A N 1
ATOM 1844 C CA . GLY A 1 231 ? -31.196 4.074 4.538 1.00 36.62 231 GLY A CA 1
ATOM 1845 C C . GLY A 1 231 ? -32.226 4.984 5.212 1.00 36.62 231 GLY A C 1
ATOM 1846 O O . GLY A 1 231 ? -31.925 6.121 5.574 1.00 36.62 231 GLY A O 1
ATOM 1847 N N . ASP A 1 232 ? -33.441 4.469 5.403 1.00 31.64 232 ASP A N 1
ATOM 1848 C CA . ASP A 1 232 ? -34.617 5.217 5.887 1.00 31.64 232 ASP A CA 1
ATOM 1849 C C . ASP A 1 232 ? -34.480 5.824 7.305 1.00 31.64 232 ASP A C 1
ATOM 1851 O O . ASP A 1 232 ? -35.346 6.581 7.741 1.00 31.64 232 ASP A O 1
ATOM 1855 N N . ASP A 1 233 ? -33.410 5.520 8.043 1.00 35.75 233 ASP A N 1
ATOM 1856 C CA . ASP A 1 233 ? -33.125 6.037 9.391 1.00 35.75 233 ASP A CA 1
ATOM 1857 C C . ASP A 1 233 ? -32.215 7.285 9.403 1.00 35.75 233 ASP A C 1
ATOM 1859 O O . ASP A 1 233 ? -31.866 7.785 10.473 1.00 35.75 233 ASP A O 1
ATOM 1863 N N . GLY A 1 234 ? -31.816 7.795 8.231 1.00 32.22 234 GLY A N 1
ATOM 1864 C CA . GLY A 1 234 ? -30.908 8.940 8.109 1.00 32.22 234 GLY A CA 1
ATOM 1865 C C . GLY A 1 234 ? -29.444 8.628 8.450 1.00 32.22 234 GLY A C 1
ATOM 1866 O O . GLY A 1 234 ? -28.616 9.541 8.487 1.00 32.22 234 GLY A O 1
ATOM 1867 N N . GLY A 1 235 ? -29.103 7.356 8.685 1.00 36.44 235 GLY A N 1
ATOM 1868 C CA . GLY A 1 235 ? -27.735 6.886 8.865 1.00 36.44 235 GLY A CA 1
ATOM 1869 C C . GLY A 1 235 ? -27.002 6.719 7.531 1.00 36.44 235 GLY A C 1
ATOM 1870 O O . GLY A 1 235 ? -27.579 6.329 6.514 1.00 36.44 235 GLY A O 1
ATOM 1871 N N . ALA A 1 236 ? -25.694 6.987 7.528 1.00 39.34 236 ALA A N 1
ATOM 1872 C CA . ALA A 1 236 ? -24.817 6.618 6.420 1.00 39.34 236 ALA A CA 1
ATOM 1873 C C . ALA A 1 236 ? -24.649 5.089 6.404 1.00 39.34 236 ALA A C 1
ATOM 1875 O O . ALA A 1 236 ? -23.730 4.545 7.016 1.00 39.34 236 ALA A O 1
ATOM 1876 N N . HIS A 1 237 ? -25.567 4.383 5.746 1.00 40.59 237 HIS A N 1
ATOM 1877 C CA . HIS A 1 237 ? -25.453 2.942 5.556 1.00 40.59 237 HIS A CA 1
ATOM 1878 C C . HIS A 1 237 ? -24.425 2.666 4.474 1.00 40.59 237 HIS A C 1
ATOM 1880 O O . HIS A 1 237 ? -24.600 3.042 3.319 1.00 40.59 237 HIS A O 1
ATOM 1886 N N . ALA A 1 238 ? -23.339 2.004 4.854 1.00 43.16 238 ALA A N 1
ATOM 1887 C CA . ALA A 1 238 ? -22.416 1.468 3.879 1.00 43.16 238 ALA A CA 1
ATOM 1888 C C . ALA A 1 238 ? -23.132 0.396 3.049 1.00 43.16 238 ALA A C 1
ATOM 1890 O O . ALA A 1 238 ? -23.606 -0.607 3.590 1.00 43.16 238 ALA A O 1
ATOM 1891 N N . VAL A 1 239 ? -23.228 0.603 1.737 1.00 47.69 239 VAL A N 1
ATOM 1892 C CA . VAL A 1 239 ? -23.783 -0.419 0.845 1.00 47.69 239 VAL A CA 1
ATOM 1893 C C . VAL A 1 239 ? -22.767 -1.547 0.743 1.00 47.69 239 VAL A C 1
ATOM 1895 O O . VAL A 1 239 ? -21.678 -1.350 0.215 1.00 47.69 239 VAL A O 1
ATOM 1898 N N . ARG A 1 240 ? -23.126 -2.731 1.248 1.00 48.31 240 ARG A N 1
ATOM 1899 C CA . ARG A 1 240 ? -22.323 -3.949 1.103 1.00 48.31 240 ARG A CA 1
ATOM 1900 C C . ARG A 1 240 ? -22.310 -4.359 -0.367 1.00 48.31 240 ARG A C 1
ATOM 1902 O O . ARG A 1 240 ? -23.285 -4.935 -0.849 1.00 48.31 240 ARG A O 1
ATOM 1909 N N . GLN A 1 241 ? -21.204 -4.119 -1.058 1.00 49.72 241 GLN A N 1
ATOM 1910 C CA . GLN A 1 241 ? -21.004 -4.615 -2.418 1.00 49.72 241 GLN A CA 1
ATOM 1911 C C . GLN A 1 241 ? -19.934 -5.713 -2.433 1.00 49.72 241 GLN A C 1
ATOM 1913 O O . GLN A 1 241 ? -18.848 -5.559 -1.874 1.00 49.72 241 GLN A O 1
ATOM 1918 N N . VAL A 1 242 ? -20.248 -6.840 -3.079 1.00 48.38 242 VAL A N 1
ATOM 1919 C CA . VAL A 1 242 ? -19.243 -7.848 -3.440 1.00 48.38 242 VAL A CA 1
ATOM 1920 C C . VAL A 1 242 ? -18.631 -7.384 -4.753 1.00 48.38 242 VAL A C 1
ATOM 1922 O O . VAL A 1 242 ? -19.300 -7.429 -5.787 1.00 48.38 242 VAL A O 1
ATOM 1925 N N . VAL A 1 243 ? -17.381 -6.921 -4.726 1.00 48.69 243 VAL A N 1
ATOM 1926 C CA . VAL A 1 243 ? -16.689 -6.451 -5.933 1.00 48.69 243 VAL A CA 1
ATOM 1927 C C . VAL A 1 243 ? -16.315 -7.659 -6.792 1.00 48.69 243 VAL A C 1
ATOM 1929 O O . VAL A 1 243 ? -15.216 -8.203 -6.716 1.00 48.69 243 VAL A O 1
ATOM 1932 N N . LYS A 1 244 ? -17.256 -8.109 -7.625 1.00 37.88 244 LYS A N 1
ATOM 1933 C CA . LYS A 1 244 ? -16.980 -9.049 -8.711 1.00 37.88 244 LYS A CA 1
ATOM 1934 C C . LYS A 1 244 ? -16.508 -8.237 -9.913 1.00 37.88 244 LYS A C 1
ATOM 1936 O O . LYS A 1 244 ? -17.323 -7.617 -10.581 1.00 37.88 244 LYS A O 1
ATOM 1941 N N . ASN A 1 245 ? -15.206 -8.304 -10.196 1.00 39.50 245 ASN A N 1
ATOM 1942 C CA . ASN A 1 245 ? -14.545 -7.826 -11.425 1.00 39.50 245 ASN A CA 1
ATOM 1943 C C . ASN A 1 245 ? -14.038 -6.370 -11.469 1.00 39.50 245 ASN A C 1
ATOM 1945 O O . ASN A 1 245 ? -13.628 -5.931 -12.539 1.00 39.50 245 ASN A O 1
ATOM 1949 N N . GLY A 1 246 ? -13.974 -5.653 -10.346 1.00 45.03 246 GLY A N 1
ATOM 1950 C CA . GLY A 1 246 ? -13.295 -4.350 -10.298 1.00 45.03 246 GLY A CA 1
ATOM 1951 C C . GLY A 1 246 ? -11.769 -4.490 -10.262 1.00 45.03 246 GLY A C 1
ATOM 1952 O O . GLY A 1 246 ? -11.240 -5.385 -9.597 1.00 45.03 246 GLY A O 1
ATOM 1953 N N . VAL A 1 247 ? -11.045 -3.602 -10.943 1.00 52.06 247 VAL A N 1
ATOM 1954 C CA . VAL A 1 247 ? -9.608 -3.425 -10.696 1.00 52.06 247 VAL A CA 1
ATOM 1955 C C . VAL A 1 247 ? -9.485 -2.812 -9.286 1.00 52.06 247 VAL A C 1
ATOM 1957 O O . VAL A 1 247 ? -10.255 -1.929 -8.920 1.00 52.06 247 VAL A O 1
ATOM 1960 N N . SER A 1 248 ? -8.666 -3.406 -8.418 1.00 65.88 248 SER A N 1
ATOM 1961 C CA . SER A 1 248 ? -8.466 -2.993 -7.021 1.00 65.88 248 SER A CA 1
ATOM 1962 C C . SER A 1 248 ? -7.276 -3.765 -6.463 1.00 65.88 248 SER A C 1
ATOM 1964 O O . SER A 1 248 ? -7.042 -4.906 -6.871 1.00 65.88 248 SER A O 1
ATOM 1966 N N . VAL A 1 249 ? -6.566 -3.198 -5.482 1.00 74.50 249 VAL A N 1
ATOM 1967 C CA . VAL A 1 249 ? -5.407 -3.853 -4.852 1.00 74.50 249 VAL A CA 1
ATOM 1968 C C . VAL A 1 249 ? -5.748 -5.256 -4.333 1.00 74.50 249 VAL A C 1
ATOM 1970 O O . VAL A 1 249 ? -4.927 -6.159 -4.462 1.00 74.50 249 VAL A O 1
ATOM 1973 N N . ILE A 1 250 ? -6.979 -5.482 -3.848 1.00 75.56 250 ILE A N 1
ATOM 1974 C CA . ILE A 1 250 ? -7.441 -6.790 -3.342 1.00 75.56 250 ILE A CA 1
ATOM 1975 C C . ILE A 1 250 ? -7.529 -7.874 -4.432 1.00 75.56 250 ILE A C 1
ATOM 1977 O O . ILE A 1 250 ? -7.527 -9.070 -4.146 1.00 75.56 250 ILE A O 1
ATOM 1981 N N . ASN A 1 251 ? -7.600 -7.462 -5.699 1.00 73.19 251 ASN A N 1
ATOM 1982 C CA . ASN A 1 251 ? -7.663 -8.354 -6.853 1.00 73.19 251 ASN A CA 1
ATOM 1983 C C . ASN A 1 251 ? -6.304 -8.572 -7.518 1.00 73.19 251 ASN A C 1
ATOM 1985 O O . ASN A 1 251 ? -6.211 -9.406 -8.419 1.00 73.19 251 ASN A O 1
ATOM 1989 N N . SER A 1 252 ? -5.266 -7.870 -7.060 1.00 76.19 252 SER A N 1
ATOM 1990 C CA . SER A 1 252 ? -3.910 -8.045 -7.565 1.00 76.19 252 SER A CA 1
ATOM 1991 C C . SER A 1 252 ? -3.347 -9.428 -7.258 1.00 76.19 252 SER A C 1
ATOM 1993 O O . SER A 1 252 ? -3.704 -10.081 -6.268 1.00 76.19 252 SER A O 1
ATOM 1995 N N . THR A 1 253 ? -2.425 -9.867 -8.108 1.00 78.31 253 THR A N 1
ATOM 1996 C CA . THR A 1 253 ? -1.760 -11.161 -7.972 1.00 78.31 253 THR A CA 1
ATOM 1997 C C . THR A 1 253 ? -0.978 -11.231 -6.662 1.00 78.31 253 THR A C 1
ATOM 1999 O O . THR A 1 253 ? -1.088 -12.215 -5.929 1.00 78.31 253 THR A O 1
ATOM 2002 N N . GLN A 1 254 ? -0.230 -10.172 -6.338 1.00 83.38 254 GLN A N 1
ATOM 2003 C CA . GLN A 1 254 ? 0.587 -10.106 -5.124 1.00 83.38 254 GLN A CA 1
ATOM 2004 C C . GLN A 1 254 ? -0.271 -10.124 -3.851 1.00 83.38 254 GLN A C 1
ATOM 2006 O O . GLN A 1 254 ? 0.047 -10.855 -2.912 1.00 83.38 254 GLN A O 1
ATOM 2011 N N . PHE A 1 255 ? -1.382 -9.377 -3.822 1.00 85.31 255 PHE A N 1
ATOM 2012 C CA . PHE A 1 255 ? -2.294 -9.364 -2.673 1.00 85.31 255 PHE A CA 1
ATOM 2013 C C . PHE A 1 255 ? -2.917 -10.743 -2.456 1.00 85.31 255 PHE A C 1
ATOM 2015 O O . PHE A 1 255 ? -2.825 -11.295 -1.364 1.00 85.31 255 PHE A O 1
ATOM 2022 N N . ARG A 1 256 ? -3.475 -11.358 -3.505 1.00 82.31 256 ARG A N 1
ATOM 2023 C CA . ARG A 1 256 ? -4.093 -12.689 -3.398 1.00 82.31 256 ARG A CA 1
ATOM 2024 C C . ARG A 1 256 ? -3.098 -13.771 -2.998 1.00 82.31 256 ARG A C 1
ATOM 2026 O O . ARG A 1 256 ? -3.438 -14.638 -2.199 1.00 82.31 256 ARG A O 1
ATOM 2033 N N . ALA A 1 257 ? -1.876 -13.729 -3.527 1.00 83.12 257 ALA A N 1
ATOM 2034 C CA . ALA A 1 257 ? -0.829 -14.665 -3.133 1.00 83.12 257 ALA A CA 1
ATOM 2035 C C . ALA A 1 257 ? -0.504 -14.540 -1.639 1.00 83.12 257 ALA A C 1
ATOM 2037 O O . ALA A 1 257 ? -0.404 -15.547 -0.941 1.00 83.12 257 ALA A O 1
ATOM 2038 N N . ALA A 1 258 ? -0.384 -13.312 -1.137 1.00 87.31 258 ALA A N 1
ATOM 2039 C CA . ALA A 1 258 ? -0.086 -13.059 0.262 1.00 87.31 258 ALA A CA 1
ATOM 2040 C C . ALA A 1 258 ? -1.238 -13.482 1.198 1.00 87.31 258 ALA A C 1
ATOM 2042 O O . ALA A 1 258 ? -0.985 -14.103 2.233 1.00 87.31 258 ALA A O 1
ATOM 2043 N N . GLU A 1 259 ? -2.490 -13.256 0.790 1.00 85.38 259 GLU A N 1
ATOM 2044 C CA . GLU A 1 259 ? -3.684 -13.743 1.492 1.00 85.38 259 GLU A CA 1
ATOM 2045 C C . GLU A 1 259 ? -3.726 -15.279 1.568 1.00 85.38 259 GLU A C 1
ATOM 2047 O O . GLU A 1 259 ? -3.935 -15.835 2.645 1.00 85.38 259 GLU A O 1
ATOM 2052 N N . ILE A 1 260 ? -3.450 -15.978 0.458 1.00 83.50 260 ILE A N 1
ATOM 2053 C CA . ILE A 1 260 ? -3.392 -17.454 0.412 1.00 83.50 260 ILE A CA 1
ATOM 2054 C C . ILE A 1 260 ? -2.294 -17.998 1.334 1.00 83.50 260 ILE A C 1
ATOM 2056 O O . ILE A 1 260 ? -2.480 -19.024 1.987 1.00 83.50 260 ILE A O 1
ATOM 2060 N N . LEU A 1 261 ? -1.149 -17.316 1.395 1.00 85.94 261 LEU A N 1
ATOM 2061 C CA . LEU A 1 261 ? -0.026 -17.696 2.252 1.00 85.94 261 LEU A CA 1
ATOM 2062 C C . LEU A 1 261 ? -0.245 -17.330 3.728 1.00 85.94 261 LEU A C 1
ATOM 2064 O O . LEU A 1 261 ? 0.567 -17.709 4.572 1.00 85.94 261 LEU A O 1
ATOM 2068 N N . GLY A 1 262 ? -1.306 -16.589 4.060 1.00 87.00 262 GLY A N 1
ATOM 2069 C CA . GLY A 1 262 ? -1.581 -16.153 5.426 1.00 87.00 262 GLY A CA 1
ATOM 2070 C C . GLY A 1 262 ? -0.509 -15.216 5.993 1.00 87.00 262 GLY A C 1
ATOM 2071 O O . GLY A 1 262 ? -0.375 -15.101 7.216 1.00 87.00 262 GLY A O 1
ATOM 2072 N N . ILE A 1 263 ? 0.243 -14.518 5.141 1.00 90.06 263 ILE A N 1
ATOM 2073 C CA . ILE A 1 263 ? 1.283 -13.568 5.556 1.00 90.06 263 ILE A CA 1
ATOM 2074 C C . ILE A 1 263 ? 0.707 -12.157 5.695 1.00 90.06 263 ILE A C 1
ATOM 2076 O O . ILE A 1 263 ? -0.330 -11.829 5.125 1.00 90.06 263 ILE A O 1
ATOM 2080 N N . ARG A 1 264 ? 1.375 -11.302 6.467 1.00 92.31 264 ARG A N 1
ATOM 2081 C CA . ARG A 1 264 ? 1.109 -9.863 6.444 1.00 92.31 264 ARG A CA 1
ATOM 2082 C C . ARG A 1 264 ? 1.755 -9.265 5.212 1.00 92.31 264 ARG A C 1
ATOM 2084 O O . ARG A 1 264 ? 2.851 -9.673 4.822 1.00 92.31 264 ARG A O 1
ATOM 2091 N N . HIS A 1 265 ? 1.113 -8.265 4.625 1.00 92.94 265 HIS A N 1
ATOM 2092 C CA . HIS A 1 265 ? 1.690 -7.608 3.466 1.00 92.94 265 HIS A CA 1
ATOM 2093 C C . HIS A 1 265 ? 1.269 -6.153 3.312 1.00 92.94 265 HIS A C 1
ATOM 2095 O O . HIS A 1 265 ? 0.179 -5.751 3.701 1.00 92.94 265 HIS A O 1
ATOM 2101 N N . ALA A 1 266 ? 2.143 -5.366 2.704 1.00 92.38 266 ALA A N 1
ATOM 2102 C CA . ALA A 1 266 ? 1.878 -3.995 2.301 1.00 92.38 266 ALA A CA 1
ATOM 2103 C C . ALA A 1 266 ? 2.405 -3.792 0.887 1.00 92.38 266 ALA A C 1
ATOM 2105 O O . ALA A 1 266 ? 3.282 -4.530 0.439 1.00 92.38 266 ALA A O 1
ATOM 2106 N N . HIS A 1 267 ? 1.859 -2.801 0.191 1.00 91.69 267 HIS A N 1
ATOM 2107 C CA . HIS A 1 267 ? 2.181 -2.559 -1.206 1.00 91.69 267 HIS A CA 1
ATOM 2108 C C . HIS A 1 267 ? 2.662 -1.124 -1.367 1.00 91.69 267 HIS A C 1
ATOM 2110 O O . HIS A 1 267 ? 1.979 -0.168 -0.998 1.00 91.69 267 HIS A O 1
ATOM 2116 N N . ALA A 1 268 ? 3.862 -0.975 -1.906 1.00 91.56 268 ALA A N 1
ATOM 2117 C CA . ALA A 1 268 ? 4.456 0.292 -2.263 1.00 91.56 268 ALA A CA 1
ATOM 2118 C C . ALA A 1 268 ? 4.416 0.444 -3.785 1.00 91.56 268 ALA A C 1
ATOM 2120 O O . ALA A 1 268 ? 5.406 0.226 -4.484 1.00 91.56 268 ALA A O 1
ATOM 2121 N N . ASP A 1 269 ? 3.237 0.811 -4.277 1.00 87.00 269 ASP A N 1
ATOM 2122 C CA . ASP A 1 269 ? 2.988 1.148 -5.671 1.00 87.00 269 ASP A CA 1
ATOM 2123 C C . ASP A 1 269 ? 2.422 2.572 -5.794 1.00 87.00 269 ASP A C 1
ATOM 2125 O O . ASP A 1 269 ? 1.625 3.018 -4.966 1.00 87.00 269 ASP A O 1
ATOM 2129 N N . ALA A 1 270 ? 2.885 3.284 -6.818 1.00 81.81 270 ALA A N 1
ATOM 2130 C CA . ALA A 1 270 ? 2.533 4.660 -7.128 1.00 81.81 270 ALA A CA 1
ATOM 2131 C C . ALA A 1 270 ? 1.762 4.806 -8.453 1.00 81.81 270 ALA A C 1
ATOM 2133 O O . ALA A 1 270 ? 1.447 5.931 -8.838 1.00 81.81 270 ALA A O 1
ATOM 2134 N N . GLY A 1 271 ? 1.478 3.715 -9.178 1.00 78.19 271 GLY A N 1
ATOM 2135 C CA . GLY A 1 271 ? 0.770 3.788 -10.458 1.00 78.19 271 GLY A CA 1
ATOM 2136 C C . GLY A 1 271 ? 1.548 4.543 -11.542 1.00 78.19 271 GLY A C 1
ATOM 2137 O O . GLY A 1 271 ? 0.952 5.042 -12.498 1.00 78.19 271 GLY A O 1
ATOM 2138 N N . SER A 1 272 ? 2.871 4.649 -11.397 1.00 82.75 272 SER A N 1
ATOM 2139 C CA . SER A 1 272 ? 3.803 5.351 -12.285 1.00 82.75 272 SER A CA 1
ATOM 2140 C C . SER A 1 272 ? 4.986 4.442 -12.630 1.00 82.75 272 SER A C 1
ATOM 2142 O O . SER A 1 272 ? 5.166 3.388 -12.027 1.00 82.75 272 SER A O 1
ATOM 2144 N N . CYS A 1 273 ? 5.848 4.848 -13.562 1.00 88.62 273 CYS A N 1
ATOM 2145 C CA . CYS A 1 273 ? 7.113 4.140 -13.775 1.00 88.62 273 CYS A CA 1
ATOM 2146 C C . CYS A 1 273 ? 7.998 4.117 -12.528 1.00 88.62 273 CYS A C 1
ATOM 2148 O O . CYS A 1 273 ? 7.854 4.939 -11.615 1.00 88.62 273 CYS A O 1
ATOM 2150 N N . PHE A 1 274 ? 8.990 3.230 -12.549 1.00 94.31 274 PHE A N 1
ATOM 2151 C CA . PHE A 1 274 ? 10.089 3.255 -11.599 1.00 94.31 274 PHE A CA 1
ATOM 2152 C C . PHE A 1 274 ? 10.929 4.528 -11.750 1.00 94.31 274 PHE A C 1
ATOM 2154 O O . PHE A 1 274 ? 11.193 5.219 -10.759 1.00 94.31 274 PHE A O 1
ATOM 2161 N N . LEU A 1 275 ? 11.313 4.868 -12.985 1.00 94.56 275 LEU A N 1
ATOM 2162 C CA . LEU A 1 275 ? 12.041 6.090 -13.296 1.00 94.56 275 LEU A CA 1
ATOM 2163 C C . LEU A 1 275 ? 11.126 7.310 -13.367 1.00 94.56 275 LEU A C 1
ATOM 2165 O O . LEU A 1 275 ? 10.023 7.283 -13.906 1.00 94.56 275 LEU A O 1
ATOM 2169 N N . SER A 1 276 ? 11.649 8.431 -12.886 1.00 91.19 276 SER A N 1
ATOM 2170 C CA . SER A 1 276 ? 10.966 9.720 -12.944 1.00 91.19 276 SER A CA 1
ATOM 2171 C C . SER A 1 276 ? 10.941 10.263 -14.364 1.00 91.19 276 SER A C 1
ATOM 2173 O O . SER A 1 276 ? 11.954 10.214 -15.070 1.00 91.19 276 SER A O 1
ATOM 2175 N N . LYS A 1 277 ? 9.793 10.829 -14.750 1.00 86.56 277 LYS A N 1
ATOM 2176 C CA . LYS A 1 277 ? 9.543 11.413 -16.074 1.00 86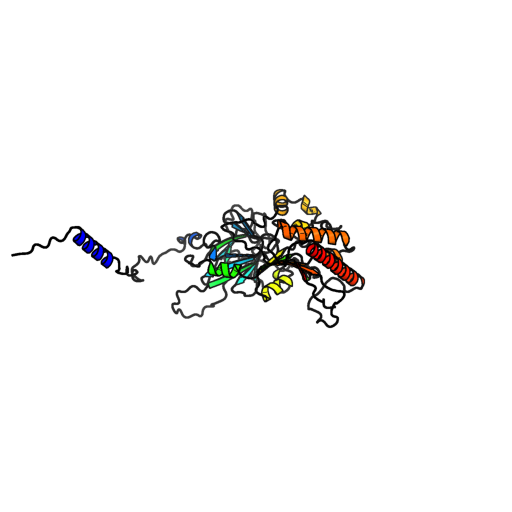.56 277 LYS A CA 1
ATOM 2177 C C . LYS A 1 277 ? 9.828 10.429 -17.217 1.00 86.56 277 LYS A C 1
ATOM 2179 O O . LYS A 1 277 ? 10.399 10.815 -18.233 1.00 86.56 277 LYS A O 1
ATOM 2184 N N . CYS A 1 278 ? 9.497 9.154 -17.010 1.00 84.75 278 CYS A N 1
ATOM 2185 C CA . CYS A 1 278 ? 9.656 8.108 -18.021 1.00 84.75 278 CYS A CA 1
ATOM 2186 C C . CYS A 1 278 ? 8.733 8.334 -19.231 1.00 84.75 278 CYS A C 1
ATOM 2188 O O . CYS A 1 278 ? 9.150 8.087 -20.355 1.00 84.75 278 CYS A O 1
ATOM 2190 N N . ASP A 1 279 ? 7.504 8.804 -18.990 1.00 83.12 279 ASP A N 1
ATOM 2191 C CA . ASP A 1 279 ? 6.492 9.061 -20.002 1.00 83.12 279 ASP A CA 1
ATOM 2192 C C . ASP A 1 279 ? 6.574 10.545 -20.374 1.00 83.12 279 ASP A C 1
ATOM 2194 O O . ASP A 1 279 ? 6.281 11.404 -19.534 1.00 83.12 279 ASP A O 1
ATOM 2198 N N . PRO A 1 280 ? 6.985 10.882 -21.609 1.00 80.56 280 PRO A N 1
ATOM 2199 C CA . PRO A 1 280 ? 7.037 12.267 -22.057 1.00 80.56 280 PRO A CA 1
ATOM 2200 C C . PRO A 1 280 ? 5.664 12.948 -22.065 1.00 80.56 280 PRO A C 1
ATOM 2202 O O . PRO A 1 280 ? 5.602 14.174 -21.998 1.00 80.56 280 PRO A O 1
ATOM 2205 N N . ARG A 1 281 ? 4.575 12.172 -22.168 1.00 79.12 281 ARG A N 1
ATOM 2206 C CA . ARG A 1 281 ? 3.197 12.679 -22.228 1.00 79.12 281 ARG A CA 1
ATOM 2207 C C . ARG A 1 281 ? 2.658 13.036 -20.845 1.00 79.12 281 ARG A C 1
ATOM 2209 O O . ARG A 1 281 ? 1.807 13.913 -20.747 1.00 79.12 281 ARG A O 1
ATOM 2216 N N . ASP A 1 282 ? 3.162 12.387 -19.797 1.00 81.00 282 ASP A N 1
ATOM 2217 C CA . ASP A 1 282 ? 2.787 12.654 -18.407 1.00 81.00 282 ASP A CA 1
ATOM 2218 C C . ASP A 1 282 ? 4.003 12.498 -17.467 1.00 81.00 282 ASP A C 1
ATOM 2220 O O . ASP A 1 282 ? 4.209 11.446 -16.853 1.00 81.00 282 ASP A O 1
ATOM 2224 N N . PRO A 1 283 ? 4.875 13.524 -17.374 1.00 85.56 283 PRO A N 1
ATOM 2225 C CA . PRO A 1 283 ? 6.170 13.422 -16.705 1.00 85.56 283 PRO A CA 1
ATOM 2226 C C . PRO A 1 283 ? 6.054 13.484 -15.171 1.00 85.56 283 PRO A C 1
ATOM 2228 O O . PRO A 1 283 ? 6.481 14.449 -14.528 1.00 85.56 283 PRO A O 1
ATOM 2231 N N . LEU A 1 284 ? 5.510 12.426 -14.573 1.00 86.88 284 LEU A N 1
ATOM 2232 C CA . LEU A 1 284 ? 5.358 12.262 -13.127 1.00 86.88 284 LEU A CA 1
ATOM 2233 C C . LEU A 1 284 ? 6.675 11.840 -12.437 1.00 86.88 284 LEU A C 1
ATOM 2235 O O . LEU A 1 284 ? 7.554 11.230 -13.060 1.00 86.88 284 LEU A O 1
ATOM 2239 N N . PRO A 1 285 ? 6.849 12.136 -11.134 1.00 90.12 285 PRO A N 1
ATOM 2240 C CA . PRO A 1 285 ? 7.875 11.502 -10.303 1.00 90.12 285 PRO A CA 1
ATOM 2241 C C . PRO A 1 285 ? 7.758 9.973 -10.326 1.00 90.12 285 PRO A C 1
ATOM 2243 O O . PRO A 1 285 ? 6.655 9.439 -10.301 1.00 90.12 285 PRO A O 1
ATOM 2246 N N . GLY A 1 286 ? 8.882 9.261 -10.358 1.00 91.38 286 GLY A N 1
ATOM 2247 C CA . GLY A 1 286 ? 8.895 7.800 -10.410 1.00 91.38 286 GLY A CA 1
ATOM 2248 C C . GLY A 1 286 ? 8.762 7.162 -9.029 1.00 91.38 286 GLY A C 1
ATOM 2249 O O . GLY A 1 286 ? 9.012 7.807 -8.006 1.00 91.38 286 GLY A O 1
ATOM 2250 N N . LEU A 1 287 ? 8.437 5.868 -8.995 1.00 93.75 287 LEU A N 1
ATOM 2251 C CA . LEU A 1 287 ? 8.328 5.089 -7.758 1.00 93.75 287 LEU A CA 1
ATOM 2252 C C . LEU A 1 287 ? 9.608 5.171 -6.916 1.00 93.75 287 LEU A C 1
ATOM 2254 O O . LEU A 1 287 ? 9.528 5.267 -5.693 1.00 93.75 287 LEU A O 1
ATOM 2258 N N . LYS A 1 288 ? 10.783 5.210 -7.561 1.00 94.44 288 LYS A N 1
ATOM 2259 C CA . LYS A 1 288 ? 12.082 5.298 -6.874 1.00 94.44 288 LYS A CA 1
ATOM 2260 C C . LYS A 1 288 ? 12.205 6.526 -5.963 1.00 94.44 288 LYS A C 1
ATOM 2262 O O . LYS A 1 288 ? 12.908 6.475 -4.958 1.00 94.44 288 LYS A O 1
ATOM 2267 N N . ASP A 1 289 ? 11.538 7.622 -6.323 1.00 92.62 289 ASP A N 1
ATOM 2268 C CA . ASP A 1 289 ? 11.540 8.862 -5.551 1.00 92.62 289 ASP A CA 1
ATOM 2269 C C . ASP A 1 289 ? 10.353 8.861 -4.575 1.00 92.62 289 ASP A C 1
ATOM 2271 O O . ASP A 1 289 ? 10.521 9.149 -3.391 1.00 92.62 289 ASP A O 1
ATOM 2275 N N . GLN A 1 290 ? 9.166 8.462 -5.049 1.00 93.31 290 GLN A N 1
ATOM 2276 C CA . GLN A 1 290 ? 7.936 8.468 -4.256 1.00 93.31 290 GLN A CA 1
ATOM 2277 C C . GLN A 1 290 ? 7.969 7.497 -3.071 1.00 93.31 290 GLN A C 1
ATOM 2279 O O . GLN A 1 290 ? 7.406 7.821 -2.031 1.00 93.31 290 GLN A O 1
ATOM 2284 N N . TYR A 1 291 ? 8.648 6.347 -3.179 1.00 94.50 291 TYR A N 1
ATOM 2285 C CA . TYR A 1 291 ? 8.731 5.328 -2.122 1.00 94.50 291 TYR A CA 1
ATOM 2286 C C . TYR A 1 291 ? 9.158 5.890 -0.761 1.00 94.50 291 TYR A C 1
ATOM 2288 O O . TYR A 1 291 ? 8.700 5.416 0.279 1.00 94.50 291 TYR A O 1
ATOM 2296 N N . PHE A 1 292 ? 10.018 6.909 -0.755 1.00 93.62 292 PHE A N 1
ATOM 2297 C CA . PHE A 1 292 ? 10.537 7.518 0.468 1.00 93.62 292 PHE A CA 1
ATOM 2298 C C . PHE A 1 292 ? 9.600 8.573 1.069 1.00 93.62 292 PHE A C 1
ATOM 2300 O O . PHE A 1 292 ? 9.924 9.143 2.108 1.00 93.62 292 PHE A O 1
ATOM 2307 N N . ASN A 1 293 ? 8.429 8.802 0.472 1.00 92.19 293 ASN A N 1
ATOM 2308 C CA . ASN A 1 293 ? 7.419 9.726 0.972 1.00 92.19 293 ASN A CA 1
ATOM 2309 C C . ASN A 1 293 ? 6.336 9.008 1.787 1.00 92.19 293 ASN A C 1
ATOM 2311 O O . ASN A 1 293 ? 6.039 7.819 1.617 1.00 92.19 293 ASN A O 1
ATOM 2315 N N . GLU A 1 294 ? 5.693 9.763 2.679 1.00 88.69 294 GLU A N 1
ATOM 2316 C CA . GLU A 1 294 ? 4.582 9.288 3.506 1.00 88.69 294 GLU A CA 1
ATOM 2317 C C . GLU A 1 294 ? 3.407 8.814 2.640 1.00 88.69 294 GLU A C 1
ATOM 2319 O O . GLU A 1 294 ? 2.750 7.836 2.989 1.00 88.69 294 GLU A O 1
ATOM 2324 N N . ASN A 1 295 ? 3.157 9.476 1.507 1.00 89.31 295 ASN A N 1
ATOM 2325 C CA . ASN A 1 295 ? 2.093 9.130 0.568 1.00 89.31 295 ASN A CA 1
ATOM 2326 C C . ASN A 1 295 ? 2.608 9.207 -0.876 1.00 89.31 295 ASN A C 1
ATOM 2328 O O . ASN A 1 295 ? 3.345 10.148 -1.181 1.00 89.31 295 ASN A O 1
ATOM 2332 N N . PRO A 1 296 ? 2.184 8.295 -1.769 1.00 89.25 296 PRO A N 1
ATOM 2333 C CA . PRO A 1 296 ? 2.354 8.483 -3.199 1.00 89.25 296 PRO A CA 1
ATOM 2334 C C . PRO A 1 296 ? 1.479 9.642 -3.692 1.00 89.25 296 PRO A C 1
ATOM 2336 O O . PRO A 1 296 ? 0.535 10.092 -3.021 1.00 89.25 296 PRO A O 1
ATOM 2339 N N . ILE A 1 297 ? 1.791 10.109 -4.895 1.00 85.44 297 ILE A N 1
ATOM 2340 C CA . ILE A 1 297 ? 0.918 10.989 -5.666 1.00 85.44 297 ILE A CA 1
ATOM 2341 C C . ILE A 1 297 ? -0.396 10.238 -5.940 1.00 85.44 297 ILE A C 1
ATOM 2343 O O . ILE A 1 297 ? -0.355 9.039 -6.215 1.00 85.44 297 ILE A O 1
ATOM 2347 N N . PRO A 1 298 ? -1.568 10.894 -5.841 1.00 79.81 298 PRO A N 1
ATOM 2348 C CA . PRO A 1 298 ? -2.827 10.248 -6.194 1.00 79.81 298 PRO A CA 1
ATOM 2349 C C . PRO A 1 298 ? -2.803 9.825 -7.662 1.00 79.81 298 PRO A C 1
ATOM 2351 O O . PRO A 1 298 ? -2.413 10.612 -8.521 1.00 79.81 298 PRO A O 1
ATOM 2354 N N . THR A 1 299 ? -3.260 8.613 -7.949 1.00 69.06 299 THR A N 1
ATOM 2355 C CA . THR A 1 299 ? -3.166 7.990 -9.281 1.00 69.06 299 THR A CA 1
ATOM 2356 C C . THR A 1 299 ? -3.914 8.750 -10.372 1.00 69.06 299 THR A C 1
ATOM 2358 O O . THR A 1 299 ? -3.565 8.648 -11.542 1.00 69.06 299 THR A O 1
ATOM 2361 N N . GLN A 1 300 ? -4.936 9.520 -9.998 1.00 70.38 300 GLN A N 1
ATOM 2362 C CA . GLN A 1 300 ? -5.755 10.301 -10.925 1.00 70.38 300 GLN A CA 1
ATOM 2363 C C . GLN A 1 300 ? -5.119 11.647 -11.314 1.00 70.38 300 GLN A C 1
ATOM 2365 O O . GLN A 1 300 ? -5.569 12.284 -12.264 1.00 70.38 300 GLN A O 1
ATOM 2370 N N . VAL A 1 301 ? -4.096 12.102 -10.583 1.00 75.19 301 VAL A N 1
ATOM 2371 C CA . VAL A 1 301 ? -3.497 13.425 -10.788 1.00 75.19 301 VAL A CA 1
ATOM 2372 C C . VAL A 1 301 ? -2.491 13.379 -11.930 1.00 75.19 301 VAL A C 1
ATOM 2374 O O . VAL A 1 301 ? -1.497 12.658 -11.861 1.00 75.19 301 VAL A O 1
ATOM 2377 N N . ARG A 1 302 ? -2.700 14.229 -12.939 1.00 79.50 302 ARG A N 1
ATOM 2378 C CA . ARG A 1 302 ? -1.749 14.413 -14.046 1.00 79.50 302 ARG A CA 1
ATOM 2379 C C . ARG A 1 302 ? -0.625 15.379 -13.680 1.00 79.50 302 ARG A C 1
ATOM 2381 O O . ARG A 1 302 ? -0.790 16.258 -12.828 1.00 79.50 302 ARG A O 1
ATOM 2388 N N . ALA A 1 303 ? 0.506 15.295 -14.378 1.00 80.38 303 ALA A N 1
ATOM 2389 C CA . ALA A 1 303 ? 1.665 16.154 -14.138 1.00 80.38 303 ALA A CA 1
ATOM 2390 C C . ALA A 1 303 ? 1.334 17.655 -14.239 1.00 80.38 303 ALA A C 1
ATOM 2392 O O . ALA A 1 303 ? 1.830 18.458 -13.448 1.00 80.38 303 ALA A O 1
ATOM 2393 N N . GLU A 1 304 ? 0.453 18.034 -15.166 1.00 82.12 304 GLU A N 1
ATOM 2394 C CA . GLU A 1 304 ? -0.003 19.419 -15.359 1.00 82.12 304 GLU A CA 1
ATOM 2395 C C . GLU A 1 304 ? -0.828 19.967 -14.181 1.00 82.12 304 GLU A C 1
ATOM 2397 O O . GLU A 1 304 ? -0.942 21.183 -13.995 1.00 82.12 304 GLU A O 1
ATOM 2402 N N . GLU A 1 305 ? -1.427 19.080 -13.388 1.00 82.44 305 GLU A N 1
ATOM 2403 C CA . GLU A 1 305 ? -2.290 19.425 -12.260 1.00 82.44 305 GLU A CA 1
ATOM 2404 C C . GLU A 1 305 ? -1.519 19.479 -10.944 1.00 82.44 305 GLU A C 1
ATOM 2406 O O . GLU A 1 305 ? -1.906 20.229 -10.049 1.00 82.44 305 GLU A O 1
ATOM 2411 N N . LEU A 1 306 ? -0.378 18.784 -10.845 1.00 78.88 306 LEU A N 1
ATOM 2412 C CA . LEU A 1 306 ? 0.470 18.782 -9.647 1.00 78.88 306 LEU A CA 1
ATOM 2413 C C . LEU A 1 306 ? 0.825 20.197 -9.173 1.00 78.88 306 LEU A C 1
ATOM 2415 O O . LEU A 1 306 ? 0.754 20.491 -7.977 1.00 78.88 306 LEU A O 1
ATOM 2419 N N . GLY A 1 307 ? 1.167 21.089 -10.108 1.00 75.38 307 GLY A N 1
ATOM 2420 C CA . GLY A 1 307 ? 1.515 22.482 -9.812 1.00 75.38 307 GLY A CA 1
ATOM 2421 C C . GLY A 1 307 ? 0.329 23.351 -9.378 1.00 75.38 307 GLY A C 1
ATOM 2422 O O . GLY A 1 307 ? 0.541 24.408 -8.788 1.00 75.38 307 GLY A O 1
ATOM 2423 N N . LYS A 1 308 ? -0.907 22.909 -9.644 1.00 82.50 308 LYS A N 1
ATOM 2424 C CA . LYS A 1 308 ? -2.155 23.620 -9.319 1.00 82.50 308 LYS A CA 1
ATOM 2425 C C . LYS A 1 308 ? -2.738 23.202 -7.966 1.00 82.50 308 LYS A C 1
ATOM 2427 O O . LYS A 1 308 ? -3.639 23.867 -7.459 1.00 82.50 308 LYS A O 1
ATOM 2432 N N . LEU A 1 309 ? -2.242 22.109 -7.383 1.00 77.31 309 LEU A N 1
ATOM 2433 C CA . LEU A 1 309 ? -2.646 21.651 -6.057 1.00 77.31 309 LEU A CA 1
ATOM 2434 C C . LEU A 1 309 ? -2.268 22.685 -4.992 1.00 77.31 309 LEU A C 1
ATOM 2436 O O . LEU A 1 309 ? -1.267 23.392 -5.107 1.00 77.31 309 LEU A O 1
ATOM 2440 N N . SER A 1 310 ? -3.062 22.764 -3.924 1.00 76.62 310 SER A N 1
ATOM 2441 C CA . SER A 1 310 ? -2.767 23.682 -2.824 1.00 76.62 310 SER A CA 1
ATOM 2442 C C . SER A 1 310 ? -1.407 23.362 -2.194 1.00 76.62 310 SER A C 1
ATOM 2444 O O . SER A 1 310 ? -1.014 22.198 -2.096 1.00 76.62 310 SER A O 1
ATOM 2446 N N . LYS A 1 311 ? -0.701 24.388 -1.703 1.00 77.44 311 LYS A N 1
ATOM 2447 C CA . LYS A 1 311 ? 0.609 24.219 -1.050 1.00 77.44 311 LYS A CA 1
ATOM 2448 C C . LYS A 1 311 ? 0.568 23.180 0.076 1.00 77.44 311 LYS A C 1
ATOM 2450 O O . LYS A 1 311 ? 1.439 22.331 0.170 1.00 77.44 311 LYS A O 1
ATOM 2455 N N . GLN A 1 312 ? -0.497 23.186 0.877 1.00 70.56 312 GLN A N 1
ATOM 2456 C CA . GLN A 1 312 ? -0.700 22.197 1.939 1.00 70.56 312 GLN A CA 1
ATOM 2457 C C . GLN A 1 312 ? -0.776 20.758 1.402 1.00 70.56 312 GLN A C 1
ATOM 2459 O O . GLN A 1 312 ? -0.301 19.827 2.052 1.00 70.56 312 GLN A O 1
ATOM 2464 N N . PHE A 1 313 ? -1.389 20.563 0.233 1.00 71.81 313 PHE A N 1
ATOM 2465 C CA . PHE A 1 313 ? -1.473 19.254 -0.402 1.00 71.81 313 PHE A CA 1
ATOM 2466 C C . PHE A 1 313 ? -0.124 18.836 -0.995 1.00 71.81 313 PHE A C 1
ATOM 2468 O O . PHE A 1 313 ? 0.285 17.693 -0.809 1.00 71.81 313 PHE A O 1
ATOM 2475 N N . GLN A 1 314 ? 0.596 19.763 -1.629 1.00 75.19 314 GLN A N 1
ATOM 2476 C CA . GLN A 1 314 ? 1.952 19.528 -2.135 1.00 75.19 314 GLN A CA 1
ATOM 2477 C C . GLN A 1 314 ? 2.920 19.151 -1.004 1.00 75.19 314 GLN A C 1
ATOM 2479 O O . GLN A 1 314 ? 3.580 18.118 -1.093 1.00 75.19 314 GLN A O 1
ATOM 2484 N N . ASP A 1 315 ? 2.921 19.909 0.097 1.00 75.38 315 ASP A N 1
ATOM 2485 C CA . ASP A 1 315 ? 3.739 19.635 1.285 1.00 75.38 315 ASP A CA 1
ATOM 2486 C C . ASP A 1 315 ? 3.415 18.254 1.886 1.00 75.38 315 ASP A C 1
ATOM 2488 O O . ASP A 1 315 ? 4.296 17.560 2.386 1.00 75.38 315 ASP A O 1
ATOM 2492 N N . MET A 1 316 ? 2.149 17.821 1.833 1.00 73.81 316 MET A N 1
ATOM 2493 C CA . MET A 1 316 ? 1.739 16.493 2.301 1.00 73.81 316 MET A CA 1
ATOM 2494 C C . MET A 1 316 ? 2.241 15.361 1.391 1.00 73.81 316 MET A C 1
ATOM 2496 O O . MET A 1 316 ? 2.593 14.300 1.907 1.00 73.81 316 MET A O 1
ATOM 2500 N N . LEU A 1 317 ? 2.252 15.561 0.068 1.00 73.38 317 LEU A N 1
ATOM 2501 C CA . LEU A 1 317 ? 2.755 14.576 -0.900 1.00 73.38 317 LEU A CA 1
ATOM 2502 C C . LEU A 1 317 ? 4.281 14.454 -0.870 1.00 73.38 317 LEU A C 1
ATOM 2504 O O . LEU A 1 317 ? 4.816 13.366 -1.049 1.00 73.38 317 LEU A O 1
ATOM 2508 N N . GLN A 1 318 ? 4.977 15.564 -0.631 1.00 77.81 318 GLN A N 1
ATOM 2509 C CA . GLN A 1 318 ? 6.442 15.617 -0.581 1.00 77.81 318 GLN A CA 1
ATOM 2510 C C . GLN A 1 318 ? 7.007 15.328 0.811 1.00 77.81 318 GLN A C 1
ATOM 2512 O O . GLN A 1 318 ? 8.217 15.382 1.020 1.00 77.81 318 GLN A O 1
ATOM 2517 N N . LYS A 1 319 ? 6.145 15.040 1.789 1.00 86.56 319 LYS A N 1
ATOM 2518 C CA . LYS A 1 319 ? 6.592 14.746 3.141 1.00 86.56 319 LYS A CA 1
ATOM 2519 C C . LYS A 1 319 ? 7.309 13.401 3.176 1.00 86.56 319 LYS A C 1
ATOM 2521 O O . LYS A 1 319 ? 6.688 12.366 2.943 1.00 86.56 319 LYS A O 1
ATOM 2526 N N . GLU A 1 320 ? 8.580 13.425 3.555 1.00 89.25 320 GLU A N 1
ATOM 2527 C CA . GLU A 1 320 ? 9.385 12.220 3.733 1.00 89.25 320 GLU A CA 1
ATOM 2528 C C . GLU A 1 320 ? 8.802 11.298 4.816 1.00 89.25 320 GLU A C 1
ATOM 2530 O O . GLU A 1 320 ? 8.303 11.736 5.865 1.00 89.25 320 GLU A O 1
ATOM 2535 N N . LEU A 1 321 ? 8.873 9.995 4.555 1.00 88.75 321 LEU A N 1
ATOM 2536 C CA . LEU A 1 321 ? 8.503 8.958 5.500 1.00 88.75 321 LEU A CA 1
ATOM 2537 C C . LEU A 1 321 ? 9.601 8.794 6.552 1.00 88.75 321 LEU A C 1
ATOM 2539 O O . LEU A 1 321 ? 10.775 8.612 6.244 1.00 88.75 321 LEU A O 1
ATOM 2543 N N . GLN A 1 322 ? 9.196 8.771 7.817 1.00 87.62 322 GLN A N 1
ATOM 2544 C CA . GLN A 1 322 ? 10.086 8.436 8.923 1.00 87.62 322 GLN A CA 1
ATOM 2545 C C . GLN A 1 322 ? 10.017 6.924 9.183 1.00 87.62 322 GLN A C 1
ATOM 2547 O O . GLN A 1 322 ? 9.145 6.467 9.918 1.00 87.62 322 GLN A O 1
ATOM 2552 N N . PHE A 1 323 ? 10.916 6.155 8.561 1.00 83.62 323 PHE A N 1
ATOM 2553 C CA . PHE A 1 323 ? 10.894 4.682 8.566 1.00 83.62 323 PHE A CA 1
ATOM 2554 C C . PHE A 1 323 ? 11.021 4.040 9.958 1.00 83.62 323 PHE A C 1
ATOM 2556 O O . PHE A 1 323 ? 10.453 2.973 10.173 1.00 83.62 323 PHE A O 1
ATOM 2563 N N . PHE A 1 324 ? 11.719 4.700 10.887 1.00 83.19 324 PHE A N 1
ATOM 2564 C CA . PHE A 1 324 ? 12.003 4.208 12.246 1.00 83.19 324 PHE A CA 1
ATOM 2565 C C . PHE A 1 324 ? 11.311 5.039 13.328 1.00 83.19 324 PHE A C 1
ATOM 2567 O O . PHE A 1 324 ? 11.794 5.154 14.452 1.00 83.19 324 PHE A O 1
ATOM 2574 N N . LYS A 1 325 ? 10.211 5.712 12.980 1.00 82.00 325 LYS A N 1
ATOM 2575 C CA . LYS A 1 325 ? 9.497 6.524 13.956 1.00 82.00 325 LYS A CA 1
ATOM 2576 C C . LYS A 1 325 ? 8.734 5.633 14.926 1.00 82.00 325 LYS A C 1
ATOM 2578 O O . LYS A 1 325 ? 7.747 5.010 14.547 1.00 82.00 325 LYS A O 1
ATOM 2583 N N . GLU A 1 326 ? 9.112 5.688 16.192 1.00 81.31 326 GLU A N 1
ATOM 2584 C CA . GLU A 1 326 ? 8.318 5.101 17.264 1.00 81.31 326 GLU A CA 1
ATOM 2585 C C . GLU A 1 326 ? 7.127 6.008 17.613 1.00 81.31 326 GLU A C 1
ATOM 2587 O O . GLU A 1 326 ? 7.267 7.218 17.826 1.00 81.31 326 GLU A O 1
ATOM 2592 N N . ASP A 1 327 ? 5.931 5.424 17.672 1.00 84.19 327 ASP A N 1
ATOM 2593 C CA . ASP A 1 327 ? 4.748 6.052 18.254 1.00 84.19 327 ASP A CA 1
ATOM 2594 C C . ASP A 1 327 ? 4.155 5.085 19.292 1.00 84.19 327 ASP A C 1
ATOM 2596 O O . ASP A 1 327 ? 3.720 3.991 18.926 1.00 84.19 327 ASP A O 1
ATOM 2600 N N . PRO A 1 328 ? 4.108 5.463 20.582 1.00 80.75 328 PRO A N 1
ATOM 2601 C CA . PRO A 1 328 ? 3.711 4.551 21.655 1.00 80.75 328 PRO A CA 1
ATOM 2602 C C . PRO A 1 328 ? 2.255 4.082 21.551 1.00 80.75 328 PRO A C 1
ATOM 2604 O O . PRO A 1 328 ? 1.882 3.099 22.184 1.00 80.75 328 PRO A O 1
ATOM 2607 N N . TRP A 1 329 ? 1.425 4.769 20.761 1.00 85.31 329 TRP A N 1
ATOM 2608 C CA . TRP A 1 329 ? 0.020 4.414 20.554 1.00 85.31 329 TRP A CA 1
ATOM 2609 C C . TRP A 1 329 ? -0.275 3.934 19.133 1.00 85.31 329 TRP A C 1
ATOM 2611 O O . TRP A 1 329 ? -1.442 3.733 18.800 1.00 85.31 329 TRP A O 1
ATOM 2621 N N . LEU A 1 330 ? 0.753 3.787 18.295 1.00 86.19 330 LEU A N 1
ATOM 2622 C CA . LEU A 1 330 ? 0.684 3.237 16.945 1.00 86.19 330 LEU A CA 1
ATOM 2623 C C . LEU A 1 330 ? 1.908 2.334 16.733 1.00 86.19 330 LEU A C 1
ATOM 2625 O O . LEU A 1 330 ? 2.891 2.735 16.112 1.00 86.19 330 LEU A O 1
ATOM 2629 N N . LYS A 1 331 ? 1.834 1.108 17.267 1.00 82.62 331 LYS A N 1
ATOM 2630 C CA . LYS A 1 331 ? 2.856 0.075 17.063 1.00 82.62 331 LYS A CA 1
ATOM 2631 C C . LYS A 1 331 ? 2.846 -0.331 15.586 1.00 82.62 331 LYS A C 1
ATOM 2633 O O . LYS A 1 331 ? 1.886 -0.934 15.111 1.00 82.62 331 LYS A O 1
ATOM 2638 N N . GLN A 1 332 ? 3.893 0.048 14.859 1.00 78.00 332 GLN A N 1
ATOM 2639 C CA . GLN A 1 332 ? 4.136 -0.390 13.487 1.00 78.00 332 GLN A CA 1
ATOM 2640 C C . GLN A 1 332 ? 5.312 -1.351 13.496 1.00 78.00 332 GLN A C 1
ATOM 2642 O O . GLN A 1 332 ? 6.418 -0.979 13.878 1.00 78.00 332 GLN A O 1
ATOM 2647 N N . VAL A 1 333 ? 5.066 -2.582 13.068 1.00 84.06 333 VAL A N 1
ATOM 2648 C CA . VAL A 1 333 ? 6.130 -3.547 12.794 1.00 84.06 333 VAL A CA 1
ATOM 2649 C C . VAL A 1 333 ? 6.597 -3.314 11.363 1.00 84.06 333 VAL A C 1
ATOM 2651 O O . VAL A 1 333 ? 5.766 -3.162 10.470 1.00 84.06 333 VAL A O 1
ATOM 2654 N N . GLY A 1 334 ? 7.909 -3.223 11.146 1.00 87.62 334 GLY A N 1
ATOM 2655 C CA . GLY A 1 334 ? 8.487 -3.146 9.804 1.00 87.62 334 GLY A CA 1
ATOM 2656 C C . GLY A 1 334 ? 8.459 -4.509 9.097 1.00 87.62 334 GLY A C 1
ATOM 2657 O O . GLY A 1 334 ? 8.452 -5.537 9.771 1.00 87.62 334 GLY A O 1
ATOM 2658 N N . PRO A 1 335 ? 8.436 -4.547 7.756 1.00 92.19 335 PRO A N 1
ATOM 2659 C CA . PRO A 1 335 ? 8.489 -5.804 7.012 1.00 92.19 335 PRO A CA 1
ATOM 2660 C C . PRO A 1 335 ? 9.835 -6.503 7.218 1.00 92.19 335 PRO A C 1
ATOM 2662 O O . PRO A 1 335 ? 10.881 -5.851 7.185 1.00 92.19 335 PRO A O 1
ATOM 2665 N N . GLN A 1 336 ? 9.820 -7.828 7.385 1.00 92.62 336 GLN A N 1
ATOM 2666 C CA . GLN A 1 336 ? 11.050 -8.626 7.420 1.00 92.62 336 GLN A CA 1
ATOM 2667 C C . GLN A 1 336 ? 11.566 -8.936 6.011 1.00 92.62 336 GLN A C 1
ATOM 2669 O O . GLN A 1 336 ? 12.732 -9.290 5.854 1.00 92.62 336 GLN A O 1
ATOM 2674 N N . MET A 1 337 ? 10.724 -8.809 4.980 1.00 93.81 337 MET A N 1
ATOM 2675 C CA . MET A 1 337 ? 11.128 -8.998 3.586 1.00 93.81 337 MET A CA 1
ATOM 2676 C C . MET A 1 337 ? 10.597 -7.880 2.692 1.00 93.81 337 MET A C 1
ATOM 2678 O O . MET A 1 337 ? 9.454 -7.448 2.834 1.00 93.81 337 MET A O 1
ATOM 2682 N N . LEU A 1 338 ? 11.411 -7.452 1.731 1.00 94.31 338 LEU A N 1
ATOM 2683 C CA . LEU A 1 338 ? 11.001 -6.573 0.641 1.00 94.31 338 LEU A CA 1
ATOM 2684 C C . LEU A 1 338 ? 11.028 -7.363 -0.657 1.00 94.31 338 LEU A C 1
ATOM 2686 O O . LEU A 1 338 ? 12.031 -8.003 -0.954 1.00 94.31 338 LEU A O 1
ATOM 2690 N N . VAL A 1 339 ? 9.970 -7.287 -1.453 1.00 93.94 339 VAL A N 1
ATOM 2691 C CA . VAL A 1 339 ? 9.945 -7.860 -2.803 1.00 93.94 339 VAL A CA 1
ATOM 2692 C C . VAL A 1 339 ? 9.929 -6.706 -3.792 1.00 93.94 339 VAL A C 1
ATOM 2694 O O . VAL A 1 339 ? 8.926 -6.018 -3.918 1.00 93.94 339 VAL A O 1
ATOM 2697 N N . VAL A 1 340 ? 11.052 -6.468 -4.465 1.00 95.00 340 VAL A N 1
ATOM 2698 C CA . VAL A 1 340 ? 11.223 -5.399 -5.455 1.00 95.00 340 VAL A CA 1
ATOM 2699 C C . VAL A 1 340 ? 10.968 -5.967 -6.844 1.00 95.00 340 VAL A C 1
ATOM 2701 O O . VAL A 1 340 ? 11.768 -6.756 -7.350 1.00 95.00 340 VAL A O 1
ATOM 2704 N N . ASP A 1 341 ? 9.863 -5.553 -7.453 1.00 92.50 341 ASP A N 1
ATOM 2705 C CA . ASP A 1 341 ? 9.379 -6.027 -8.748 1.00 92.50 341 ASP A CA 1
ATOM 2706 C C . ASP A 1 341 ? 8.953 -4.817 -9.599 1.00 92.50 341 ASP A C 1
ATOM 2708 O O . ASP A 1 341 ? 7.844 -4.292 -9.468 1.00 92.50 341 ASP A O 1
ATOM 2712 N N . VAL A 1 342 ? 9.907 -4.290 -10.374 1.00 93.81 342 VAL A N 1
ATOM 2713 C CA . VAL A 1 342 ? 9.819 -2.976 -11.029 1.00 93.81 342 VAL A CA 1
ATOM 2714 C C . VAL A 1 342 ? 10.378 -2.997 -12.453 1.00 93.81 342 VAL A C 1
ATOM 2716 O O . VAL A 1 342 ? 11.312 -3.736 -12.767 1.00 93.81 342 VAL A O 1
ATOM 2719 N N . GLY A 1 343 ? 9.901 -2.061 -13.278 1.00 91.75 343 GLY A N 1
ATOM 2720 C CA . GLY A 1 343 ? 10.443 -1.762 -14.609 1.00 91.75 343 GLY A CA 1
ATOM 2721 C C . GLY A 1 343 ? 9.562 -2.212 -15.775 1.00 91.75 343 GLY A C 1
ATOM 2722 O O . GLY A 1 343 ? 9.842 -1.872 -16.923 1.00 91.75 343 GLY A O 1
ATOM 2723 N N . GLU A 1 344 ? 8.462 -2.912 -15.517 1.00 89.56 344 GLU A N 1
ATOM 2724 C CA . GLU A 1 344 ? 7.506 -3.342 -16.540 1.00 89.56 344 GLU A CA 1
ATOM 2725 C C . GLU A 1 344 ? 6.917 -2.136 -17.268 1.00 89.56 344 GLU A C 1
ATOM 2727 O O . GLU A 1 344 ? 6.878 -2.112 -18.497 1.00 89.56 344 GLU A O 1
ATOM 2732 N N . ARG A 1 345 ? 6.519 -1.089 -16.534 1.00 86.19 345 ARG A N 1
ATOM 2733 C CA . ARG A 1 345 ? 6.035 0.153 -17.151 1.00 86.19 345 ARG A CA 1
ATOM 2734 C C . ARG A 1 345 ? 7.133 0.851 -17.951 1.00 86.19 345 ARG A C 1
ATOM 2736 O O . ARG A 1 345 ? 6.883 1.240 -19.087 1.00 86.19 345 ARG A O 1
ATOM 2743 N N . ASP A 1 346 ? 8.342 0.929 -17.400 1.00 91.44 346 ASP A N 1
ATOM 2744 C CA . ASP A 1 346 ? 9.505 1.587 -18.001 1.00 91.44 346 ASP A CA 1
ATOM 2745 C C . ASP A 1 346 ? 9.959 0.947 -19.331 1.00 91.44 346 ASP A C 1
ATOM 2747 O O . ASP A 1 346 ? 10.462 1.645 -20.213 1.00 91.44 346 ASP A O 1
ATOM 2751 N N . PHE A 1 347 ? 9.793 -0.371 -19.495 1.00 92.12 347 PHE A N 1
ATOM 2752 C CA . PHE A 1 347 ? 10.248 -1.099 -20.689 1.00 92.12 347 PHE A CA 1
ATOM 2753 C C . PHE A 1 347 ? 9.114 -1.551 -21.616 1.00 92.12 347 PHE A C 1
ATOM 2755 O O . PHE A 1 347 ? 9.318 -1.613 -22.829 1.00 92.12 347 PHE A O 1
ATOM 2762 N N . LEU A 1 348 ? 7.939 -1.902 -21.086 1.00 86.75 348 LEU A N 1
ATOM 2763 C CA . LEU A 1 348 ? 6.908 -2.635 -21.836 1.00 86.75 348 LEU A CA 1
ATOM 2764 C C . LEU A 1 348 ? 5.674 -1.798 -22.187 1.00 86.75 348 LEU A C 1
ATOM 2766 O O . LEU A 1 348 ? 4.953 -2.150 -23.116 1.00 86.75 348 LEU A O 1
ATOM 2770 N N . ARG A 1 349 ? 5.402 -0.717 -21.446 1.00 80.50 349 ARG A N 1
ATOM 2771 C CA . ARG A 1 349 ? 4.177 0.092 -21.612 1.00 80.50 349 ARG A CA 1
ATOM 2772 C C . ARG A 1 349 ? 4.401 1.386 -22.392 1.00 80.50 349 ARG A C 1
ATOM 2774 O O . ARG A 1 349 ? 3.437 1.942 -22.911 1.00 80.50 349 ARG A O 1
ATOM 2781 N N . LEU A 1 350 ? 5.645 1.849 -22.477 1.00 81.56 350 LEU A N 1
ATOM 2782 C CA . LEU A 1 350 ? 6.021 3.042 -23.232 1.00 81.56 350 LEU A CA 1
ATOM 2783 C C . LEU A 1 350 ? 6.223 2.728 -24.718 1.00 81.56 350 LEU A C 1
ATOM 2785 O O . LEU A 1 350 ? 6.665 1.636 -25.089 1.00 81.56 350 LEU A O 1
ATOM 2789 N N . GLU A 1 351 ? 5.950 3.723 -25.562 1.00 79.81 351 GLU A N 1
ATOM 2790 C CA . GLU A 1 351 ? 6.239 3.671 -27.000 1.00 79.81 351 GLU A CA 1
ATOM 2791 C C . GLU A 1 351 ? 7.729 3.389 -27.236 1.00 79.81 351 GLU A C 1
ATOM 2793 O O . GLU A 1 351 ? 8.083 2.407 -27.892 1.00 79.81 351 GLU A O 1
ATOM 2798 N N . GLU A 1 352 ? 8.594 4.152 -26.566 1.00 84.56 352 GLU A N 1
ATOM 2799 C CA . GLU A 1 352 ? 10.033 3.911 -26.494 1.00 84.56 352 GLU A CA 1
ATOM 2800 C C . GLU A 1 352 ? 10.427 3.493 -25.069 1.00 84.56 352 GLU A C 1
ATOM 2802 O O . GLU A 1 352 ? 10.041 4.162 -24.108 1.00 84.56 352 GLU A O 1
ATOM 2807 N N . PRO A 1 353 ? 11.183 2.393 -24.894 1.00 88.50 353 PRO A N 1
ATOM 2808 C CA . PRO A 1 353 ? 11.626 1.974 -23.574 1.00 88.50 353 PRO A CA 1
ATOM 2809 C C . PRO A 1 353 ? 12.671 2.951 -23.034 1.00 88.50 353 PRO A C 1
ATOM 2811 O O . PRO A 1 353 ? 13.448 3.541 -23.789 1.00 88.50 353 PRO A O 1
ATOM 2814 N N . VAL A 1 354 ? 12.750 3.068 -21.711 1.00 92.25 354 VAL A N 1
ATOM 2815 C CA . VAL A 1 354 ? 13.786 3.890 -21.076 1.00 92.25 354 VAL A CA 1
ATOM 2816 C C . VAL A 1 354 ? 15.202 3.379 -21.382 1.00 92.25 354 VAL A C 1
ATOM 2818 O O . VAL A 1 354 ? 15.427 2.205 -21.696 1.00 92.25 354 VAL A O 1
ATOM 2821 N N . ASP A 1 355 ? 16.190 4.265 -21.231 1.00 94.38 355 ASP A N 1
ATOM 2822 C CA . ASP A 1 355 ? 17.597 3.875 -21.314 1.00 94.38 355 ASP A CA 1
ATOM 2823 C C . ASP A 1 355 ? 17.957 2.841 -20.232 1.00 94.38 355 ASP A C 1
ATOM 2825 O O . ASP A 1 355 ? 17.737 3.040 -19.033 1.00 94.38 355 ASP A O 1
ATOM 2829 N N . ALA A 1 356 ? 18.543 1.732 -20.677 1.00 94.69 356 ALA A N 1
ATOM 2830 C CA . ALA A 1 356 ? 18.829 0.569 -19.847 1.00 94.69 356 ALA A CA 1
ATOM 2831 C C . ALA A 1 356 ? 19.934 0.826 -18.815 1.00 94.69 356 ALA A C 1
ATOM 2833 O O . ALA A 1 356 ? 19.829 0.371 -17.675 1.00 94.69 356 ALA A O 1
AT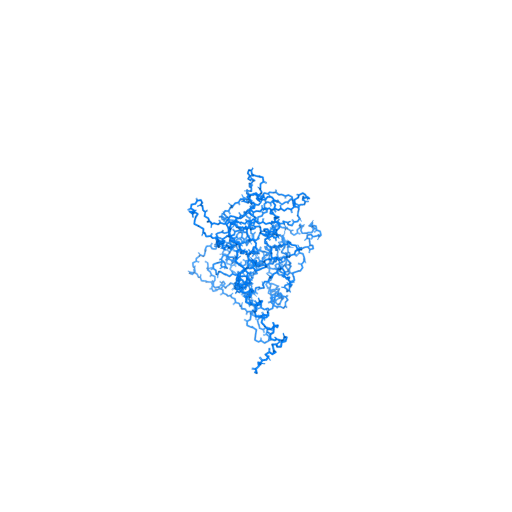OM 2834 N N . GLU A 1 357 ? 20.969 1.583 -19.182 1.00 95.56 357 GLU A N 1
ATOM 2835 C CA . GLU A 1 357 ? 22.060 1.916 -18.262 1.00 95.56 357 GLU A CA 1
ATOM 2836 C C . GLU A 1 357 ? 21.594 2.896 -17.183 1.00 95.56 357 GLU A C 1
ATOM 2838 O O . GLU A 1 357 ? 21.929 2.736 -16.005 1.00 95.56 357 GLU A O 1
ATOM 2843 N N . LYS A 1 358 ? 20.759 3.872 -17.557 1.00 95.56 358 LYS A N 1
ATOM 2844 C CA . LYS A 1 358 ? 20.078 4.758 -16.613 1.00 95.56 358 LYS A CA 1
ATOM 2845 C C . LYS A 1 358 ? 19.199 3.961 -15.653 1.00 95.56 358 LYS A C 1
ATOM 2847 O O . LYS A 1 358 ? 19.340 4.150 -14.448 1.00 95.56 358 LYS A O 1
ATOM 2852 N N . PHE A 1 359 ? 18.345 3.064 -16.152 1.00 96.56 359 PHE A N 1
ATOM 2853 C CA . PHE A 1 359 ? 17.506 2.215 -15.300 1.00 96.56 359 PHE A CA 1
ATOM 2854 C C . PHE A 1 359 ? 18.343 1.402 -14.310 1.00 96.56 359 PHE A C 1
ATOM 2856 O O . PHE A 1 359 ? 18.102 1.465 -13.106 1.00 96.56 359 PHE A O 1
ATOM 2863 N N . LYS A 1 360 ? 19.385 0.716 -14.797 1.00 95.94 360 LYS A N 1
ATOM 2864 C CA . LYS A 1 360 ? 20.300 -0.082 -13.972 1.00 95.94 360 LYS A CA 1
ATOM 2865 C C . LYS A 1 360 ? 20.928 0.740 -12.847 1.00 95.94 360 LYS A C 1
ATOM 2867 O O . LYS A 1 360 ? 20.901 0.318 -11.694 1.00 95.94 360 LYS A O 1
ATOM 2872 N N . ARG A 1 361 ? 21.472 1.921 -13.163 1.00 96.00 361 ARG A N 1
ATOM 2873 C CA . ARG A 1 361 ? 22.092 2.809 -12.167 1.00 96.00 361 ARG A CA 1
ATOM 2874 C C . ARG A 1 361 ? 21.088 3.261 -11.108 1.00 96.00 361 ARG A C 1
ATOM 2876 O O . ARG A 1 361 ? 21.401 3.224 -9.924 1.00 96.00 361 ARG A O 1
ATOM 2883 N N . GLU A 1 362 ? 19.896 3.680 -11.518 1.00 96.62 362 GLU A N 1
ATOM 2884 C CA . GLU A 1 362 ? 18.865 4.145 -10.585 1.00 96.62 362 GLU A CA 1
ATOM 2885 C C . GLU A 1 362 ? 18.321 3.003 -9.717 1.00 96.62 362 GLU A C 1
ATOM 2887 O O . GLU A 1 362 ? 18.077 3.212 -8.532 1.00 96.62 362 GLU A O 1
ATOM 2892 N N . LEU A 1 363 ? 18.200 1.788 -10.263 1.00 96.69 363 LEU A N 1
ATOM 2893 C CA . LEU A 1 363 ? 17.841 0.599 -9.491 1.00 96.69 363 LEU A CA 1
ATOM 2894 C C . LEU A 1 363 ? 18.912 0.275 -8.443 1.00 96.69 363 LEU A C 1
ATOM 2896 O O . LEU A 1 363 ? 18.575 0.036 -7.289 1.00 96.69 363 LEU A O 1
ATOM 2900 N N . MET A 1 364 ? 20.199 0.341 -8.800 1.00 94.88 364 MET A N 1
ATOM 2901 C CA . MET A 1 364 ? 21.294 0.165 -7.838 1.00 94.88 364 MET A CA 1
ATOM 2902 C C . MET A 1 364 ? 21.228 1.192 -6.699 1.00 94.88 364 MET A C 1
ATOM 2904 O O . MET A 1 364 ? 21.296 0.815 -5.530 1.00 94.88 364 MET A O 1
ATOM 2908 N N . VAL A 1 365 ? 21.042 2.477 -7.022 1.00 94.62 365 VAL A N 1
ATOM 2909 C CA . VAL A 1 365 ? 20.903 3.544 -6.013 1.00 94.62 365 VAL A CA 1
ATOM 2910 C C . VAL A 1 365 ? 19.681 3.306 -5.129 1.00 94.62 365 VAL A C 1
ATOM 2912 O O . VAL A 1 365 ? 19.763 3.453 -3.912 1.00 94.62 365 VAL A O 1
ATOM 2915 N N . PHE A 1 366 ? 18.551 2.915 -5.717 1.00 96.12 366 PHE A N 1
ATOM 2916 C CA . PHE A 1 366 ? 17.329 2.623 -4.978 1.00 96.12 366 PHE A CA 1
ATOM 2917 C C . PHE A 1 366 ? 17.519 1.463 -3.994 1.00 96.12 366 PHE A C 1
ATOM 2919 O O . PHE A 1 366 ? 17.220 1.622 -2.813 1.00 96.12 366 PHE A O 1
ATOM 2926 N N . LEU A 1 367 ? 18.084 0.338 -4.444 1.00 94.56 367 LEU A N 1
ATOM 2927 C CA . LEU A 1 367 ? 18.387 -0.816 -3.591 1.00 94.56 367 LEU A CA 1
ATOM 2928 C C . LEU A 1 367 ? 19.378 -0.456 -2.473 1.00 94.56 367 LEU A C 1
ATOM 2930 O O . LEU A 1 367 ? 19.184 -0.865 -1.328 1.00 94.56 367 LEU A O 1
ATOM 2934 N N . GLY A 1 368 ? 20.396 0.357 -2.777 1.00 91.38 368 GLY A N 1
ATOM 2935 C CA . GLY A 1 368 ? 21.321 0.896 -1.778 1.00 91.38 368 GLY A CA 1
ATOM 2936 C C . GLY A 1 368 ? 20.601 1.729 -0.713 1.00 91.38 368 GLY A C 1
ATOM 2937 O O . GLY A 1 368 ? 20.754 1.476 0.478 1.00 91.38 368 GLY A O 1
ATOM 2938 N N . ARG A 1 369 ? 19.725 2.655 -1.125 1.00 92.94 369 ARG A N 1
ATOM 2939 C CA . ARG A 1 369 ? 18.924 3.477 -0.199 1.00 92.94 369 ARG A CA 1
ATOM 2940 C C . ARG A 1 369 ? 17.931 2.659 0.624 1.00 92.94 369 ARG A C 1
ATOM 2942 O O . ARG A 1 369 ? 17.728 2.972 1.798 1.00 92.94 369 ARG A O 1
ATOM 2949 N N . LEU A 1 370 ? 17.314 1.627 0.037 1.00 93.19 370 LEU A N 1
ATOM 2950 C CA . LEU A 1 370 ? 16.442 0.710 0.776 1.00 93.19 370 LEU A CA 1
ATOM 2951 C C . LEU A 1 370 ? 17.203 0.074 1.937 1.00 93.19 370 LEU A C 1
ATOM 2953 O O . LEU A 1 370 ? 16.740 0.119 3.075 1.00 93.19 370 LEU A O 1
ATOM 2957 N N . ARG A 1 371 ? 18.395 -0.444 1.644 1.00 86.88 371 ARG A N 1
ATOM 2958 C CA . ARG A 1 371 ? 19.274 -1.095 2.611 1.00 86.88 371 ARG A CA 1
ATOM 2959 C C . ARG A 1 371 ? 19.808 -0.133 3.669 1.00 86.88 371 ARG A C 1
ATOM 2961 O O . ARG A 1 371 ? 19.846 -0.484 4.837 1.00 86.88 371 ARG A O 1
ATOM 2968 N N . GLU A 1 372 ? 20.259 1.055 3.289 1.00 86.94 372 GLU A N 1
ATOM 2969 C CA . GLU A 1 372 ? 20.946 1.944 4.233 1.00 86.94 372 GLU A CA 1
ATOM 2970 C C . GLU A 1 372 ? 19.987 2.768 5.091 1.00 86.94 372 GLU A C 1
ATOM 2972 O O . GLU A 1 372 ? 20.274 3.034 6.254 1.00 86.94 372 GLU A O 1
ATOM 2977 N N . SER A 1 373 ? 18.868 3.218 4.520 1.00 84.19 373 SER A N 1
ATOM 2978 C CA . SER A 1 373 ? 18.074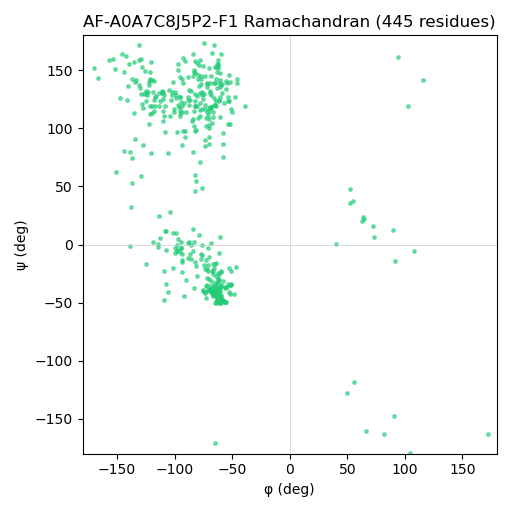 4.298 5.121 1.00 84.19 373 SER A CA 1
ATOM 2979 C C . SER A 1 373 ? 16.605 3.958 5.355 1.00 84.19 373 SER A C 1
ATOM 2981 O O . SER A 1 373 ? 15.948 4.670 6.111 1.00 84.19 373 SER A O 1
ATOM 2983 N N . ALA A 1 374 ? 16.066 2.909 4.727 1.00 88.19 374 ALA A N 1
ATOM 2984 C CA . ALA A 1 374 ? 14.646 2.569 4.852 1.00 88.19 374 ALA A CA 1
ATOM 2985 C C . ALA A 1 374 ? 14.391 1.295 5.668 1.00 88.19 374 ALA A C 1
ATOM 2987 O O . ALA A 1 374 ? 13.495 1.266 6.514 1.00 88.19 374 ALA A O 1
ATOM 2988 N N . ARG A 1 375 ? 15.127 0.221 5.367 1.00 90.31 375 ARG A N 1
ATOM 2989 C CA . ARG A 1 375 ? 14.857 -1.153 5.817 1.00 90.31 375 ARG A CA 1
ATOM 2990 C C . ARG A 1 375 ? 16.164 -1.969 5.942 1.00 90.31 375 ARG A C 1
ATOM 2992 O O . ARG A 1 375 ? 16.333 -2.951 5.223 1.00 90.31 375 ARG A O 1
ATOM 2999 N N . PRO A 1 376 ? 17.094 -1.576 6.829 1.00 87.94 376 PRO A N 1
ATOM 3000 C CA . PRO A 1 376 ? 18.393 -2.236 6.979 1.00 87.94 376 PRO A CA 1
ATOM 3001 C C . PRO A 1 376 ? 18.300 -3.697 7.420 1.00 87.94 376 PRO A C 1
ATOM 3003 O O . PRO A 1 376 ? 19.153 -4.495 7.040 1.00 87.94 376 PRO A O 1
ATOM 3006 N N . ASP A 1 377 ? 17.250 -4.047 8.162 1.00 87.81 377 ASP A N 1
ATOM 3007 C CA . ASP A 1 377 ? 17.067 -5.387 8.725 1.00 87.81 377 ASP A CA 1
ATOM 3008 C C . ASP A 1 377 ? 16.207 -6.309 7.841 1.00 87.81 377 ASP A C 1
ATOM 3010 O O . ASP A 1 377 ? 15.998 -7.473 8.179 1.00 87.81 377 ASP A O 1
ATOM 3014 N N . ALA A 1 378 ? 15.679 -5.807 6.718 1.00 90.81 378 ALA A N 1
ATOM 3015 C CA . ALA A 1 378 ? 14.803 -6.582 5.845 1.00 90.81 378 ALA A CA 1
ATOM 3016 C C . ALA A 1 378 ? 15.591 -7.373 4.791 1.00 90.81 378 ALA A C 1
ATOM 3018 O O . ALA A 1 378 ? 16.561 -6.887 4.207 1.00 90.81 378 ALA A O 1
ATOM 3019 N N . HIS A 1 379 ? 15.112 -8.576 4.473 1.00 91.50 379 HIS A N 1
ATOM 3020 C CA . HIS A 1 379 ? 15.602 -9.369 3.348 1.00 91.50 379 HIS A CA 1
ATOM 3021 C C . HIS A 1 379 ? 15.024 -8.845 2.030 1.00 91.50 379 HIS A C 1
ATOM 3023 O O . HIS A 1 379 ? 13.818 -8.907 1.807 1.00 91.50 379 HIS A O 1
ATOM 3029 N N . ILE A 1 380 ? 15.870 -8.340 1.139 1.00 92.31 380 ILE A N 1
ATOM 3030 C CA . ILE A 1 380 ? 15.474 -7.750 -0.140 1.00 92.31 380 ILE A CA 1
ATOM 3031 C C . ILE A 1 380 ? 15.534 -8.807 -1.246 1.00 92.31 380 ILE A C 1
ATOM 3033 O O . ILE A 1 380 ? 16.595 -9.284 -1.647 1.00 92.31 380 ILE A O 1
ATOM 3037 N N . ILE A 1 381 ? 14.378 -9.144 -1.796 1.00 92.00 381 ILE A N 1
ATOM 3038 C CA . ILE A 1 381 ? 14.221 -10.023 -2.947 1.00 92.00 381 ILE A CA 1
ATOM 3039 C C . ILE A 1 381 ? 13.985 -9.148 -4.169 1.00 92.00 381 ILE A C 1
ATOM 3041 O O . ILE A 1 381 ? 12.980 -8.450 -4.240 1.00 92.00 381 ILE A O 1
ATOM 3045 N N . VAL A 1 382 ? 14.889 -9.186 -5.142 1.00 92.12 382 VAL A N 1
ATOM 3046 C CA . VAL A 1 382 ? 14.678 -8.521 -6.434 1.00 92.12 382 VAL A CA 1
ATOM 3047 C C . VAL A 1 382 ? 14.117 -9.549 -7.406 1.00 92.12 382 VAL A C 1
ATOM 3049 O O . VAL A 1 382 ? 14.698 -10.623 -7.567 1.00 92.12 382 VAL A O 1
ATOM 3052 N N . VAL A 1 383 ? 12.992 -9.245 -8.045 1.00 89.12 383 VAL A N 1
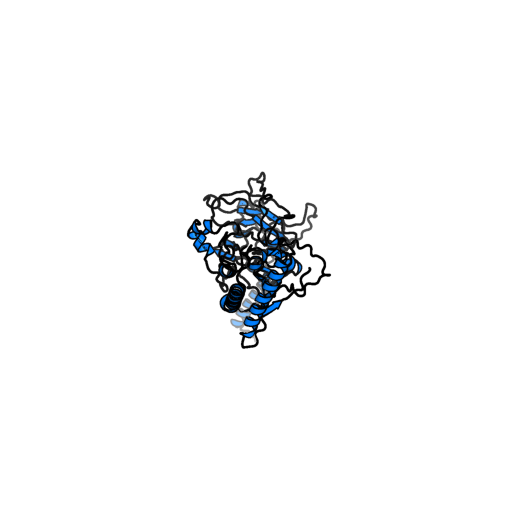ATOM 3053 C CA . VAL A 1 383 ? 12.343 -10.144 -9.003 1.00 89.12 383 VAL A CA 1
ATOM 3054 C C . VAL A 1 383 ? 12.818 -9.806 -10.411 1.00 89.12 383 VAL A C 1
ATOM 3056 O O . VAL A 1 383 ? 12.628 -8.699 -10.905 1.00 89.12 383 VAL A O 1
ATOM 3059 N N . GLY A 1 384 ? 13.452 -10.776 -11.068 1.00 84.50 384 GLY A N 1
ATOM 3060 C CA . GLY A 1 384 ? 13.840 -10.697 -12.472 1.00 84.50 384 GLY A CA 1
ATOM 3061 C C . GLY A 1 384 ? 13.214 -11.850 -13.244 1.00 84.50 384 GLY A C 1
ATOM 3062 O O . GLY A 1 384 ? 13.689 -12.982 -13.159 1.00 84.50 384 GLY A O 1
ATOM 3063 N N . ARG A 1 385 ? 12.156 -11.573 -14.006 1.00 82.88 385 ARG A N 1
ATOM 3064 C CA . ARG A 1 385 ? 11.447 -12.584 -14.801 1.00 82.88 385 ARG A CA 1
ATOM 3065 C C . ARG A 1 385 ? 12.292 -13.064 -15.975 1.00 82.88 385 ARG A C 1
ATOM 3067 O O . ARG A 1 385 ? 12.569 -12.288 -16.886 1.00 82.88 385 ARG A O 1
ATOM 3074 N N . ASP A 1 386 ? 12.678 -14.335 -15.954 1.00 78.31 386 ASP A N 1
ATOM 3075 C CA . ASP A 1 386 ? 13.506 -14.925 -17.002 1.00 78.31 386 ASP A CA 1
ATOM 3076 C C . ASP A 1 386 ? 12.637 -15.340 -18.190 1.00 78.31 386 ASP A C 1
ATOM 3078 O O . ASP A 1 386 ? 11.991 -16.391 -18.202 1.00 78.31 386 ASP A O 1
ATOM 3082 N N . TRP A 1 387 ? 12.610 -14.454 -19.183 1.00 71.75 387 TRP A N 1
ATOM 3083 C CA . TRP A 1 387 ? 11.937 -14.672 -20.461 1.00 71.75 387 TRP A CA 1
ATOM 3084 C C . TRP A 1 387 ? 12.803 -15.413 -21.484 1.00 71.75 387 TRP A C 1
ATOM 3086 O O . TRP A 1 387 ? 12.288 -15.843 -22.518 1.00 71.75 387 TRP A O 1
ATOM 3096 N N . GLU A 1 388 ? 14.105 -15.548 -21.220 1.00 70.94 388 GLU A N 1
ATOM 3097 C CA . GLU A 1 388 ? 15.026 -16.307 -22.065 1.00 70.94 388 GLU A CA 1
ATOM 3098 C C . GLU A 1 388 ? 14.781 -17.810 -21.878 1.00 70.94 388 GLU A C 1
ATOM 3100 O O . GLU A 1 388 ? 14.676 -18.543 -22.858 1.00 70.94 388 GLU A O 1
ATOM 3105 N N . ASN A 1 389 ? 14.563 -18.232 -20.628 1.00 69.81 389 ASN A N 1
ATOM 3106 C CA . ASN A 1 389 ? 14.258 -19.611 -20.239 1.00 69.81 389 ASN A CA 1
ATOM 3107 C C . ASN A 1 389 ? 12.771 -19.831 -19.899 1.00 69.81 389 ASN A C 1
ATOM 3109 O O . ASN A 1 389 ? 12.441 -20.684 -19.067 1.00 69.81 389 ASN A O 1
ATOM 3113 N N . ALA A 1 390 ? 11.879 -19.042 -20.506 1.00 68.44 390 ALA A N 1
ATOM 3114 C CA . ALA A 1 390 ? 10.436 -19.196 -20.345 1.00 68.44 390 ALA A CA 1
ATOM 3115 C C . ALA A 1 390 ? 9.980 -20.591 -20.808 1.00 68.44 390 ALA A C 1
ATOM 3117 O O . ALA A 1 390 ? 10.443 -21.097 -21.831 1.00 68.44 390 ALA A O 1
ATOM 3118 N N . ASP A 1 391 ? 9.088 -21.211 -20.038 1.00 64.81 391 ASP A N 1
ATOM 3119 C CA . ASP A 1 391 ? 8.605 -22.567 -20.277 1.00 64.81 391 ASP A CA 1
ATOM 3120 C C . ASP A 1 391 ? 7.463 -22.539 -21.315 1.00 64.81 391 ASP A C 1
ATOM 3122 O O . ASP A 1 391 ? 6.408 -21.955 -21.039 1.00 64.81 391 ASP A O 1
ATOM 3126 N N . PRO A 1 392 ? 7.653 -23.131 -22.513 1.00 60.34 392 PRO A N 1
ATOM 3127 C CA . PRO A 1 392 ? 6.630 -23.177 -23.559 1.00 60.34 392 PRO A CA 1
ATOM 3128 C C . PRO A 1 392 ? 5.423 -24.036 -23.189 1.00 60.34 392 PRO A C 1
ATOM 3130 O O . PRO A 1 392 ? 4.344 -23.823 -23.743 1.00 60.34 392 PRO A O 1
ATOM 3133 N N . ASP A 1 393 ? 5.604 -24.975 -22.262 1.00 58.81 393 ASP A N 1
ATOM 3134 C CA . ASP A 1 393 ? 4.587 -25.934 -21.842 1.00 58.81 393 ASP A CA 1
ATOM 3135 C C . ASP A 1 393 ? 3.910 -25.518 -20.530 1.00 58.81 393 ASP A C 1
ATOM 3137 O O . ASP A 1 393 ? 2.970 -26.180 -20.073 1.00 58.81 393 ASP A O 1
ATOM 3141 N N . ALA A 1 394 ? 4.351 -24.413 -19.914 1.00 58.00 394 ALA A N 1
ATOM 3142 C CA . ALA A 1 394 ? 3.704 -23.897 -18.723 1.00 58.00 394 ALA A CA 1
ATOM 3143 C C . ALA A 1 394 ? 2.232 -23.578 -19.032 1.00 58.00 394 ALA A C 1
ATOM 3145 O O . ALA A 1 394 ? 1.924 -23.008 -20.086 1.00 58.00 394 ALA A O 1
ATOM 3146 N N . PRO A 1 395 ? 1.299 -23.920 -18.120 1.00 54.44 395 PRO A N 1
ATOM 3147 C CA . PRO A 1 395 ? -0.106 -23.614 -18.317 1.00 54.44 395 PRO A CA 1
ATOM 3148 C C . PRO A 1 395 ? -0.229 -22.123 -18.600 1.00 54.44 395 PRO A C 1
ATOM 3150 O O . PRO A 1 395 ? 0.226 -21.322 -17.782 1.00 54.44 395 PRO A O 1
ATOM 3153 N N . LYS A 1 396 ? -0.828 -21.756 -19.743 1.00 51.88 396 LYS A N 1
ATOM 3154 C CA . LYS A 1 396 ? -1.182 -20.364 -20.032 1.00 51.88 396 LYS A CA 1
ATOM 3155 C C . LYS A 1 396 ? -1.980 -19.868 -18.843 1.00 51.88 396 LYS A C 1
ATOM 3157 O O . LYS A 1 396 ? -3.123 -20.280 -18.634 1.00 51.88 396 LYS A O 1
ATOM 3162 N N . THR A 1 397 ? -1.329 -19.079 -18.001 1.00 48.28 397 THR A N 1
ATOM 3163 C CA . THR A 1 397 ? -1.933 -18.619 -16.765 1.00 48.28 397 THR A CA 1
ATOM 3164 C C . THR A 1 397 ? -3.139 -17.769 -17.141 1.00 48.28 397 THR A C 1
ATOM 3166 O O . THR A 1 397 ? -3.205 -17.166 -18.213 1.00 48.28 397 THR A O 1
ATOM 3169 N N . THR A 1 398 ? -4.111 -17.668 -16.243 1.00 47.69 398 THR A N 1
ATOM 3170 C CA . THR A 1 398 ? -5.237 -16.724 -16.350 1.00 47.69 398 THR A CA 1
ATOM 3171 C C . THR A 1 398 ? -4.804 -15.247 -16.390 1.00 47.69 398 THR A C 1
ATOM 3173 O O . THR A 1 398 ? -5.651 -14.357 -16.356 1.00 47.69 398 THR A O 1
ATOM 3176 N N . PHE A 1 399 ? -3.498 -14.976 -16.462 1.00 54.97 399 PHE A N 1
ATOM 3177 C CA . PHE A 1 399 ? -2.891 -13.666 -16.580 1.00 54.97 399 PHE A CA 1
ATOM 3178 C C . PHE A 1 399 ? -3.161 -13.070 -17.967 1.00 54.97 399 PHE A C 1
ATOM 3180 O O . PHE A 1 399 ? -2.529 -13.411 -18.967 1.00 54.97 399 PHE A O 1
ATOM 3187 N N . ARG A 1 400 ? -4.141 -12.166 -18.037 1.00 62.56 400 ARG A N 1
ATOM 3188 C CA . ARG A 1 400 ? -4.472 -11.420 -19.256 1.00 62.56 400 ARG A CA 1
ATOM 3189 C C . ARG A 1 400 ? -3.554 -10.205 -19.386 1.00 62.56 400 ARG A C 1
ATOM 3191 O O . ARG A 1 400 ? -3.960 -9.092 -19.063 1.00 62.56 400 ARG A O 1
ATOM 3198 N N . SER A 1 401 ? -2.326 -10.435 -19.853 1.00 70.56 401 SER A N 1
ATOM 3199 C CA . SER A 1 401 ? -1.416 -9.344 -20.215 1.00 70.56 401 SER A CA 1
ATOM 3200 C C . SER A 1 401 ? -1.989 -8.534 -21.382 1.00 70.56 401 SER A C 1
ATOM 3202 O O . SER A 1 401 ? -2.458 -9.092 -22.375 1.00 70.56 401 SER A O 1
ATOM 3204 N N . VAL A 1 402 ? -1.937 -7.212 -21.266 1.00 71.75 402 VAL A N 1
ATOM 3205 C CA . VAL A 1 402 ? -2.272 -6.243 -22.319 1.00 71.75 402 VAL A CA 1
ATOM 3206 C C . VAL A 1 402 ? -1.062 -5.915 -23.186 1.00 71.75 402 VAL A C 1
ATOM 3208 O O . VAL A 1 402 ? -1.201 -5.270 -24.223 1.00 71.75 402 VAL A O 1
ATOM 3211 N N . VAL A 1 403 ? 0.134 -6.323 -22.750 1.00 75.88 403 VAL A N 1
ATOM 3212 C CA . VAL A 1 403 ? 1.368 -6.177 -23.518 1.00 75.88 403 VAL A CA 1
ATOM 3213 C C . VAL A 1 403 ? 1.387 -7.283 -24.577 1.00 75.88 403 VAL A C 1
ATOM 3215 O O . VAL A 1 403 ? 1.319 -8.465 -24.230 1.00 75.88 403 VAL A O 1
ATOM 3218 N N . PRO A 1 404 ? 1.476 -6.943 -25.872 1.00 75.44 404 PRO A N 1
ATOM 3219 C CA . PRO A 1 404 ? 1.388 -7.938 -26.928 1.00 75.44 404 PRO A CA 1
ATOM 3220 C C . PRO A 1 404 ? 2.617 -8.860 -26.934 1.00 75.44 404 PRO A C 1
ATOM 3222 O O . PRO A 1 404 ? 3.743 -8.430 -26.691 1.00 75.44 404 PRO A O 1
ATOM 3225 N N . GLN A 1 405 ? 2.414 -10.134 -27.271 1.00 79.38 405 GLN A N 1
ATOM 3226 C CA . GLN A 1 405 ? 3.478 -11.144 -27.369 1.00 79.38 405 GLN A CA 1
ATOM 3227 C C . GLN A 1 405 ? 4.210 -11.066 -28.723 1.00 79.38 405 GLN A C 1
ATOM 3229 O O . GLN A 1 405 ? 4.193 -12.003 -29.519 1.00 79.38 405 GLN A O 1
ATOM 3234 N N . THR A 1 406 ? 4.818 -9.916 -29.028 1.00 83.44 406 THR A N 1
ATOM 3235 C CA . THR A 1 406 ? 5.632 -9.723 -30.243 1.00 83.44 406 THR A CA 1
ATOM 3236 C C . THR A 1 406 ? 7.111 -10.010 -29.983 1.00 83.44 406 THR A C 1
ATOM 3238 O O . THR A 1 406 ? 7.587 -9.960 -28.847 1.00 83.44 406 THR A O 1
ATOM 3241 N N . SER A 1 407 ? 7.878 -10.262 -31.049 1.00 85.06 407 SER A N 1
ATOM 3242 C CA . SER A 1 407 ? 9.337 -10.437 -30.981 1.00 85.06 407 SER A CA 1
ATOM 3243 C C . SER A 1 407 ? 10.035 -9.233 -30.339 1.00 85.06 407 SER A C 1
ATOM 3245 O O . SER A 1 407 ? 10.980 -9.397 -29.570 1.00 85.06 407 SER A O 1
ATOM 3247 N N . GLU A 1 408 ? 9.536 -8.026 -30.617 1.00 88.94 408 GLU A N 1
ATOM 3248 C CA . GLU A 1 408 ? 10.027 -6.788 -30.019 1.00 88.94 408 GLU A CA 1
ATOM 3249 C C . GLU A 1 408 ? 9.772 -6.751 -28.508 1.00 88.94 408 GLU A C 1
ATOM 3251 O O . GLU A 1 408 ? 10.706 -6.535 -27.738 1.00 88.94 408 GLU A O 1
ATOM 3256 N N . MET A 1 409 ? 8.541 -7.025 -28.056 1.00 87.69 409 MET A N 1
ATOM 3257 C CA . MET A 1 409 ? 8.228 -7.052 -26.623 1.00 87.69 409 MET A CA 1
ATOM 3258 C C . MET A 1 409 ? 9.015 -8.138 -25.892 1.00 87.69 409 MET A C 1
ATOM 3260 O O . MET A 1 409 ? 9.514 -7.896 -24.794 1.00 87.69 409 MET A O 1
ATOM 3264 N N . LYS A 1 410 ? 9.224 -9.303 -26.517 1.00 86.25 410 LYS A N 1
ATOM 3265 C CA . LYS A 1 410 ? 10.111 -10.341 -25.977 1.00 86.25 410 LYS A CA 1
ATOM 3266 C C . LYS A 1 410 ? 11.544 -9.826 -25.807 1.00 86.25 410 LYS A C 1
ATOM 3268 O O . LYS A 1 410 ? 12.145 -10.045 -24.757 1.00 86.25 410 LYS A O 1
ATOM 3273 N N . ALA A 1 411 ? 12.080 -9.087 -26.781 1.00 89.38 411 ALA A N 1
ATOM 3274 C CA . ALA A 1 411 ? 13.398 -8.461 -26.663 1.00 89.38 411 ALA A CA 1
ATOM 3275 C C . ALA A 1 411 ? 13.457 -7.431 -25.522 1.00 89.38 411 ALA A C 1
ATOM 3277 O O . ALA A 1 411 ? 14.422 -7.424 -24.755 1.00 89.38 411 ALA A O 1
ATOM 3278 N N . ARG A 1 412 ? 12.413 -6.609 -25.347 1.00 91.75 412 ARG A N 1
ATOM 3279 C CA . ARG A 1 412 ? 12.325 -5.650 -24.230 1.00 91.75 412 ARG A CA 1
ATOM 3280 C C . ARG A 1 412 ? 12.271 -6.352 -22.868 1.00 91.75 412 ARG A C 1
ATOM 3282 O O . ARG A 1 412 ? 12.968 -5.932 -21.949 1.00 91.75 412 ARG A O 1
ATOM 3289 N N . ARG A 1 413 ? 11.525 -7.455 -22.755 1.00 89.81 413 ARG A N 1
ATOM 3290 C CA . ARG A 1 413 ? 11.459 -8.306 -21.553 1.00 89.81 413 ARG A CA 1
ATOM 3291 C C . ARG A 1 413 ? 12.809 -8.922 -21.189 1.00 89.81 413 ARG A C 1
ATOM 3293 O O . ARG A 1 413 ? 13.223 -8.836 -20.037 1.00 89.81 413 ARG A O 1
ATOM 3300 N N . MET A 1 414 ? 13.520 -9.486 -22.169 1.00 90.12 414 MET A N 1
ATOM 3301 C CA . MET A 1 414 ? 14.879 -10.008 -21.963 1.00 90.12 414 MET A CA 1
ATOM 3302 C C . MET A 1 414 ? 15.844 -8.898 -21.527 1.00 90.12 414 MET A C 1
ATOM 3304 O O . MET A 1 414 ? 16.654 -9.097 -20.624 1.00 90.12 414 MET A O 1
ATOM 3308 N N . LYS A 1 415 ? 15.723 -7.698 -22.114 1.00 92.88 415 LYS A N 1
ATOM 3309 C CA . LYS A 1 415 ? 16.533 -6.538 -21.724 1.00 92.88 415 LYS A CA 1
ATOM 3310 C C . LYS A 1 415 ? 16.268 -6.118 -20.276 1.00 92.88 415 LYS A C 1
ATOM 3312 O O . LYS A 1 415 ? 17.233 -5.916 -19.545 1.00 92.88 415 LYS A O 1
ATOM 3317 N N . LEU A 1 416 ? 14.999 -6.034 -19.860 1.00 92.69 416 LEU A N 1
ATOM 3318 C CA . LEU A 1 416 ? 14.603 -5.749 -18.474 1.00 92.69 416 LEU A CA 1
ATOM 3319 C C . LEU A 1 416 ? 15.186 -6.790 -17.505 1.00 92.69 416 LEU A C 1
ATOM 3321 O O . LEU A 1 416 ? 15.809 -6.427 -16.510 1.00 92.69 416 LEU A O 1
ATOM 3325 N N . PHE A 1 417 ? 15.058 -8.080 -17.823 1.00 91.88 417 PHE A N 1
ATOM 3326 C CA . PHE A 1 417 ? 15.642 -9.150 -17.012 1.00 91.88 417 PHE A CA 1
ATOM 3327 C C . PHE A 1 417 ? 17.153 -8.975 -16.822 1.00 91.88 417 PHE A C 1
ATOM 3329 O O . PHE A 1 417 ? 17.646 -9.001 -15.692 1.00 91.88 417 PHE A O 1
ATOM 3336 N N . GLN A 1 418 ? 17.878 -8.749 -17.919 1.00 92.88 418 GLN A N 1
ATOM 3337 C CA . GLN A 1 418 ? 19.329 -8.626 -17.899 1.00 92.88 418 GLN A CA 1
ATOM 3338 C C . GLN A 1 418 ? 19.791 -7.435 -17.046 1.00 92.88 418 GLN A C 1
ATOM 3340 O O . GLN A 1 418 ? 20.673 -7.594 -16.199 1.00 92.88 418 GLN A O 1
ATOM 3345 N N . VAL A 1 419 ? 19.170 -6.257 -17.198 1.00 94.19 419 VAL A N 1
ATOM 3346 C CA . VAL A 1 419 ? 19.548 -5.074 -16.402 1.00 94.19 419 VAL A CA 1
ATOM 3347 C C . VAL A 1 419 ? 19.215 -5.236 -14.920 1.00 94.19 419 VAL A C 1
ATOM 3349 O O . VAL A 1 419 ? 20.015 -4.830 -14.074 1.00 94.19 419 VAL A O 1
ATOM 3352 N N . THR A 1 420 ? 18.087 -5.871 -14.588 1.00 93.19 420 THR A N 1
ATOM 3353 C CA . THR A 1 420 ? 17.691 -6.151 -13.200 1.00 93.19 420 THR A CA 1
ATOM 3354 C C . THR A 1 420 ? 18.649 -7.147 -12.547 1.00 93.19 420 THR A C 1
ATOM 3356 O O . THR A 1 420 ? 19.116 -6.920 -11.428 1.00 93.19 420 THR A O 1
ATOM 3359 N N . LYS A 1 421 ? 19.023 -8.213 -13.266 1.00 92.19 421 LYS A N 1
ATOM 3360 C CA . LYS A 1 421 ? 20.009 -9.208 -12.821 1.00 92.19 421 LYS A CA 1
ATOM 3361 C C . LYS A 1 421 ? 21.376 -8.579 -12.555 1.00 92.19 421 LYS A C 1
ATOM 3363 O O . LYS A 1 421 ? 21.981 -8.846 -11.513 1.00 92.19 421 LYS A O 1
ATOM 3368 N N . GLU A 1 422 ? 21.859 -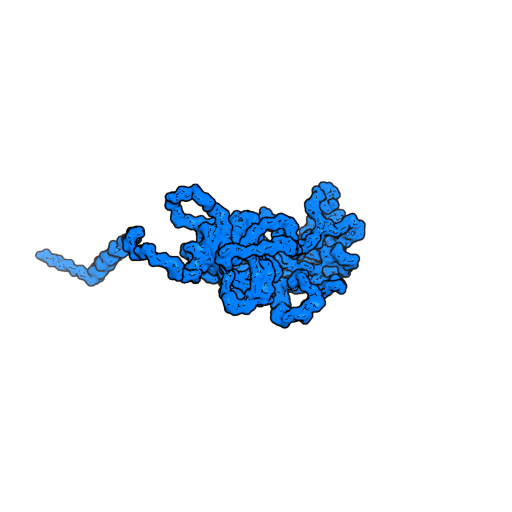7.741 -13.472 1.00 91.62 422 GLU A N 1
ATOM 3369 C CA . GLU A 1 422 ? 23.126 -7.020 -13.317 1.00 91.62 422 GLU A CA 1
ATOM 3370 C C . GLU A 1 422 ? 23.111 -6.075 -12.110 1.00 91.62 422 GLU A C 1
ATOM 3372 O O . GLU A 1 422 ? 24.069 -6.074 -11.333 1.00 91.62 422 GLU A O 1
ATOM 3377 N N . ALA A 1 423 ? 22.035 -5.301 -11.926 1.00 9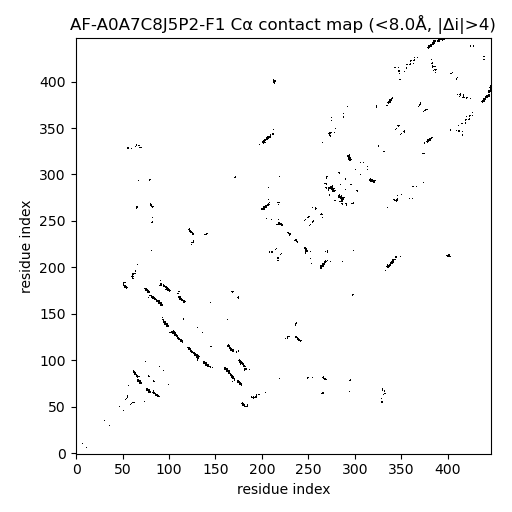1.31 423 ALA A N 1
ATOM 3378 C CA . ALA A 1 423 ? 21.887 -4.394 -10.788 1.00 91.31 423 ALA A CA 1
ATOM 3379 C C . ALA A 1 423 ? 21.909 -5.151 -9.451 1.00 91.31 423 ALA A C 1
ATOM 3381 O O . ALA A 1 423 ? 22.691 -4.811 -8.560 1.00 91.31 423 ALA A O 1
ATOM 3382 N N . ALA A 1 424 ? 21.099 -6.209 -9.330 1.00 88.88 424 ALA A N 1
ATOM 3383 C CA . ALA A 1 424 ? 21.012 -7.016 -8.115 1.00 88.88 424 ALA A CA 1
ATOM 3384 C C . ALA A 1 424 ? 22.348 -7.703 -7.785 1.00 88.88 424 ALA A C 1
ATOM 3386 O O . ALA A 1 424 ? 22.789 -7.693 -6.637 1.00 88.88 424 ALA A O 1
ATOM 3387 N N . THR A 1 425 ? 23.037 -8.242 -8.797 1.00 87.50 425 THR A N 1
ATOM 3388 C CA . THR A 1 425 ? 24.319 -8.940 -8.612 1.00 87.50 425 THR A CA 1
ATOM 3389 C C . THR A 1 425 ? 25.432 -7.981 -8.190 1.00 87.50 425 THR A C 1
ATOM 3391 O O . THR A 1 425 ? 26.224 -8.319 -7.312 1.00 87.50 425 THR A O 1
ATOM 3394 N N . LYS A 1 426 ? 25.489 -6.770 -8.763 1.00 86.19 426 LYS A N 1
ATOM 3395 C CA . LYS A 1 426 ? 26.480 -5.758 -8.362 1.00 86.19 426 LYS A CA 1
ATOM 3396 C C . LYS A 1 426 ? 26.300 -5.319 -6.911 1.00 86.19 426 LYS A C 1
ATOM 3398 O O . LYS A 1 426 ? 27.265 -5.354 -6.155 1.00 86.19 426 LYS A O 1
ATOM 3403 N N . ILE A 1 427 ? 25.072 -4.991 -6.504 1.00 81.62 427 ILE A N 1
ATOM 3404 C CA . ILE A 1 427 ? 24.779 -4.598 -5.116 1.00 81.62 427 ILE A CA 1
ATOM 3405 C C . ILE A 1 427 ? 25.084 -5.737 -4.134 1.00 81.62 427 ILE A C 1
ATOM 3407 O O . ILE A 1 427 ? 25.606 -5.487 -3.047 1.00 81.62 427 ILE A O 1
ATOM 3411 N N . HIS A 1 428 ? 24.813 -6.988 -4.518 1.00 77.81 428 HIS A N 1
ATOM 3412 C CA . HIS A 1 428 ? 25.186 -8.150 -3.714 1.00 77.81 428 HIS A CA 1
ATOM 3413 C C . HIS A 1 428 ? 26.714 -8.270 -3.553 1.00 77.81 428 HIS A C 1
ATOM 3415 O O . HIS A 1 428 ? 27.204 -8.464 -2.443 1.00 77.81 428 HIS A O 1
ATOM 3421 N N . ALA A 1 429 ? 27.477 -8.100 -4.639 1.00 77.00 429 ALA A N 1
ATOM 3422 C CA . ALA A 1 429 ? 28.937 -8.228 -4.643 1.00 77.00 429 ALA A CA 1
ATOM 3423 C C . ALA A 1 429 ? 29.673 -7.095 -3.898 1.00 77.00 429 ALA A C 1
ATOM 3425 O O . ALA A 1 429 ? 30.755 -7.315 -3.352 1.00 77.00 429 ALA A O 1
ATOM 3426 N N . GLU A 1 430 ? 29.106 -5.887 -3.856 1.00 69.12 430 GLU A N 1
ATOM 3427 C CA . GLU A 1 430 ? 29.675 -4.737 -3.135 1.00 69.12 430 GLU A CA 1
ATOM 3428 C C . GLU A 1 430 ? 29.553 -4.868 -1.600 1.00 69.12 430 GLU A C 1
ATOM 3430 O O . GLU A 1 430 ? 30.249 -4.177 -0.851 1.00 69.12 430 GLU A O 1
ATOM 3435 N N . GLY A 1 431 ? 28.737 -5.804 -1.102 1.00 56.19 431 GLY A N 1
ATOM 3436 C CA . GLY A 1 431 ? 28.644 -6.136 0.318 1.00 56.19 431 GLY A CA 1
ATOM 3437 C C . GLY A 1 431 ? 29.854 -6.930 0.831 1.00 56.19 431 GLY A C 1
ATOM 3438 O O . GLY A 1 431 ? 29.833 -8.155 0.851 1.00 56.19 431 GLY A O 1
ATOM 3439 N N . LYS A 1 432 ? 30.906 -6.257 1.312 1.00 46.28 432 LYS A N 1
ATOM 3440 C CA . LYS A 1 432 ? 32.000 -6.902 2.069 1.00 46.28 432 LYS A CA 1
ATOM 3441 C C . LYS A 1 432 ? 31.597 -7.114 3.538 1.00 46.28 432 LYS A C 1
ATOM 3443 O O . LYS A 1 432 ? 31.407 -6.109 4.213 1.00 46.28 432 LYS A O 1
ATOM 3448 N N . VAL A 1 433 ? 31.558 -8.380 3.999 1.00 44.47 433 VAL A N 1
ATOM 3449 C CA . VAL A 1 433 ? 31.082 -8.978 5.296 1.00 44.47 433 VAL A CA 1
ATOM 3450 C C . VAL A 1 433 ? 29.877 -9.899 4.986 1.00 44.47 433 VAL A C 1
ATOM 3452 O O . VAL A 1 433 ? 29.163 -9.590 4.041 1.00 44.47 433 VAL A O 1
ATOM 3455 N N . PRO A 1 434 ? 29.667 -11.086 5.607 1.00 43.38 434 PRO A N 1
ATOM 3456 C CA . PRO A 1 434 ? 28.676 -12.028 5.084 1.00 43.38 434 PRO A CA 1
ATOM 3457 C C . PRO A 1 434 ? 27.273 -11.459 5.321 1.00 43.38 434 PRO A C 1
ATOM 3459 O O . PRO A 1 434 ? 26.773 -11.463 6.441 1.00 43.38 434 PRO A O 1
ATOM 3462 N N . PHE A 1 435 ? 26.671 -10.916 4.263 1.00 47.72 435 PHE A N 1
ATOM 3463 C CA . PHE A 1 435 ? 25.373 -10.247 4.274 1.00 47.72 435 PHE A CA 1
ATOM 3464 C C . PHE A 1 435 ? 24.345 -11.139 3.555 1.00 47.72 435 PHE A C 1
ATOM 3466 O O . PHE A 1 435 ? 24.270 -11.111 2.327 1.00 47.72 435 PHE A O 1
ATOM 3473 N N . PRO A 1 436 ? 23.545 -11.946 4.273 1.00 45.81 436 PRO A N 1
ATOM 3474 C CA . PRO A 1 436 ? 22.682 -12.960 3.661 1.00 45.81 436 PRO A CA 1
ATOM 3475 C C . PRO A 1 436 ? 21.377 -12.412 3.045 1.00 45.81 436 PRO A C 1
ATOM 3477 O O . PRO A 1 436 ? 20.527 -13.202 2.645 1.00 45.81 436 PRO A O 1
ATOM 3480 N N . HIS A 1 437 ? 21.201 -11.087 2.948 1.00 57.72 437 HIS A N 1
ATOM 3481 C CA . HIS A 1 437 ? 19.872 -10.471 2.849 1.00 57.72 437 HIS A CA 1
ATOM 3482 C C . HIS A 1 437 ? 19.454 -9.897 1.485 1.00 57.72 437 HIS A C 1
ATOM 3484 O O . HIS A 1 437 ? 18.458 -9.186 1.422 1.00 57.72 437 HIS A O 1
ATOM 3490 N N . LEU A 1 438 ? 20.175 -10.172 0.389 1.00 54.16 438 LEU A N 1
ATOM 3491 C CA . LEU A 1 438 ? 19.729 -9.793 -0.961 1.00 54.16 438 LEU A CA 1
ATOM 3492 C C . LEU A 1 438 ? 19.766 -10.986 -1.914 1.00 54.16 438 LEU A C 1
ATOM 3494 O O . LEU A 1 438 ? 20.831 -11.564 -2.132 1.00 54.16 438 LEU A O 1
ATOM 3498 N N . SER A 1 439 ? 18.618 -11.331 -2.498 1.00 63.12 439 SER A N 1
ATOM 3499 C CA . SER A 1 439 ? 18.474 -12.461 -3.422 1.00 63.12 439 SER A CA 1
ATOM 3500 C C . SER A 1 439 ? 17.767 -12.053 -4.711 1.00 63.12 439 SER A C 1
ATOM 3502 O O . SER A 1 439 ? 16.721 -11.410 -4.670 1.00 63.12 439 SER A O 1
ATOM 3504 N N . LEU A 1 440 ? 18.300 -12.481 -5.856 1.00 57.59 440 LEU A N 1
ATOM 3505 C CA . LEU A 1 440 ? 17.581 -12.429 -7.126 1.00 57.59 440 LEU A CA 1
ATOM 3506 C C . LEU A 1 440 ? 16.653 -13.644 -7.209 1.00 57.59 440 LEU A C 1
ATOM 3508 O O . LEU A 1 440 ? 17.127 -14.780 -7.196 1.00 57.59 440 LEU A O 1
ATOM 3512 N N . PHE A 1 441 ? 15.350 -13.409 -7.319 1.00 62.44 441 PHE A N 1
ATOM 3513 C CA . PHE A 1 441 ? 14.389 -14.454 -7.647 1.00 62.44 441 PHE A CA 1
ATOM 3514 C C . PHE A 1 441 ? 14.065 -14.395 -9.136 1.00 62.44 441 PHE A C 1
ATOM 3516 O O . PHE A 1 441 ? 13.692 -13.345 -9.661 1.00 62.44 441 PHE A O 1
ATOM 3523 N N . SER A 1 442 ? 14.220 -15.531 -9.814 1.00 53.03 442 SER A N 1
ATOM 3524 C CA . SER A 1 442 ? 14.042 -15.621 -11.256 1.00 53.03 442 SER A CA 1
ATOM 3525 C C . SER A 1 442 ? 13.062 -16.735 -11.614 1.00 53.03 442 SER A C 1
ATOM 3527 O O . SER A 1 442 ? 13.470 -17.878 -11.831 1.00 53.03 442 SER A O 1
ATOM 3529 N N . PRO A 1 443 ? 11.750 -16.442 -11.602 1.00 57.00 443 PRO A N 1
ATOM 3530 C CA . PRO A 1 443 ? 10.762 -17.422 -12.011 1.00 57.00 443 PRO A CA 1
ATOM 3531 C C . PRO A 1 443 ? 10.843 -17.615 -13.528 1.00 57.00 443 PRO A C 1
ATOM 3533 O O . PRO A 1 443 ? 10.942 -16.641 -14.284 1.00 57.00 443 PRO A O 1
ATOM 3536 N N . ARG A 1 444 ? 10.754 -18.873 -13.974 1.00 53.28 444 ARG A N 1
ATOM 3537 C CA . ARG A 1 444 ? 10.499 -19.180 -15.387 1.00 53.28 444 ARG A CA 1
ATOM 3538 C C . ARG A 1 444 ? 9.099 -18.683 -15.733 1.00 53.28 444 ARG A C 1
ATOM 3540 O O . ARG A 1 444 ? 8.142 -19.017 -15.034 1.00 53.28 444 ARG A O 1
ATOM 3547 N N . CYS A 1 445 ? 8.987 -17.859 -16.769 1.00 46.88 445 CYS A N 1
ATOM 3548 C CA . CYS A 1 445 ? 7.692 -17.335 -17.202 1.00 46.88 445 CYS A CA 1
ATOM 3549 C C . CYS A 1 445 ? 6.955 -18.348 -18.088 1.00 46.88 445 CYS A C 1
ATOM 3551 O O . CYS A 1 445 ? 7.618 -19.070 -18.832 1.00 46.88 445 CYS A O 1
ATOM 3553 N N . PRO A 1 446 ? 5.614 -18.398 -18.053 1.00 47.72 446 PRO A N 1
ATOM 3554 C CA . PRO A 1 446 ? 4.843 -19.060 -19.100 1.00 47.72 446 PRO A CA 1
ATOM 3555 C C . PRO A 1 446 ? 4.929 -18.258 -20.408 1.00 47.72 446 PRO A C 1
ATOM 3557 O O . PRO A 1 446 ? 4.887 -17.024 -20.368 1.00 47.72 446 PRO A O 1
ATOM 3560 N N . LEU A 1 447 ? 5.075 -18.946 -21.548 1.00 40.00 447 LEU A N 1
ATOM 3561 C CA . LEU A 1 447 ? 5.083 -18.329 -22.888 1.00 40.00 447 LEU A CA 1
ATOM 3562 C C . LEU A 1 447 ? 3.690 -17.947 -23.410 1.00 40.00 447 LEU A C 1
ATOM 3564 O O . LEU A 1 447 ? 2.710 -18.705 -23.207 1.00 40.00 447 LEU A O 1
#

Secondary structure (DSSP, 8-state):
--------HHHHHHHHHHHHHHHS-S------TT-S---S---GGGS-TTTTEE-TTT-GGGEEEES-EEEETTEEEE-SSTT-EEEEEEESSEEEEEE-----SEES--EEEEEETTPPPEEEEPPPEESS-TT---EEEEEEPS---S--------PPPEEEEEEEEPSSS--EEEEEEES-------THHHHHHHTS-EEEEES-GGGGGSTTTTT---GGG------TTS----EEE--SS---GGGSHHHHHHHHTT-EEEEE--SS-SSTT--TTS-PPPHHHHTTBSSPPPTT--HHHHTTS-HHHHHHHSPBP-TT---TTS-BPPPSEEEE---HIIIIISSSPPPHHHHHHHHHHHHHHIIIII-TTSEEEEE--EEEEEETTS---S---SS---HHHHHHHHHHHHHHHHHHHHHHHH--S----EEEE-PEEE-

Organism: Orbilia oligospora (NCBI:txid2813651)

pLDDT: mean 75.18, std 18.17, range [31.64, 96.69]

Solvent-accessible surface area (backbone atoms only — not comparable to full-atom values): 25452 Å² total; per-residue (Å²): 137,82,84,81,78,80,78,48,72,67,55,54,50,48,53,51,51,52,50,51,55,65,64,66,68,56,74,76,70,72,71,54,96,80,73,62,95,73,68,95,73,73,58,75,88,73,59,57,72,70,72,26,45,45,24,44,75,81,40,45,38,33,44,42,52,40,54,58,70,47,74,56,92,72,36,43,28,43,27,37,33,36,51,15,31,38,39,34,62,44,48,45,72,50,40,31,38,34,36,50,67,69,73,75,38,76,41,72,57,52,38,35,32,42,21,54,72,83,44,76,67,29,36,34,25,30,53,67,45,59,47,63,48,86,87,64,85,69,49,67,38,79,50,85,56,91,75,79,82,97,72,76,77,90,67,95,68,94,71,62,55,80,42,42,40,36,40,37,34,33,42,89,47,38,39,25,30,47,36,34,37,36,84,61,63,89,68,87,62,58,51,65,62,31,50,58,60,65,71,41,59,28,37,34,37,33,42,48,41,77,33,49,36,30,84,54,33,38,71,19,71,62,80,90,71,74,80,48,52,77,44,98,83,79,48,62,38,51,42,80,40,78,78,82,84,52,45,34,49,80,69,24,66,68,47,45,51,35,58,76,69,68,40,44,55,23,33,54,48,46,89,56,32,42,52,59,46,70,43,87,90,53,56,38,78,7,38,70,64,38,70,53,24,53,20,39,65,59,77,88,64,50,50,86,47,60,80,70,51,54,67,72,57,50,55,52,40,69,30,67,47,69,72,84,66,86,40,99,58,56,71,69,77,77,48,54,28,34,39,41,22,72,45,51,47,38,41,63,70,40,96,66,52,60,62,60,68,60,51,27,53,53,51,37,52,44,55,50,44,39,42,74,72,57,42,67,85,26,34,38,34,39,53,27,57,34,61,85,69,35,36,79,81,42,72,75,61,93,71,65,59,70,58,67,95,43,77,66,50,51,51,38,44,40,51,52,23,52,38,47,48,52,26,53,50,49,61,52,67,70,53,83,65,98,72,92,42,66,45,82,44,64,53,66,34,61,96

Nearest PDB structures (foldseek):
  4g5o-assembly3_C  TM=4.614E-01  e=2.936E-01  Homo sapiens
  2z1m-assembly1_C  TM=4.905E-01  e=3.971E-01  Aquifex aeolicus VF5
  7vif-assembly1_D  TM=4.388E-01  e=3.313E-01  Homo sapiens
  4g5q-assembly3_C  TM=3.777E-01  e=2.307E-01  Homo sapiens
  2z1m-assembly1_B  TM=4.210E-01  e=7.713E-01  Aquifex aeolicus VF5

Radius of gyration: 28.83 Å; Cα contacts (8 Å, |Δi|>4): 786; chains: 1; bounding box: 67×50×126 Å

Foldseek 3Di:
DDDDDPPDPVNVVVVVVVVVVVVVPPPPPPQPPPPPPDDPDPPPVPPPLVQQWDALQLCVLFKAWFAFWDDDDLKIWHFLFFFTKMKGKAFAFKKKFKFQFDQDFKDAFQWKWKDKQLDATWIFTFHIDTNPDPVCDIAIEIDGHDDDPDDDDPDDDVGTDIMMMMIGAHNQGITMGRGMRHPDPPDPDDNVNNVVLLPFAEEEEEEQFLQCQPVQTQRRFDPPPRDFDQDPVRHRYTDTDDPDDTRHNCPRPVNVVCSVVVGHYTYQYQLAAQCALLAVVFRHHHSLQQSQASHHDPNPDGNVCLVVDDPVVNCNSNHGDPQPDDDPSHDDRDHQAYEYRHQCCQQQVYPHHDDLVVVLVSLLVSVVCCCPPHPVNHQYEYEQEDLVQADQPPPPDPSPGPRDPDPRSSVSSNSSNVSSVVSQVVSVVVDDDPDPRGYYDYDRHHD

Mean predicted aligned error: 13.01 Å